Protein AF-0000000069323399 (afdb_homodimer)

Radius of gyration: 25.85 Å; Cα contacts (8 Å, |Δi|>4): 592; chains: 2; bounding box: 73×99×75 Å

Sequence (512 aa):
GVDILVSSKLKHTQTRLSTNILRDVGQIFVSFKIVIYFCWCVLVGLGTALIWNFLFWHLEDLASLQEGCGHATWIKTLEGIVMSIQCFGGELPFFFLSGWILKKIGHIHAMSLVLLGFGVRFLLYSLLVDPWWVIPIEFMNGITFGLFYATMASYASIVAPPGTEATMQGLVGAVFEGVGVSLGSLLAGNLFFKVGGSATFRWFGIGALVLFFVHVIIQFVMEKLGSRDTNIAYTTPENAMHQLEDDQPIVPQLDKGVDILVSSKLKHTQTRLSTNILRDVGQIFVSFKIVIYFCWCVLVGLGTALIWNFLFWHLEDLASLQEGCGHATWIKTLEGIVMSIQCFGGELPFFFLSGWILKKIGHIHAMSLVLLGFGVRFLLYSLLVDPWWVIPIEFMNGITFGLFYATMASYASIVAPPGTEATMQGLVGAVFEGVGVSLGSLLAGNLFFKVGGSATFRWFGIGALVLFFVHVIIQFVMEKLGSRDTNIAYTTPENAMHQLEDDQPIVPQLDK

pLDDT: mean 81.76, std 21.67, range [29.28, 98.88]

Organism: Aedes albopictus (NCBI:txid7160)

Structure (mmCIF, N/CA/C/O backbone):
data_AF-0000000069323399-model_v1
#
loop_
_entity.id
_entity.type
_entity.pdbx_description
1 polymer 'Uncharacterized protein'
#
loop_
_atom_site.group_PDB
_atom_site.id
_atom_site.type_symbol
_atom_site.label_atom_id
_atom_site.label_alt_id
_atom_site.label_comp_id
_atom_site.label_asym_id
_atom_site.label_entity_id
_atom_site.label_seq_id
_atom_site.pdbx_PDB_ins_code
_atom_site.Cartn_x
_atom_site.Cartn_y
_atom_site.Cartn_z
_atom_site.occupancy
_atom_site.B_iso_or_equiv
_atom_site.auth_seq_id
_atom_site.auth_comp_id
_atom_site.auth_asym_id
_atom_site.auth_atom_id
_atom_site.pdbx_PDB_model_num
ATOM 1 N N . GLY A 1 1 ? 30.422 -3.809 -40.125 1 42.81 1 GLY A N 1
ATOM 2 C CA . GLY A 1 1 ? 29.312 -4.305 -40.938 1 42.81 1 GLY A CA 1
ATOM 3 C C . GLY A 1 1 ? 28.5 -5.383 -40.219 1 42.81 1 GLY A C 1
ATOM 4 O O . GLY A 1 1 ? 27.281 -5.305 -40.156 1 42.81 1 GLY A O 1
ATOM 5 N N . VAL A 1 2 ? 29.094 -6.453 -39.719 1 54.34 2 VAL A N 1
ATOM 6 C CA . VAL A 1 2 ? 28.469 -7.617 -39.094 1 54.34 2 VAL A CA 1
ATOM 7 C C . VAL A 1 2 ? 27.891 -7.242 -37.75 1 54.34 2 VAL A C 1
ATOM 9 O O . VAL A 1 2 ? 26.875 -7.785 -37.312 1 54.34 2 VAL A O 1
ATOM 12 N N . ASP A 1 3 ? 28.438 -6.25 -37.062 1 56.28 3 ASP A N 1
ATOM 13 C CA . ASP A 1 3 ? 28 -5.906 -35.688 1 56.28 3 ASP A CA 1
ATOM 14 C C . ASP A 1 3 ? 26.688 -5.133 -35.719 1 56.28 3 ASP A C 1
ATOM 16 O O . ASP A 1 3 ? 25.875 -5.246 -34.812 1 56.28 3 ASP A O 1
ATOM 20 N N . ILE A 1 4 ? 26.484 -4.391 -36.844 1 54.62 4 ILE A N 1
ATOM 21 C CA . ILE A 1 4 ? 25.234 -3.625 -36.969 1 54.62 4 ILE A CA 1
ATOM 22 C C . ILE A 1 4 ? 24.078 -4.562 -37.281 1 54.62 4 ILE A C 1
ATOM 24 O O . ILE A 1 4 ? 22.969 -4.375 -36.781 1 54.62 4 ILE A O 1
ATOM 28 N N . LEU A 1 5 ? 24.344 -5.625 -38.031 1 49.03 5 LEU A N 1
ATOM 29 C CA . LEU A 1 5 ? 23.281 -6.551 -38.406 1 49.03 5 LEU A CA 1
ATOM 30 C C . LEU A 1 5 ? 22.844 -7.391 -37.219 1 49.03 5 LEU A C 1
ATOM 32 O O . LEU A 1 5 ? 21.656 -7.641 -37.031 1 49.03 5 LEU A O 1
ATOM 36 N N . VAL A 1 6 ? 23.781 -7.715 -36.344 1 55.81 6 VAL A N 1
ATOM 37 C CA . VAL A 1 6 ? 23.453 -8.516 -35.188 1 55.81 6 VAL A CA 1
ATOM 38 C C . VAL A 1 6 ? 22.672 -7.668 -34.188 1 55.81 6 VAL A C 1
ATOM 40 O O . VAL A 1 6 ? 21.719 -8.148 -33.562 1 55.81 6 VAL A O 1
ATOM 43 N N . SER A 1 7 ? 22.969 -6.41 -34.156 1 55.78 7 SER A N 1
ATOM 44 C CA . SER A 1 7 ? 22.266 -5.527 -33.219 1 55.78 7 SER A CA 1
ATOM 45 C C . SER A 1 7 ? 20.828 -5.273 -33.688 1 55.78 7 SER A C 1
ATOM 47 O O . SER A 1 7 ? 19.906 -5.254 -32.906 1 55.78 7 SER A O 1
ATOM 49 N N . SER A 1 8 ? 20.656 -5.277 -35 1 50.53 8 SER A N 1
ATOM 50 C CA . SER A 1 8 ? 19.328 -5.055 -35.531 1 50.53 8 SER A CA 1
ATOM 51 C C . SER A 1 8 ? 18.453 -6.293 -35.375 1 50.53 8 SER A C 1
ATOM 53 O O . SER A 1 8 ? 17.25 -6.184 -35.094 1 50.53 8 SER A O 1
ATOM 55 N N . LYS A 1 9 ? 18.938 -7.516 -35.562 1 50.31 9 LYS A N 1
ATOM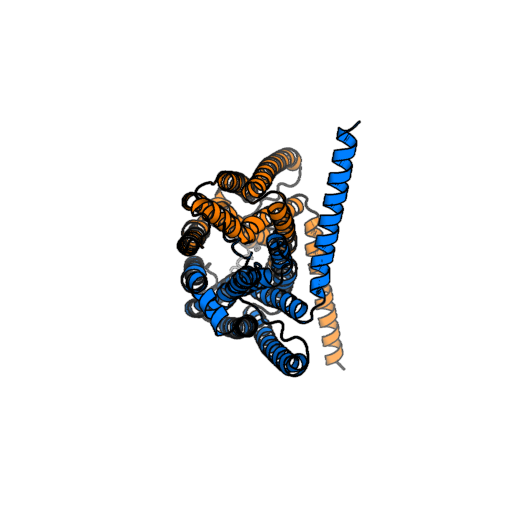 56 C CA . LYS A 1 9 ? 18.172 -8.75 -35.406 1 50.31 9 LYS A CA 1
ATOM 57 C C . LYS A 1 9 ? 17.812 -8.977 -33.938 1 50.31 9 LYS A C 1
ATOM 59 O O . LYS A 1 9 ? 16.719 -9.445 -33.625 1 50.31 9 LYS A O 1
ATOM 64 N N . LEU A 1 10 ? 18.703 -8.602 -33.062 1 47.12 10 LEU A N 1
ATOM 65 C CA . LEU A 1 10 ? 18.438 -8.727 -31.641 1 47.12 10 LEU A CA 1
ATOM 66 C C . LEU A 1 10 ? 17.344 -7.742 -31.219 1 47.12 10 LEU A C 1
ATOM 68 O O . LEU A 1 10 ? 16.484 -8.086 -30.406 1 47.12 10 LEU A O 1
ATOM 72 N N . LYS A 1 11 ? 17.406 -6.645 -31.891 1 50.78 11 LYS A N 1
ATOM 73 C CA . LYS A 1 11 ? 16.359 -5.684 -31.578 1 50.78 11 LYS A CA 1
ATOM 74 C C . LYS A 1 11 ? 15.016 -6.141 -32.156 1 50.78 11 LYS A C 1
ATOM 76 O O . LYS A 1 11 ? 13.977 -5.996 -31.484 1 50.78 11 LYS A O 1
ATOM 81 N N . HIS A 1 12 ? 15.07 -6.598 -33.281 1 48.12 12 HIS A N 1
ATOM 82 C CA . HIS A 1 12 ? 13.844 -7.086 -33.906 1 48.12 12 HIS A CA 1
ATOM 83 C C . HIS A 1 12 ? 13.289 -8.289 -33.156 1 48.12 12 HIS A C 1
ATOM 85 O O . HIS A 1 12 ? 12.07 -8.406 -32.969 1 48.12 12 HIS A O 1
ATOM 91 N N . THR A 1 13 ? 14.07 -9.078 -32.688 1 46.88 13 THR A N 1
ATOM 92 C CA . THR A 1 13 ? 13.625 -10.227 -31.906 1 46.88 13 THR A CA 1
ATOM 93 C C . THR A 1 13 ? 13.148 -9.805 -30.516 1 46.88 13 THR A C 1
ATOM 95 O O . THR A 1 13 ? 12.148 -10.312 -30.016 1 46.88 13 THR A O 1
ATOM 98 N N . GLN A 1 14 ? 13.789 -8.867 -29.953 1 49.12 14 GLN A N 1
ATOM 99 C CA . GLN A 1 14 ? 13.367 -8.352 -28.656 1 49.12 14 GLN A CA 1
ATOM 100 C C . GLN A 1 14 ? 12.039 -7.602 -28.766 1 49.12 14 GLN A C 1
ATOM 102 O O . GLN A 1 14 ? 11.172 -7.719 -27.891 1 49.12 14 GLN A O 1
ATOM 107 N N . THR A 1 15 ? 11.883 -6.844 -29.812 1 48.62 15 THR A N 1
ATOM 108 C CA . THR A 1 15 ? 10.609 -6.176 -30.062 1 48.62 15 THR A CA 1
ATOM 109 C C . THR A 1 15 ? 9.508 -7.191 -30.344 1 48.62 15 THR A C 1
ATOM 111 O O . THR A 1 15 ? 8.383 -7.059 -29.844 1 48.62 15 THR A O 1
ATOM 114 N N . ARG A 1 16 ? 9.797 -8.188 -31.078 1 47.47 16 ARG A N 1
ATOM 115 C CA . ARG A 1 16 ? 8.812 -9.234 -31.344 1 47.47 16 ARG A CA 1
ATOM 116 C C . ARG A 1 16 ? 8.461 -9.992 -30.062 1 47.47 16 ARG A C 1
ATOM 118 O O . ARG A 1 16 ? 7.301 -10.328 -29.844 1 47.47 16 ARG A O 1
ATOM 125 N N . LEU A 1 17 ? 9.453 -10.164 -29.234 1 47.47 17 LEU A N 1
ATOM 126 C CA . LEU A 1 17 ? 9.219 -10.844 -27.969 1 47.47 17 LEU A CA 1
ATOM 127 C C . LEU A 1 17 ? 8.43 -9.953 -27.016 1 47.47 17 LEU A C 1
ATOM 129 O O . LEU A 1 17 ? 7.516 -10.422 -26.328 1 47.47 17 LEU A O 1
ATOM 133 N N . SER A 1 18 ? 8.766 -8.68 -27.078 1 52.56 18 SER A N 1
ATOM 134 C CA . SER A 1 18 ? 8.031 -7.727 -26.25 1 52.56 18 SER A CA 1
ATOM 135 C C . SER A 1 18 ? 6.602 -7.547 -26.75 1 52.56 18 SER A C 1
ATOM 137 O O . SER A 1 18 ? 5.664 -7.496 -25.953 1 52.56 18 SER A O 1
ATOM 139 N N . THR A 1 19 ? 6.438 -7.285 -28.078 1 50.78 19 THR A N 1
ATOM 140 C CA . THR A 1 19 ? 5.102 -7.188 -28.656 1 50.78 19 THR A CA 1
ATOM 141 C C . THR A 1 19 ? 4.32 -8.477 -28.422 1 50.78 19 THR A C 1
ATOM 143 O O . THR A 1 19 ? 3.117 -8.438 -28.156 1 50.78 19 THR A O 1
ATOM 146 N N . ASN A 1 20 ? 5.02 -9.531 -28.5 1 54.16 20 ASN A N 1
ATOM 147 C CA . ASN A 1 20 ? 4.371 -10.828 -28.297 1 54.16 20 ASN A CA 1
ATOM 148 C C . ASN A 1 20 ? 3.975 -11.023 -26.828 1 54.16 20 ASN A C 1
ATOM 150 O O . ASN A 1 20 ? 2.898 -11.547 -26.547 1 54.16 20 ASN A O 1
ATOM 154 N N . ILE A 1 21 ? 4.762 -10.461 -26.016 1 52.06 21 ILE A N 1
ATOM 155 C CA . ILE A 1 21 ? 4.449 -10.57 -24.594 1 52.06 21 ILE A CA 1
ATOM 156 C C . ILE A 1 21 ? 3.236 -9.703 -24.266 1 52.06 21 ILE A C 1
ATOM 158 O O . ILE A 1 21 ? 2.322 -10.148 -23.562 1 52.06 21 ILE A O 1
ATOM 162 N N . LEU A 1 22 ? 3.291 -8.469 -24.75 1 55.19 22 LEU A N 1
ATOM 163 C CA . LEU A 1 22 ? 2.137 -7.602 -24.547 1 55.19 22 LEU A CA 1
ATOM 164 C C . LEU A 1 22 ? 0.887 -8.195 -25.188 1 55.19 22 LEU A C 1
ATOM 166 O O . LEU A 1 22 ? -0.201 -8.133 -24.609 1 55.19 22 LEU A O 1
ATOM 170 N N . ARG A 1 23 ? 1.069 -8.625 -26.312 1 57.44 23 ARG A N 1
ATOM 171 C CA . ARG A 1 23 ? -0.033 -9.289 -27 1 57.44 23 ARG A CA 1
ATOM 172 C C . ARG A 1 23 ? -0.491 -10.523 -26.234 1 57.44 23 ARG A C 1
ATOM 174 O O . ARG A 1 23 ? -1.691 -10.766 -26.094 1 57.44 23 ARG A O 1
ATOM 181 N N . ASP A 1 24 ? 0.459 -11.234 -25.781 1 58.41 24 ASP A N 1
ATOM 182 C CA . ASP A 1 24 ? 0.132 -12.445 -25.031 1 58.41 24 ASP A CA 1
ATOM 183 C C . ASP A 1 24 ? -0.573 -12.102 -23.719 1 58.41 24 ASP A C 1
ATOM 185 O O . ASP A 1 24 ? -1.546 -12.758 -23.344 1 58.41 24 ASP A O 1
ATOM 189 N N . VAL A 1 25 ? -0.113 -11.133 -23.078 1 56.5 25 VAL A N 1
ATOM 190 C CA . VAL A 1 25 ? -0.75 -10.695 -21.828 1 56.5 25 VAL A CA 1
ATOM 191 C C . VAL A 1 25 ? -2.121 -10.094 -22.141 1 56.5 25 VAL A C 1
ATOM 193 O O . VAL A 1 25 ? -3.078 -10.297 -21.391 1 56.5 25 VAL A O 1
ATOM 196 N N . GLY A 1 26 ? -2.145 -9.375 -23.156 1 57.44 26 GLY A N 1
ATOM 197 C CA . GLY A 1 26 ? -3.42 -8.82 -23.578 1 57.44 26 GLY A CA 1
ATOM 198 C C . GLY A 1 26 ? -4.449 -9.891 -23.922 1 57.44 26 GLY A C 1
ATOM 199 O O . GLY A 1 26 ? -5.641 -9.711 -23.656 1 57.44 26 GLY A O 1
ATOM 200 N N . GLN A 1 27 ? -4.062 -10.938 -24.469 1 55.53 27 GLN A N 1
ATOM 201 C CA . GLN A 1 27 ? -4.965 -12.016 -24.859 1 55.53 27 GLN A CA 1
ATOM 202 C C . GLN A 1 27 ? -5.555 -12.711 -23.625 1 55.53 27 GLN A C 1
ATOM 204 O O . GLN A 1 27 ? -6.637 -13.297 -23.703 1 55.53 27 GLN A O 1
ATOM 209 N N . ILE A 1 28 ? -4.852 -12.594 -22.562 1 51.5 28 ILE A N 1
ATOM 210 C CA . ILE A 1 28 ? -5.371 -13.227 -21.344 1 51.5 28 ILE A CA 1
ATOM 211 C C . ILE A 1 28 ? -6.656 -12.523 -20.922 1 51.5 28 ILE A C 1
ATOM 213 O O . ILE A 1 28 ? -7.586 -13.172 -20.422 1 51.5 28 ILE A O 1
ATOM 217 N N . PHE A 1 29 ? -6.656 -11.227 -21.219 1 58.44 29 PHE A N 1
ATOM 218 C CA . PHE A 1 29 ? -7.832 -10.477 -20.797 1 58.44 29 PHE A CA 1
ATOM 219 C C . PHE A 1 29 ? -9.078 -10.969 -21.516 1 58.44 29 PHE A C 1
ATOM 221 O O . PHE A 1 29 ? -10.188 -10.508 -21.234 1 58.44 29 PHE A O 1
ATOM 228 N N . VAL A 1 30 ? -8.836 -11.992 -22.125 1 61.06 30 VAL A N 1
ATOM 229 C CA . VAL A 1 30 ? -9.977 -12.43 -22.922 1 61.06 30 VAL A CA 1
ATOM 230 C C . VAL A 1 30 ? -10.758 -13.5 -22.172 1 61.06 30 VAL A C 1
ATOM 232 O O . VAL A 1 30 ? -11.969 -13.648 -22.359 1 61.06 30 VAL A O 1
ATOM 235 N N . SER A 1 31 ? -10.172 -14.086 -21.203 1 77.25 31 SER A N 1
ATOM 236 C CA . SER A 1 31 ? -10.984 -15.07 -20.5 1 77.25 31 SER A CA 1
ATOM 237 C C . SER A 1 31 ? -11.828 -14.414 -19.406 1 77.25 31 SER A C 1
ATOM 239 O O . SER A 1 31 ? -11.391 -13.461 -18.766 1 77.25 31 SER A O 1
ATOM 241 N N . PHE A 1 32 ? -13.039 -14.711 -19.359 1 81.5 32 PHE A N 1
ATOM 242 C CA . PHE A 1 32 ? -14 -14.203 -18.391 1 81.5 32 PHE A CA 1
ATOM 243 C C . PHE A 1 32 ? -13.477 -14.367 -16.969 1 81.5 32 PHE A C 1
ATOM 245 O O . PHE A 1 32 ? -13.648 -13.477 -16.125 1 81.5 32 PHE A O 1
ATOM 252 N N . LYS A 1 33 ? -12.727 -15.367 -16.734 1 84.94 33 LYS A N 1
ATOM 253 C CA . LYS A 1 33 ? -12.18 -15.648 -15.398 1 84.94 33 LYS A CA 1
ATOM 254 C C . LYS A 1 33 ? -11.102 -14.633 -15.023 1 84.94 33 LYS A C 1
ATOM 256 O O . LYS A 1 33 ? -11.031 -14.188 -13.883 1 84.94 33 LYS A O 1
ATOM 261 N N . ILE A 1 34 ? -10.367 -14.219 -15.984 1 89.31 34 ILE A N 1
ATOM 262 C CA . ILE A 1 34 ? -9.273 -13.281 -15.742 1 89.31 34 ILE A CA 1
ATOM 263 C C . ILE A 1 34 ? -9.836 -11.875 -15.539 1 89.31 34 ILE A C 1
ATOM 265 O O . ILE A 1 34 ? -9.344 -11.117 -14.703 1 89.31 34 ILE A O 1
ATOM 269 N N . VAL A 1 35 ? -10.883 -11.609 -16.266 1 90.94 35 VAL A N 1
ATOM 270 C CA . VAL A 1 35 ? -11.531 -10.305 -16.109 1 90.94 35 VAL A CA 1
ATOM 271 C C . VAL A 1 35 ? -12.125 -10.195 -14.711 1 90.94 35 VAL A C 1
ATOM 273 O O . VAL A 1 35 ? -12.023 -9.141 -14.07 1 90.94 35 VAL A O 1
ATOM 276 N N . ILE A 1 36 ? -12.711 -11.234 -14.227 1 93 36 ILE A N 1
ATOM 277 C CA . ILE A 1 36 ? -13.297 -11.25 -12.891 1 93 36 ILE A CA 1
ATOM 278 C C . ILE A 1 36 ? -12.203 -11.078 -11.844 1 93 36 ILE A C 1
ATOM 280 O O . ILE A 1 36 ? -12.391 -10.367 -10.859 1 93 36 ILE A O 1
ATOM 284 N N . TYR A 1 37 ? -11.07 -11.719 -12.117 1 95.88 37 TYR A N 1
ATOM 285 C CA . TYR A 1 37 ? -9.922 -11.633 -11.219 1 95.88 37 TYR A CA 1
ATOM 286 C C . TYR A 1 37 ? -9.414 -10.195 -11.133 1 95.88 37 TYR A C 1
ATOM 288 O O . TYR A 1 37 ? -9.164 -9.68 -10.039 1 95.88 37 TYR A O 1
ATOM 296 N N . PHE A 1 38 ? -9.32 -9.5 -12.242 1 96.5 38 PHE A N 1
ATOM 297 C CA . PHE A 1 38 ? -8.828 -8.125 -12.242 1 96.5 38 PHE A CA 1
ATOM 298 C C . PHE A 1 38 ? -9.852 -7.18 -11.633 1 96.5 38 PHE A C 1
ATOM 300 O O . PHE A 1 38 ? -9.484 -6.23 -10.93 1 96.5 38 PHE A O 1
ATOM 307 N N . CYS A 1 39 ? -11.102 -7.41 -11.867 1 96.81 39 CYS A N 1
ATOM 308 C CA . CYS A 1 39 ? -12.148 -6.621 -11.227 1 96.81 39 CYS A CA 1
ATOM 309 C C . CYS A 1 39 ? -12.109 -6.797 -9.711 1 96.81 39 CYS A C 1
ATOM 311 O O . CYS A 1 39 ? -12.297 -5.836 -8.961 1 96.81 39 CYS A O 1
ATOM 313 N N . TRP A 1 40 ? -11.883 -8.055 -9.344 1 97.88 40 TRP A N 1
ATOM 314 C CA . TRP A 1 40 ? -11.742 -8.367 -7.922 1 97.88 40 TRP A CA 1
ATOM 315 C C . TRP A 1 40 ? -10.57 -7.609 -7.309 1 97.88 40 TRP A C 1
ATOM 317 O O . TRP A 1 40 ? -10.68 -7.074 -6.203 1 97.88 40 TRP A O 1
ATOM 327 N N . CYS A 1 41 ? -9.469 -7.516 -7.977 1 98.12 41 CYS A N 1
ATOM 328 C CA . CYS A 1 41 ? -8.305 -6.785 -7.492 1 98.12 41 CYS A CA 1
ATOM 329 C C . CYS A 1 41 ? -8.625 -5.309 -7.309 1 98.12 41 CYS A C 1
ATOM 331 O O . CYS A 1 41 ? -8.195 -4.691 -6.332 1 98.12 41 CYS A O 1
ATOM 333 N N . VAL A 1 42 ? -9.359 -4.785 -8.219 1 97.94 42 VAL A N 1
ATOM 334 C CA . VAL A 1 42 ? -9.742 -3.381 -8.156 1 97.94 42 VAL A CA 1
ATOM 335 C C . VAL A 1 42 ? -10.664 -3.148 -6.961 1 97.94 42 VAL A C 1
ATOM 337 O O . VAL A 1 42 ? -10.492 -2.184 -6.211 1 97.94 42 VAL A O 1
ATOM 340 N N . LEU A 1 43 ? -11.594 -4.016 -6.793 1 98.31 43 LEU A N 1
ATOM 341 C CA . LEU A 1 43 ? -12.562 -3.869 -5.715 1 98.31 43 LEU A CA 1
ATOM 342 C C . LEU A 1 43 ? -11.883 -3.961 -4.352 1 98.31 43 LEU A C 1
ATOM 344 O O . LEU A 1 43 ? -12.188 -3.186 -3.445 1 98.31 43 LEU A O 1
ATOM 348 N N . VAL A 1 44 ? -11.031 -4.883 -4.211 1 98.56 44 VAL A N 1
ATOM 349 C CA . VAL A 1 44 ? -10.281 -5.016 -2.967 1 98.56 44 VAL A CA 1
ATOM 350 C C . VAL A 1 44 ? -9.391 -3.791 -2.766 1 98.56 44 VAL A C 1
ATOM 352 O O . VAL A 1 44 ? -9.211 -3.326 -1.639 1 98.56 44 VAL A O 1
ATOM 355 N N . GLY A 1 45 ? -8.859 -3.291 -3.871 1 98.25 45 GLY A N 1
ATOM 356 C CA . GLY A 1 45 ? -8.086 -2.061 -3.811 1 98.25 45 GLY A CA 1
ATOM 357 C C . GLY A 1 45 ? -8.875 -0.883 -3.277 1 98.25 45 GLY A C 1
ATOM 358 O O . GLY A 1 45 ? -8.367 -0.087 -2.488 1 98.25 45 GLY A O 1
ATOM 359 N N . LEU A 1 46 ? -10.109 -0.79 -3.684 1 97.94 46 LEU A N 1
ATOM 360 C CA . LEU A 1 46 ? -10.992 0.259 -3.182 1 97.94 46 LEU A CA 1
ATOM 361 C C . LEU A 1 46 ? -11.102 0.196 -1.663 1 97.94 46 LEU A C 1
ATOM 363 O O . LEU A 1 46 ? -10.984 1.219 -0.984 1 97.94 46 LEU A O 1
ATOM 367 N N . GLY A 1 47 ? -11.352 -0.986 -1.223 1 98.25 47 GLY A N 1
ATOM 368 C CA . GLY A 1 47 ? -11.477 -1.164 0.215 1 98.25 47 GLY A CA 1
ATOM 369 C C . GLY A 1 47 ? -10.18 -0.932 0.963 1 98.25 47 GLY A C 1
ATOM 370 O O . GLY A 1 47 ? -10.18 -0.346 2.049 1 98.25 47 GLY A O 1
ATOM 371 N N . THR A 1 48 ? -9.078 -1.371 0.401 1 98.06 48 THR A N 1
ATOM 372 C CA . THR A 1 48 ? -7.762 -1.225 1.021 1 98.06 48 THR A CA 1
ATOM 373 C C . THR A 1 48 ? -7.395 0.249 1.17 1 98.06 48 THR A C 1
ATOM 375 O O . THR A 1 48 ? -6.797 0.647 2.172 1 98.06 48 THR A O 1
ATOM 378 N N . ALA A 1 49 ? -7.785 1.034 0.21 1 97.5 49 ALA A N 1
ATOM 379 C CA . ALA A 1 49 ? -7.523 2.471 0.258 1 97.5 49 ALA A CA 1
ATOM 380 C C . ALA A 1 49 ? -8.188 3.107 1.478 1 97.5 49 ALA A C 1
ATOM 382 O O . ALA A 1 49 ? -7.609 3.99 2.113 1 97.5 49 ALA A O 1
ATOM 383 N N . LEU A 1 50 ? -9.383 2.707 1.728 1 97.94 50 LEU A N 1
ATOM 384 C CA . LEU A 1 50 ? -10.117 3.264 2.859 1 97.94 50 LEU A CA 1
ATOM 385 C C . LEU A 1 50 ? -9.406 2.957 4.172 1 97.94 50 LEU A C 1
ATOM 387 O O . LEU A 1 50 ? -9.297 3.824 5.043 1 97.94 50 LEU A O 1
ATOM 391 N N . ILE A 1 51 ? -8.891 1.779 4.277 1 97.75 51 ILE A N 1
ATOM 392 C CA . ILE A 1 51 ? -8.211 1.373 5.5 1 97.75 51 ILE A CA 1
ATOM 393 C C . ILE A 1 51 ? -6.871 2.1 5.609 1 97.75 51 ILE A C 1
ATOM 395 O O . ILE A 1 51 ? -6.566 2.695 6.645 1 97.75 51 ILE A O 1
ATOM 399 N N . TRP A 1 52 ? -6.156 2.115 4.562 1 95.19 52 TRP A N 1
ATOM 400 C CA . TRP A 1 52 ? -4.793 2.631 4.582 1 95.19 52 TRP A CA 1
ATOM 401 C C . TRP A 1 52 ? -4.785 4.145 4.781 1 95.19 52 TRP A C 1
ATOM 403 O O . TRP A 1 52 ? -3.938 4.676 5.5 1 95.19 52 TRP A O 1
ATOM 413 N N . ASN A 1 53 ? -5.754 4.82 4.227 1 94.81 53 ASN A N 1
ATOM 414 C CA . ASN A 1 53 ? -5.656 6.273 4.188 1 94.81 53 ASN A CA 1
ATOM 415 C C . ASN A 1 53 ? -6.602 6.93 5.191 1 94.81 53 ASN A C 1
ATOM 417 O O . ASN A 1 53 ? -6.418 8.094 5.555 1 94.81 53 ASN A O 1
ATOM 421 N N . PHE A 1 54 ? -7.578 6.16 5.742 1 97.31 54 PHE A N 1
ATOM 422 C CA . PHE A 1 54 ? -8.602 6.922 6.449 1 97.31 54 PHE A CA 1
ATOM 423 C C . PHE A 1 54 ? -8.984 6.234 7.758 1 97.31 54 PHE A C 1
ATOM 425 O O . PHE A 1 54 ? -9.719 6.797 8.57 1 97.31 54 PHE A O 1
ATOM 432 N N . LEU A 1 55 ? -8.492 5.023 7.969 1 97.44 55 LEU A N 1
ATOM 433 C CA . LEU A 1 55 ? -8.812 4.387 9.242 1 97.44 55 LEU A CA 1
ATOM 434 C C . LEU A 1 55 ? -8.305 5.227 10.406 1 97.44 55 LEU A C 1
ATOM 436 O O . LEU A 1 55 ? -9.047 5.48 11.367 1 97.44 55 LEU A O 1
ATOM 440 N N . PHE A 1 56 ? -7.109 5.699 10.367 1 93.5 56 PHE A N 1
ATOM 441 C CA . PHE A 1 56 ? -6.52 6.453 11.469 1 93.5 56 PHE A CA 1
ATOM 442 C C . PHE A 1 56 ? -7.195 7.809 11.617 1 93.5 56 PHE A C 1
ATOM 444 O O . PHE A 1 56 ? -7.336 8.32 12.727 1 93.5 56 PHE A O 1
ATOM 451 N N . TRP A 1 57 ? -7.605 8.305 10.492 1 92.94 57 TRP A N 1
ATOM 452 C CA . TRP A 1 57 ? -8.383 9.539 10.547 1 92.94 57 TRP A CA 1
ATOM 453 C C . TRP A 1 57 ? -9.695 9.32 11.305 1 92.94 57 TRP A C 1
ATOM 455 O O . TRP A 1 57 ? -10.094 10.156 12.117 1 92.94 57 TRP A O 1
ATOM 465 N N . HIS A 1 58 ? -10.297 8.281 11.016 1 96.44 58 HIS A N 1
ATOM 466 C CA . HIS A 1 58 ? -11.555 7.949 11.672 1 96.44 58 HIS A CA 1
ATOM 467 C C . HIS A 1 58 ? -11.359 7.762 13.172 1 96.44 58 HIS A C 1
ATOM 469 O O . HIS A 1 58 ? -12.156 8.266 13.969 1 96.44 58 HIS A O 1
ATOM 475 N N . LEU A 1 59 ? -10.32 7.098 13.555 1 95.81 59 LEU A N 1
ATOM 476 C CA . LEU A 1 59 ? -10.039 6.855 14.961 1 95.81 59 LEU A CA 1
ATOM 477 C C . LEU A 1 59 ? -9.719 8.164 15.688 1 95.81 59 LEU A C 1
ATOM 479 O O . LEU A 1 59 ? -10.133 8.359 16.828 1 95.81 59 LEU A O 1
ATOM 483 N N . GLU A 1 60 ? -9.008 9.023 15.031 1 92.5 60 GLU A N 1
ATOM 484 C CA . GLU A 1 60 ? -8.688 10.32 15.609 1 92.5 60 GLU A CA 1
ATOM 485 C C . GLU A 1 60 ? -9.945 11.156 15.812 1 92.5 60 GLU A C 1
ATOM 487 O O . GLU A 1 60 ? -10.078 11.852 16.828 1 92.5 60 GLU A O 1
ATOM 492 N N . ASP A 1 61 ? -10.789 11.07 14.836 1 92.5 61 ASP A N 1
ATOM 493 C CA . ASP A 1 61 ? -12.055 11.781 14.953 1 92.5 61 ASP A CA 1
ATOM 494 C C . ASP A 1 61 ? -12.867 11.273 16.141 1 92.5 61 ASP A C 1
ATOM 496 O O . ASP A 1 61 ? -13.445 12.062 16.891 1 92.5 61 ASP A O 1
ATOM 500 N N . LEU A 1 62 ? -12.914 10.008 16.281 1 93.56 62 LEU A N 1
ATOM 501 C CA . LEU A 1 62 ? -13.648 9.422 17.391 1 93.56 62 LEU A CA 1
ATOM 502 C C . LEU A 1 62 ? -13.016 9.812 18.719 1 93.56 62 LEU A C 1
ATOM 504 O O . LEU A 1 62 ? -13.727 10.102 19.688 1 93.56 62 LEU A O 1
ATOM 508 N N . ALA A 1 63 ? -11.742 9.773 18.734 1 92.06 63 ALA A N 1
ATOM 509 C CA . ALA A 1 63 ? -11.023 10.148 19.953 1 92.06 63 ALA A CA 1
ATOM 510 C C . ALA A 1 63 ? -11.273 11.609 20.312 1 92.06 63 ALA A C 1
ATOM 512 O O . ALA A 1 63 ? -11.438 11.945 21.484 1 92.06 63 ALA A O 1
ATOM 513 N N . SER A 1 64 ? -11.25 12.516 19.344 1 88.75 64 SER A N 1
ATOM 514 C CA . SER A 1 64 ? -11.484 13.938 19.547 1 88.75 64 SER A CA 1
ATOM 515 C C . SER A 1 64 ? -12.891 14.195 20.078 1 88.75 64 SER A C 1
ATOM 517 O O . SER A 1 64 ? -13.102 15.109 20.875 1 88.75 64 SER A O 1
ATOM 519 N N . LEU A 1 65 ? -13.797 13.469 19.594 1 86.31 65 LEU A N 1
ATOM 520 C CA . LEU A 1 65 ? -15.18 13.609 20.047 1 86.31 65 LEU A CA 1
ATOM 521 C C . LEU A 1 65 ? -15.32 13.18 21.5 1 86.31 65 LEU A C 1
ATOM 523 O O . LEU A 1 65 ? -16.141 13.727 22.234 1 86.31 65 LEU A O 1
ATOM 527 N N . GLN A 1 66 ? -14.602 12.219 21.891 1 83.69 66 GLN A N 1
ATOM 528 C CA . GLN A 1 66 ? -14.664 11.711 23.25 1 83.69 66 GLN A CA 1
ATOM 529 C C . GLN A 1 66 ? -13.984 12.664 24.234 1 83.69 66 GLN A C 1
ATOM 531 O O . GLN A 1 66 ? -14.469 12.883 25.344 1 83.69 66 GLN A O 1
ATOM 536 N N . GLU A 1 67 ? -12.719 13.023 24 1 77.25 67 GLU A N 1
ATOM 537 C CA . GLU A 1 67 ? -11.953 13.836 24.953 1 77.25 67 GLU A CA 1
ATOM 538 C C . GLU A 1 67 ? -12.312 15.312 24.812 1 77.25 67 GLU A C 1
ATOM 540 O O . GLU A 1 67 ? -11.961 16.125 25.688 1 77.25 67 GLU A O 1
ATOM 545 N N . GLY A 1 68 ? -13.227 15.617 24.094 1 63.34 68 GLY A N 1
ATOM 546 C CA . GLY A 1 68 ? -13.406 17.047 23.844 1 63.34 68 GLY A CA 1
ATOM 547 C C . GLY A 1 68 ? -12.234 17.672 23.125 1 63.34 68 GLY A C 1
ATOM 548 O O . GLY A 1 68 ? -11.594 17.031 22.281 1 63.34 68 GLY A O 1
ATOM 549 N N . CYS A 1 69 ? -11.703 18.938 23.516 1 53.31 69 CYS A N 1
ATOM 550 C CA . CYS A 1 69 ? -10.773 19.812 22.797 1 53.31 69 CYS A CA 1
ATOM 551 C C . CYS A 1 69 ? -9.398 19.156 22.688 1 53.31 69 CYS A C 1
ATOM 553 O O . CYS A 1 69 ? -8.539 19.625 21.938 1 53.31 69 CYS A O 1
ATOM 555 N N . GLY A 1 70 ? -8.922 18.188 23.531 1 51.72 70 GLY A N 1
ATOM 556 C CA . GLY A 1 70 ? -7.484 18 23.625 1 51.72 70 GLY A CA 1
ATOM 557 C C . GLY A 1 70 ? -6.988 16.828 22.797 1 51.72 70 GLY A C 1
ATOM 558 O O . GLY A 1 70 ? -7.773 15.969 22.391 1 51.72 70 GLY A O 1
ATOM 559 N N . HIS A 1 71 ? -5.895 17.125 22.016 1 57.69 71 HIS A N 1
ATOM 560 C CA . HIS A 1 71 ? -5.125 16.109 21.297 1 57.69 71 HIS A CA 1
ATOM 561 C C . HIS A 1 71 ? -4.875 14.883 22.172 1 57.69 71 HIS A C 1
ATOM 563 O O . HIS A 1 71 ? -4.23 14.984 23.219 1 57.69 71 HIS A O 1
ATOM 569 N N . ALA A 1 72 ? -5.672 13.828 22.094 1 63.09 72 ALA A N 1
ATOM 570 C CA . ALA A 1 72 ? -5.527 12.602 22.875 1 63.09 72 ALA A CA 1
ATOM 571 C C . ALA A 1 72 ? -4.184 11.938 22.609 1 63.09 72 ALA A C 1
ATOM 573 O O . ALA A 1 72 ? -3.953 11.398 21.531 1 63.09 72 ALA A O 1
ATOM 574 N N . THR A 1 73 ? -3.098 12.219 23.422 1 71.31 73 THR A N 1
ATOM 575 C CA . THR A 1 73 ? -1.758 11.648 23.359 1 71.31 73 THR A CA 1
ATOM 576 C C . THR A 1 73 ? -1.823 10.125 23.219 1 71.31 73 THR A C 1
ATOM 578 O O . THR A 1 73 ? -0.957 9.516 22.578 1 71.31 73 THR A O 1
ATOM 581 N N . TRP A 1 74 ? -2.967 9.617 23.625 1 86.56 74 TRP A N 1
ATOM 582 C CA . TRP A 1 74 ? -3.051 8.164 23.656 1 86.56 74 TRP A CA 1
ATOM 583 C C . TRP A 1 74 ? -3.412 7.609 22.281 1 86.56 74 TRP A C 1
ATOM 585 O O . TRP A 1 74 ? -3.295 6.406 22.047 1 86.56 74 TRP A O 1
ATOM 595 N N . ILE A 1 75 ? -3.758 8.5 21.406 1 88.12 75 ILE A N 1
ATOM 596 C CA . ILE A 1 75 ? -4.227 8.031 20.109 1 88.12 75 ILE A CA 1
ATOM 597 C C . ILE A 1 75 ? -3.061 7.449 19.312 1 88.12 75 ILE A C 1
ATOM 599 O O . ILE A 1 75 ? -3.23 6.48 18.578 1 88.12 75 ILE A O 1
ATOM 603 N N . LYS A 1 76 ? -1.866 7.996 19.531 1 85.44 76 LYS A N 1
ATOM 604 C CA . LYS A 1 76 ? -0.69 7.461 18.844 1 85.44 76 LYS A CA 1
ATOM 605 C C . LYS A 1 76 ? -0.35 6.062 19.359 1 85.44 76 LYS A C 1
ATOM 607 O O . LYS A 1 76 ? 0.1 5.211 18.578 1 85.44 76 LYS A O 1
ATOM 612 N N . THR A 1 77 ? -0.586 5.91 20.609 1 89.56 77 THR A N 1
ATOM 613 C CA . THR A 1 77 ? -0.376 4.59 21.188 1 89.56 77 THR A CA 1
ATOM 614 C C . THR A 1 77 ? -1.355 3.576 20.594 1 89.56 77 THR A C 1
ATOM 616 O O . THR A 1 77 ? -0.963 2.467 20.234 1 89.56 77 THR A O 1
ATOM 619 N N . LEU A 1 78 ? -2.551 3.967 20.5 1 93.38 78 LEU A N 1
ATOM 620 C CA . LEU A 1 78 ? -3.555 3.084 19.922 1 93.38 78 LEU A CA 1
ATOM 621 C C . LEU A 1 78 ? -3.223 2.771 18.469 1 93.38 78 LEU A C 1
ATOM 623 O O . LEU A 1 78 ? -3.352 1.626 18.016 1 93.38 78 LEU A O 1
ATOM 627 N N . GLU A 1 79 ? -2.836 3.758 17.734 1 91.69 79 GLU A N 1
ATOM 628 C CA . GLU A 1 79 ? -2.459 3.555 16.344 1 91.69 79 GLU A CA 1
ATOM 629 C C . GLU A 1 79 ? -1.288 2.584 16.219 1 91.69 79 GLU A C 1
ATOM 631 O O . GLU A 1 79 ? -1.253 1.756 15.305 1 91.69 79 GLU A O 1
ATOM 636 N N . GLY A 1 80 ? -0.329 2.689 17.109 1 89.69 80 GLY A N 1
ATOM 637 C CA . GLY A 1 80 ? 0.774 1.742 17.156 1 89.69 80 GLY A CA 1
ATOM 638 C C . GLY A 1 80 ? 0.328 0.316 17.422 1 89.69 80 GLY A C 1
ATOM 639 O O . GLY A 1 80 ? 0.816 -0.619 16.781 1 89.69 80 GLY A O 1
ATOM 640 N N . ILE A 1 81 ? -0.544 0.178 18.297 1 93.19 81 ILE A N 1
ATOM 641 C CA . ILE A 1 81 ? -1.077 -1.138 18.625 1 93.19 81 ILE A CA 1
ATOM 642 C C . ILE A 1 81 ? -1.824 -1.714 17.422 1 93.19 81 ILE A C 1
ATOM 644 O O . ILE A 1 81 ? -1.675 -2.895 17.109 1 93.19 81 ILE A O 1
ATOM 648 N N . VAL A 1 82 ? -2.598 -0.856 16.797 1 94.94 82 VAL A N 1
ATOM 649 C CA . VAL A 1 82 ? -3.355 -1.254 15.609 1 94.94 82 VAL A CA 1
ATOM 650 C C . VAL A 1 82 ? -2.402 -1.776 14.539 1 94.94 82 VAL A C 1
ATOM 652 O O . VAL A 1 82 ? -2.623 -2.848 13.969 1 94.94 82 VAL A O 1
ATOM 655 N N . MET A 1 83 ? -1.319 -1.095 14.32 1 91.12 83 MET A N 1
ATOM 656 C CA . MET A 1 83 ? -0.328 -1.501 13.328 1 91.12 83 MET A CA 1
ATOM 657 C C . MET A 1 83 ? 0.314 -2.83 13.711 1 91.12 83 MET A C 1
ATOM 659 O O . MET A 1 83 ? 0.536 -3.688 12.852 1 91.12 83 MET A O 1
ATOM 663 N N . SER A 1 84 ? 0.556 -2.977 14.938 1 91.56 84 SER A N 1
ATOM 664 C CA . SER A 1 84 ? 1.165 -4.203 15.43 1 91.56 84 SER A CA 1
ATOM 665 C C . SER A 1 84 ? 0.247 -5.402 15.219 1 91.56 84 SER A C 1
ATOM 667 O O . SER A 1 84 ? 0.691 -6.457 14.758 1 91.56 84 SER A O 1
ATOM 669 N N . ILE A 1 85 ? -0.955 -5.242 15.5 1 95.06 85 ILE A N 1
ATOM 670 C CA . ILE A 1 85 ? -1.906 -6.34 15.367 1 95.06 85 ILE A CA 1
ATOM 671 C C . ILE A 1 85 ? -2.125 -6.66 13.891 1 95.06 85 ILE A C 1
ATOM 673 O O . ILE A 1 85 ? -2.199 -7.832 13.508 1 95.06 85 ILE A O 1
ATOM 677 N N . GLN A 1 86 ? -2.225 -5.621 13.086 1 94.44 86 GLN A N 1
ATOM 678 C CA . GLN A 1 86 ? -2.393 -5.855 11.656 1 94.44 86 GLN A CA 1
ATOM 679 C C . GLN A 1 86 ? -1.237 -6.676 11.094 1 94.44 86 GLN A C 1
ATOM 681 O O . GLN A 1 86 ? -1.453 -7.605 10.312 1 94.44 86 GLN A O 1
ATOM 686 N N . CYS A 1 87 ? -0.025 -6.352 11.516 1 90.75 87 CYS A N 1
ATOM 687 C CA . CYS A 1 87 ? 1.163 -7 10.969 1 90.75 87 CYS A CA 1
ATOM 688 C C . CYS A 1 87 ? 1.37 -8.375 11.586 1 90.75 87 CYS A C 1
ATOM 690 O O . CYS A 1 87 ? 1.486 -9.375 10.875 1 90.75 87 CYS A O 1
ATOM 692 N N . PHE A 1 88 ? 1.286 -8.422 12.875 1 89.25 88 PHE A N 1
ATOM 693 C CA . PHE A 1 88 ? 1.666 -9.641 13.578 1 89.25 88 PHE A CA 1
ATOM 694 C C . PHE A 1 88 ? 0.458 -10.547 13.781 1 89.25 88 PHE A C 1
ATOM 696 O O . PHE A 1 88 ? 0.581 -11.773 13.734 1 89.25 88 PHE A O 1
ATOM 703 N N . GLY A 1 89 ? -0.564 -9.984 14.078 1 89.31 89 GLY A N 1
ATOM 704 C CA . GLY A 1 89 ? -1.754 -10.773 14.352 1 89.3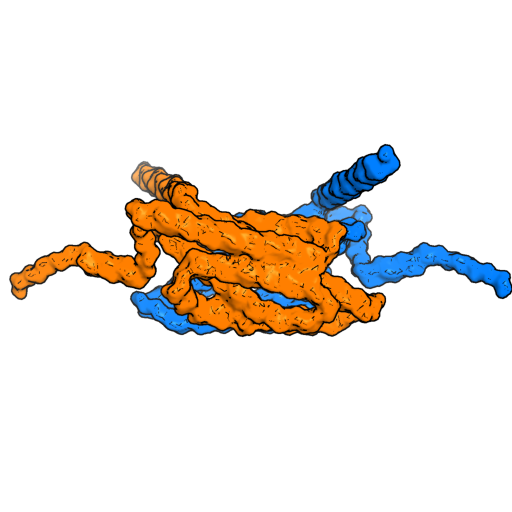1 89 GLY A CA 1
ATOM 705 C C . GLY A 1 89 ? -2.561 -11.094 13.109 1 89.31 89 GLY A C 1
ATOM 706 O O . GLY A 1 89 ? -3.336 -12.055 13.102 1 89.31 89 GLY A O 1
ATOM 707 N N . GLY A 1 90 ? -2.404 -10.258 12.109 1 92.19 90 GLY A N 1
ATOM 708 C CA . GLY A 1 90 ? -3.168 -10.422 10.883 1 92.19 90 GLY A CA 1
ATOM 709 C C . GLY A 1 90 ? -2.352 -11.008 9.742 1 92.19 90 GLY A C 1
ATOM 710 O O . GLY A 1 90 ? -2.379 -12.219 9.508 1 92.19 90 GLY A O 1
ATOM 711 N N . GLU A 1 91 ? -1.381 -10.328 9.281 1 89.38 91 GLU A N 1
ATOM 712 C CA . GLU A 1 91 ? -0.657 -10.656 8.055 1 89.38 91 GLU A CA 1
ATOM 713 C C . GLU A 1 91 ? 0.279 -11.836 8.266 1 89.38 91 GLU A C 1
ATOM 715 O O . GLU A 1 91 ? 0.273 -12.789 7.48 1 89.38 91 GLU A O 1
ATOM 720 N N . LEU A 1 92 ? 1.072 -11.781 9.258 1 88.94 92 LEU A N 1
ATOM 721 C CA . LEU A 1 92 ? 2.135 -12.758 9.461 1 88.94 92 LEU A CA 1
ATOM 722 C C . LEU A 1 92 ? 1.571 -14.18 9.492 1 88.94 92 LEU A C 1
ATOM 724 O O . LEU A 1 92 ? 2.049 -15.055 8.773 1 88.94 92 LEU A O 1
ATOM 728 N N . PRO A 1 93 ? 0.581 -14.492 10.281 1 90.81 93 PRO A N 1
ATOM 729 C CA . PRO A 1 93 ? 0.025 -15.844 10.289 1 90.81 93 PRO A CA 1
ATOM 730 C C . PRO A 1 93 ? -0.473 -16.297 8.922 1 90.81 93 PRO A C 1
ATOM 732 O O . PRO A 1 93 ? -0.335 -17.469 8.562 1 90.81 93 PRO A O 1
ATOM 735 N N . PHE A 1 94 ? -0.918 -15.398 8.156 1 90.06 94 PHE A N 1
ATOM 736 C CA . PHE A 1 94 ? -1.495 -15.766 6.871 1 90.06 94 PHE A CA 1
ATOM 737 C C . PHE A 1 94 ? -0.404 -15.953 5.824 1 90.06 94 PHE A C 1
ATOM 739 O O . PHE A 1 94 ? -0.637 -16.562 4.781 1 90.06 94 PHE A O 1
ATOM 746 N N . PHE A 1 95 ? 0.766 -15.438 6.098 1 80.25 95 PHE A N 1
ATOM 747 C CA . PHE A 1 95 ? 1.898 -15.711 5.219 1 80.25 95 PHE A CA 1
ATOM 748 C C . PHE A 1 95 ? 2.266 -17.188 5.258 1 80.25 95 PHE A C 1
ATOM 750 O O . PHE A 1 95 ? 2.709 -17.75 4.25 1 80.25 95 PHE A O 1
ATOM 757 N N . PHE A 1 96 ? 1.91 -17.828 6.324 1 84.56 96 PHE A N 1
ATOM 758 C CA . PHE A 1 96 ? 2.25 -19.234 6.48 1 84.56 96 PHE A CA 1
ATOM 759 C C . PHE A 1 96 ? 1.047 -20.109 6.176 1 84.56 96 PHE A C 1
ATOM 761 O O . PHE A 1 96 ? 1.204 -21.25 5.727 1 84.56 96 PHE A O 1
ATOM 768 N N . LEU A 1 97 ? -0.086 -19.531 6.371 1 91.25 97 LEU A N 1
ATOM 769 C CA . LEU A 1 97 ? -1.272 -20.375 6.305 1 91.25 97 LEU A CA 1
ATOM 770 C C . LEU A 1 97 ? -1.962 -20.234 4.953 1 91.25 97 LEU A C 1
ATOM 772 O O . LEU A 1 97 ? -2.799 -21.062 4.59 1 91.25 97 LEU A O 1
ATOM 776 N N . SER A 1 98 ? -1.652 -19.266 4.242 1 90.38 98 SER A N 1
ATOM 777 C CA . SER A 1 98 ? -2.412 -18.953 3.037 1 90.38 98 SER A CA 1
ATOM 778 C C . SER A 1 98 ? -2.268 -20.047 1.989 1 90.38 98 SER A C 1
ATOM 780 O O . SER A 1 98 ? -3.219 -20.344 1.266 1 90.38 98 SER A O 1
ATOM 782 N N . GLY A 1 99 ? -1.047 -20.656 1.898 1 89.31 99 GLY A N 1
ATOM 783 C CA . GLY A 1 99 ? -0.889 -21.766 0.97 1 89.31 99 GLY A CA 1
ATOM 784 C C . GLY A 1 99 ? -1.854 -22.906 1.232 1 89.31 99 GLY A C 1
ATOM 785 O O . GLY A 1 99 ? -2.498 -23.406 0.308 1 89.31 99 GLY A O 1
ATOM 786 N N . TRP A 1 100 ? -1.94 -23.219 2.445 1 93 100 TRP A N 1
ATOM 787 C CA . TRP A 1 100 ? -2.832 -24.297 2.861 1 93 100 TRP A CA 1
ATOM 788 C C . TRP A 1 100 ? -4.289 -23.922 2.629 1 93 100 TRP A C 1
ATOM 790 O O . TRP A 1 100 ? -5.086 -24.734 2.168 1 93 100 TRP A O 1
ATOM 800 N N . ILE A 1 101 ? -4.637 -22.781 2.898 1 94.75 101 ILE A N 1
ATOM 801 C CA . ILE A 1 101 ? -6.008 -22.297 2.754 1 94.75 101 ILE A CA 1
ATOM 802 C C . ILE A 1 101 ? -6.402 -22.297 1.279 1 94.75 101 ILE A C 1
ATOM 804 O O . ILE A 1 101 ? -7.48 -22.781 0.916 1 94.75 101 ILE A O 1
ATOM 808 N N . LEU A 1 102 ? -5.527 -21.828 0.475 1 95.12 102 LEU A N 1
ATOM 809 C CA . LEU A 1 102 ? -5.805 -21.719 -0.954 1 95.12 102 LEU A CA 1
ATOM 810 C C . LEU A 1 102 ? -5.91 -23.109 -1.581 1 95.12 102 LEU A C 1
ATOM 812 O O . LEU A 1 102 ? -6.707 -23.328 -2.498 1 95.12 102 LEU A O 1
ATOM 816 N N . LYS A 1 103 ? -5.102 -24 -1.027 1 93.88 103 LYS A N 1
ATOM 817 C CA . LYS A 1 103 ? -5.184 -25.375 -1.507 1 93.88 103 LYS A CA 1
ATOM 818 C C . LYS A 1 103 ? -6.508 -26.016 -1.104 1 93.88 103 LYS A C 1
ATOM 820 O O . LYS A 1 103 ? -7.078 -26.812 -1.863 1 93.88 103 LYS A O 1
ATOM 825 N N . LYS A 1 104 ? -6.988 -25.672 -0.04 1 96 104 LYS A N 1
ATOM 826 C CA . LYS A 1 104 ? -8.188 -26.297 0.509 1 96 104 LYS A CA 1
ATOM 827 C C . LYS A 1 104 ? -9.453 -25.719 -0.12 1 96 104 LYS A C 1
ATOM 829 O O . LYS A 1 104 ? -10.359 -26.469 -0.501 1 96 104 LYS A O 1
ATOM 834 N N . ILE A 1 105 ? -9.508 -24.406 -0.255 1 95.19 105 ILE A N 1
ATOM 835 C CA . ILE A 1 105 ? -10.797 -23.844 -0.644 1 95.19 105 ILE A CA 1
ATOM 836 C C . ILE A 1 105 ? -10.719 -23.312 -2.076 1 95.19 105 ILE A C 1
ATOM 838 O O . ILE A 1 105 ? -11.75 -23.016 -2.688 1 95.19 105 ILE A O 1
ATOM 842 N N . GLY A 1 106 ? -9.539 -23.125 -2.551 1 94.56 106 GLY A N 1
ATOM 843 C CA . GLY A 1 106 ? -9.359 -22.625 -3.902 1 94.56 106 GLY A CA 1
ATOM 844 C C . GLY A 1 106 ? -9.32 -21.109 -3.973 1 94.56 106 GLY A C 1
ATOM 845 O O . GLY A 1 106 ? -9.773 -20.438 -3.047 1 94.56 106 GLY A O 1
ATOM 846 N N . HIS A 1 107 ? -8.812 -20.609 -5.07 1 95.44 107 HIS A N 1
ATOM 847 C CA . HIS A 1 107 ? -8.609 -19.188 -5.254 1 95.44 107 HIS A CA 1
ATOM 848 C C . HIS A 1 107 ? -9.945 -18.453 -5.348 1 95.44 107 HIS A C 1
ATOM 850 O O . HIS A 1 107 ? -10.102 -17.359 -4.785 1 95.44 107 HIS A O 1
ATOM 856 N N . ILE A 1 108 ? -10.898 -19.031 -5.961 1 94.5 108 ILE A N 1
ATOM 857 C CA . ILE A 1 108 ? -12.172 -18.375 -6.23 1 94.5 108 ILE A CA 1
ATOM 858 C C . ILE A 1 108 ? -12.938 -18.172 -4.922 1 94.5 108 ILE A C 1
ATOM 860 O O . ILE A 1 108 ? -13.445 -17.078 -4.656 1 94.5 108 ILE A O 1
ATOM 864 N N . HIS A 1 109 ? -13 -19.172 -4.094 1 96.56 109 HIS A N 1
ATOM 865 C CA . HIS A 1 109 ? -13.672 -19.062 -2.805 1 96.56 109 HIS A CA 1
ATOM 866 C C . HIS A 1 109 ? -12.922 -18.109 -1.879 1 96.56 109 HIS A C 1
ATOM 868 O O . HIS A 1 109 ? -13.539 -17.406 -1.073 1 96.56 109 HIS A O 1
ATOM 874 N N . ALA A 1 110 ? -11.594 -18.125 -1.992 1 97.94 110 ALA A N 1
ATOM 875 C CA . ALA A 1 110 ? -10.797 -17.188 -1.208 1 97.94 110 ALA A CA 1
ATOM 876 C C . ALA A 1 110 ? -11.117 -15.75 -1.585 1 97.94 110 ALA A C 1
ATOM 878 O O . ALA A 1 110 ? -11.195 -14.875 -0.717 1 97.94 110 ALA A O 1
ATOM 879 N N . MET A 1 111 ? -11.328 -15.562 -2.873 1 98.19 111 MET A N 1
ATOM 880 C CA . MET A 1 111 ? -11.688 -14.227 -3.344 1 98.19 111 MET A CA 1
ATOM 881 C C . MET A 1 111 ? -13 -13.766 -2.73 1 98.19 111 MET A C 1
ATOM 883 O O . MET A 1 111 ? -13.117 -12.625 -2.281 1 98.19 111 MET A O 1
ATOM 887 N N . SER A 1 112 ? -13.93 -14.641 -2.686 1 98.38 112 SER A N 1
ATOM 888 C CA . SER A 1 112 ? -15.227 -14.32 -2.084 1 98.38 112 SER A CA 1
ATOM 889 C C . SER A 1 112 ? -15.086 -14.055 -0.59 1 98.38 112 SER A C 1
ATOM 891 O O . SER A 1 112 ? -15.703 -13.125 -0.062 1 98.38 112 SER A O 1
ATOM 893 N N . LEU A 1 113 ? -14.289 -14.828 0.028 1 98.38 113 LEU A N 1
ATOM 894 C CA . LEU A 1 113 ? -14.094 -14.695 1.467 1 98.38 113 LEU A CA 1
ATOM 895 C C . LEU A 1 113 ? -13.477 -13.344 1.807 1 98.38 113 LEU A C 1
ATOM 897 O O . LEU A 1 113 ? -13.836 -12.734 2.818 1 98.38 113 LEU A O 1
ATOM 901 N N . VAL A 1 114 ? -12.562 -12.906 0.998 1 98.75 114 VAL A N 1
ATOM 902 C CA . VAL A 1 114 ? -11.906 -11.617 1.204 1 98.75 114 VAL A CA 1
ATOM 903 C C . VAL A 1 114 ? -12.938 -10.492 1.131 1 98.75 114 VAL A C 1
ATOM 905 O O . VAL A 1 114 ? -12.938 -9.586 1.962 1 98.75 114 VAL A O 1
ATOM 908 N N . LEU A 1 115 ? -13.82 -10.57 0.171 1 98.81 115 LEU A N 1
ATOM 909 C CA . LEU A 1 115 ? -14.859 -9.555 0.033 1 98.81 115 LEU A CA 1
ATOM 910 C C . LEU A 1 115 ? -15.789 -9.562 1.241 1 98.81 115 LEU A C 1
ATOM 912 O O . LEU A 1 115 ? -16.188 -8.508 1.737 1 98.81 115 LEU A O 1
ATOM 916 N N . LEU A 1 116 ? -16.125 -10.766 1.682 1 98.81 116 LEU A N 1
ATOM 917 C CA . LEU A 1 116 ? -16.938 -10.883 2.891 1 98.81 116 LEU A CA 1
ATOM 918 C C . LEU A 1 116 ? -16.219 -10.266 4.086 1 98.81 116 LEU A C 1
ATOM 920 O O . LEU A 1 116 ? -16.828 -9.555 4.887 1 98.81 116 LEU A O 1
ATOM 924 N N . GLY A 1 117 ? -14.969 -10.602 4.211 1 98.75 117 GLY A N 1
ATOM 925 C CA . GLY A 1 117 ? -14.164 -10.031 5.281 1 98.75 117 GLY A CA 1
ATOM 926 C C . GLY A 1 117 ? -14.164 -8.516 5.289 1 98.75 117 GLY A C 1
ATOM 927 O O . GLY A 1 117 ? -14.305 -7.898 6.348 1 98.75 117 GLY A O 1
ATOM 928 N N . PHE A 1 118 ? -14.078 -7.906 4.113 1 98.88 118 PHE A N 1
ATOM 929 C CA . PHE A 1 118 ? -14.125 -6.453 4.004 1 98.88 118 PHE A CA 1
ATOM 930 C C . PHE A 1 118 ? -15.484 -5.922 4.453 1 98.88 118 PHE A C 1
ATOM 932 O O . PHE A 1 118 ? -15.562 -4.906 5.145 1 98.88 118 PHE A O 1
ATOM 939 N N . GLY A 1 119 ? -16.5 -6.59 3.975 1 98.81 119 GLY A N 1
ATOM 940 C CA . GLY A 1 119 ? -17.828 -6.156 4.363 1 98.81 119 GLY A CA 1
ATOM 941 C C . GLY A 1 119 ? -18.031 -6.129 5.867 1 98.81 119 GLY A C 1
ATOM 942 O O . GLY A 1 119 ? -18.469 -5.117 6.422 1 98.81 119 GLY A O 1
ATOM 943 N N . VAL A 1 120 ? -17.688 -7.168 6.512 1 98.81 120 VAL A N 1
ATOM 944 C CA . VAL A 1 120 ? -17.844 -7.281 7.957 1 98.81 120 VAL A CA 1
ATOM 945 C C . VAL A 1 120 ? -16.953 -6.277 8.664 1 98.81 120 VAL A C 1
ATOM 947 O O . VAL A 1 120 ? -17.391 -5.57 9.57 1 98.81 120 VAL A O 1
ATOM 950 N N . ARG A 1 121 ? -15.688 -6.184 8.219 1 98.81 121 ARG A N 1
ATOM 951 C CA . ARG A 1 121 ? -14.703 -5.297 8.828 1 98.81 121 ARG A CA 1
ATOM 952 C C . ARG A 1 121 ? -15.148 -3.842 8.75 1 98.81 121 ARG A C 1
ATOM 954 O O . ARG A 1 121 ? -15.078 -3.113 9.742 1 98.81 121 ARG A O 1
ATOM 961 N N . PHE A 1 122 ? -15.672 -3.432 7.613 1 98.88 122 PHE A N 1
ATOM 962 C CA . PHE A 1 122 ? -16.062 -2.045 7.41 1 98.88 122 PHE A CA 1
ATOM 963 C C . PHE A 1 122 ? -17.328 -1.723 8.203 1 98.88 122 PHE A C 1
ATOM 965 O O . PHE A 1 122 ? -17.469 -0.627 8.75 1 98.88 122 PHE A O 1
ATOM 972 N N . LEU A 1 123 ? -18.234 -2.668 8.219 1 98.81 123 LEU A N 1
ATOM 973 C CA . LEU A 1 123 ? -19.453 -2.428 9.008 1 98.81 123 LEU A CA 1
ATOM 974 C C . LEU A 1 123 ? -19.109 -2.328 10.492 1 98.81 123 LEU A C 1
ATOM 976 O O . LEU A 1 123 ? -19.703 -1.523 11.211 1 98.81 123 LEU A O 1
ATOM 980 N N . LEU A 1 124 ? -18.188 -3.139 10.938 1 98.88 124 LEU A N 1
ATOM 981 C CA . LEU A 1 124 ? -17.766 -3.045 12.328 1 98.88 124 LEU A CA 1
ATOM 982 C C . LEU A 1 124 ? -17.094 -1.698 12.609 1 98.88 124 LEU A C 1
ATOM 984 O O . LEU A 1 124 ? -17.344 -1.09 13.656 1 98.88 124 LEU A O 1
ATOM 988 N N . TYR A 1 125 ? -16.266 -1.187 11.688 1 98.75 125 TYR A N 1
ATOM 989 C CA . TYR A 1 125 ? -15.672 0.139 11.836 1 98.75 125 TYR A CA 1
ATOM 990 C C . TYR A 1 125 ? -16.75 1.209 11.953 1 98.75 125 TYR A C 1
ATOM 992 O O . TYR A 1 125 ? -16.609 2.162 12.719 1 98.75 125 TYR A O 1
ATOM 1000 N N . SER A 1 126 ? -17.781 1.036 11.133 1 98.56 126 SER A N 1
ATOM 1001 C CA . SER A 1 126 ? -18.828 2.045 11.039 1 98.56 126 SER A CA 1
ATOM 1002 C C . SER A 1 126 ? -19.578 2.18 12.367 1 98.56 126 SER A C 1
ATOM 1004 O O . SER A 1 126 ? -20.172 3.221 12.641 1 98.56 126 SER A O 1
ATOM 1006 N N . LEU A 1 127 ? -19.516 1.175 13.156 1 98.25 127 LEU A N 1
ATOM 1007 C CA . LEU A 1 127 ? -20.266 1.157 14.406 1 98.25 127 LEU A CA 1
ATOM 1008 C C . LEU A 1 127 ? -19.391 1.594 15.578 1 98.25 127 LEU A C 1
ATOM 1010 O O . LEU A 1 127 ? -19.859 1.67 16.719 1 98.25 127 LEU A O 1
ATOM 1014 N N . LEU A 1 128 ? -18.156 1.924 15.328 1 98 128 LEU A N 1
ATOM 1015 C CA . LEU A 1 128 ? -17.234 2.291 16.406 1 98 128 LEU A CA 1
ATOM 1016 C C . LEU A 1 128 ? -17.641 3.617 17.031 1 98 128 LEU A C 1
ATOM 1018 O O . LEU A 1 128 ? -17.969 4.574 16.328 1 98 128 LEU A O 1
ATOM 1022 N N . VAL A 1 129 ? -17.719 3.615 18.328 1 95.75 129 VAL A N 1
ATOM 1023 C CA . VAL A 1 129 ? -17.891 4.832 19.109 1 95.75 129 VAL A CA 1
ATOM 1024 C C . VAL A 1 129 ? -16.656 5.098 19.953 1 95.75 129 VAL A C 1
ATOM 1026 O O . VAL A 1 129 ? -16.062 6.172 19.875 1 95.75 129 VAL A O 1
ATOM 1029 N N . ASP A 1 130 ? -16.25 4.055 20.656 1 95.19 130 ASP A N 1
ATOM 1030 C CA . ASP A 1 130 ? -14.969 4.047 21.344 1 95.19 130 ASP A CA 1
ATOM 1031 C C . ASP A 1 130 ? -13.867 3.469 20.453 1 95.19 130 ASP A C 1
ATOM 1033 O O . ASP A 1 130 ? -13.906 2.289 20.109 1 95.19 130 ASP A O 1
ATOM 1037 N N . PRO A 1 131 ? -12.852 4.328 20.188 1 95.94 131 PRO A N 1
ATOM 1038 C CA . PRO A 1 131 ? -11.812 3.896 19.234 1 95.94 131 PRO A CA 1
ATOM 1039 C C . PRO A 1 131 ? -11.062 2.658 19.719 1 95.94 131 PRO A C 1
ATOM 1041 O O . PRO A 1 131 ? -10.523 1.903 18.906 1 95.94 131 PRO A O 1
ATOM 1044 N N . TRP A 1 132 ? -11.008 2.336 20.969 1 95.94 132 TRP A N 1
ATOM 1045 C CA . TRP A 1 132 ? -10.266 1.196 21.5 1 95.94 132 TRP A CA 1
ATOM 1046 C C . TRP A 1 132 ? -10.875 -0.118 21.016 1 95.94 132 TRP A C 1
ATOM 1048 O O . TRP A 1 132 ? -10.203 -1.148 20.984 1 95.94 132 TRP A O 1
ATOM 1058 N N . TRP A 1 133 ? -12.055 -0.126 20.625 1 97.56 133 TRP A N 1
ATOM 1059 C CA . TRP A 1 133 ? -12.734 -1.338 20.172 1 97.56 133 TRP A CA 1
ATOM 1060 C C . TRP A 1 133 ? -12.281 -1.721 18.766 1 97.56 133 TRP A C 1
ATOM 1062 O O . TRP A 1 133 ? -12.648 -2.783 18.25 1 97.56 133 TRP A O 1
ATOM 1072 N N . VAL A 1 134 ? -11.422 -0.934 18.188 1 98.31 134 VAL A N 1
ATOM 1073 C CA . VAL A 1 134 ? -10.875 -1.26 16.875 1 98.31 134 VAL A CA 1
ATOM 1074 C C . VAL A 1 134 ? -9.93 -2.449 17 1 98.31 134 VAL A C 1
ATOM 1076 O O . VAL A 1 134 ? -9.688 -3.164 16.016 1 98.31 134 VAL A O 1
ATOM 1079 N N . ILE A 1 135 ? -9.414 -2.711 18.156 1 97.38 135 ILE A N 1
ATOM 1080 C CA . ILE A 1 135 ? -8.336 -3.662 18.406 1 97.38 135 ILE A CA 1
ATOM 1081 C C . ILE A 1 135 ? -8.766 -5.055 17.953 1 97.38 135 ILE A C 1
ATOM 1083 O O . ILE A 1 135 ? -8.094 -5.684 17.125 1 97.38 135 ILE A O 1
ATOM 1087 N N . PRO A 1 136 ? -9.875 -5.578 18.359 1 97.88 136 PRO A N 1
ATOM 1088 C CA . PRO A 1 136 ? -10.266 -6.91 17.906 1 97.88 136 PRO A CA 1
ATOM 1089 C C . PRO A 1 136 ? -10.586 -6.945 16.406 1 97.88 136 PRO A C 1
ATOM 1091 O O . PRO A 1 136 ? -10.406 -7.98 15.758 1 97.88 136 PRO A O 1
ATOM 1094 N N . ILE A 1 137 ? -11.016 -5.855 15.828 1 98.5 137 ILE A N 1
ATOM 1095 C CA . ILE A 1 137 ? -11.375 -5.785 14.414 1 98.5 137 ILE A CA 1
ATOM 1096 C C . ILE A 1 137 ? -10.125 -5.938 13.555 1 98.5 137 ILE A C 1
ATOM 1098 O O . ILE A 1 137 ? -10.18 -6.488 12.453 1 98.5 137 ILE A O 1
ATOM 1102 N N . GLU A 1 138 ? -8.953 -5.551 14.109 1 98.25 138 GLU A N 1
ATOM 1103 C CA . GLU A 1 138 ? -7.719 -5.484 13.328 1 98.25 138 GLU A CA 1
ATOM 1104 C C . GLU A 1 138 ? -7.191 -6.883 13.016 1 98.25 138 GLU A C 1
ATOM 1106 O O . GLU A 1 138 ? -6.398 -7.059 12.086 1 98.25 138 GLU A O 1
ATOM 1111 N N . PHE A 1 139 ? -7.672 -7.855 13.742 1 97.25 139 PHE A N 1
ATOM 1112 C CA . PHE A 1 139 ? -7.289 -9.227 13.438 1 97.25 139 PHE A CA 1
ATOM 1113 C C . PHE A 1 139 ? -7.844 -9.656 12.078 1 97.25 139 PHE A C 1
ATOM 1115 O O . PHE A 1 139 ? -7.312 -10.57 11.453 1 97.25 139 PHE A O 1
ATOM 1122 N N . MET A 1 140 ? -8.828 -8.969 11.609 1 98 140 MET A N 1
ATOM 1123 C CA . MET A 1 140 ? -9.438 -9.273 10.32 1 98 140 MET A CA 1
ATOM 1124 C C . MET A 1 140 ? -8.508 -8.883 9.172 1 98 140 MET A C 1
ATOM 1126 O O . MET A 1 140 ? -8.75 -9.258 8.023 1 98 140 MET A O 1
ATOM 1130 N N . ASN A 1 141 ? -7.41 -8.172 9.516 1 97.62 141 ASN A N 1
ATOM 1131 C CA . ASN A 1 141 ? -6.422 -7.836 8.5 1 97.62 141 ASN A CA 1
ATOM 1132 C C . ASN A 1 141 ? -5.82 -9.094 7.875 1 97.62 141 ASN A C 1
ATOM 1134 O O . ASN A 1 141 ? -5.316 -9.055 6.75 1 97.62 141 ASN A O 1
ATOM 1138 N N . GLY A 1 142 ? -5.859 -10.164 8.602 1 96.88 142 GLY A N 1
ATOM 1139 C CA . GLY A 1 142 ? -5.418 -11.438 8.047 1 96.88 142 GLY A CA 1
ATOM 1140 C C . GLY A 1 142 ? -6.211 -11.867 6.832 1 96.88 142 GLY A C 1
ATOM 1141 O O . GLY A 1 142 ? -5.637 -12.32 5.84 1 96.88 142 GLY A O 1
ATOM 1142 N N . ILE A 1 143 ? -7.441 -11.664 6.871 1 97.31 143 ILE A N 1
ATOM 1143 C CA . ILE A 1 143 ? -8.312 -12.055 5.766 1 97.31 143 ILE A CA 1
ATOM 1144 C C . ILE A 1 143 ? -8.289 -10.977 4.688 1 97.31 143 ILE A C 1
ATOM 1146 O O . ILE A 1 143 ? -8.102 -11.273 3.506 1 97.31 143 ILE A O 1
ATOM 1150 N N . THR A 1 144 ? -8.422 -9.75 5.094 1 98.12 144 THR A N 1
ATOM 1151 C CA . THR A 1 144 ? -8.641 -8.672 4.141 1 98.12 144 THR A CA 1
ATOM 1152 C C . THR A 1 144 ? -7.34 -8.289 3.443 1 98.12 144 THR A C 1
ATOM 1154 O O . THR A 1 144 ? -7.355 -7.781 2.32 1 98.12 144 THR A O 1
ATOM 1157 N N . PHE A 1 145 ? -6.246 -8.578 4.109 1 96.75 145 PHE A N 1
ATOM 1158 C CA . PHE A 1 145 ? -4.996 -8.242 3.439 1 96.75 145 PHE A CA 1
ATOM 1159 C C . PHE A 1 145 ? -4.113 -9.477 3.285 1 96.75 145 PHE A C 1
ATOM 1161 O O . PHE A 1 145 ? -3.598 -9.742 2.199 1 96.75 145 PHE A O 1
ATOM 1168 N N . GLY A 1 146 ? -3.932 -10.234 4.328 1 95.25 146 GLY A N 1
ATOM 1169 C CA . GLY A 1 146 ? -3.094 -11.422 4.258 1 95.25 146 GLY A CA 1
ATOM 1170 C C . GLY A 1 146 ? -3.559 -12.414 3.211 1 95.25 146 GLY A C 1
ATOM 1171 O O . GLY A 1 146 ? -2.818 -12.734 2.279 1 95.25 146 GLY A O 1
ATOM 1172 N N . LEU A 1 147 ? -4.727 -12.859 3.389 1 96.75 147 LEU A N 1
ATOM 1173 C CA . LEU A 1 147 ? -5.281 -13.812 2.439 1 96.75 147 LEU A CA 1
ATOM 1174 C C . LEU A 1 147 ? -5.445 -13.18 1.061 1 96.75 147 LEU A C 1
ATOM 1176 O O . LEU A 1 147 ? -5.191 -13.828 0.042 1 96.75 147 LEU A O 1
ATOM 1180 N N . PHE A 1 148 ? -5.82 -11.969 1.041 1 98 148 PHE A N 1
ATOM 1181 C CA . PHE A 1 148 ? -5.961 -11.25 -0.219 1 98 148 PHE A CA 1
ATOM 1182 C C . PHE A 1 148 ? -4.645 -11.234 -0.987 1 98 148 PHE A C 1
ATOM 1184 O O . PHE A 1 148 ? -4.605 -11.602 -2.164 1 98 148 PHE A O 1
ATOM 1191 N N . TYR A 1 149 ? -3.645 -10.812 -0.354 1 95.62 149 TYR A N 1
ATOM 1192 C CA . TYR A 1 149 ? -2.369 -10.648 -1.042 1 95.62 149 TYR A CA 1
ATOM 1193 C C . TYR A 1 149 ? -1.853 -11.977 -1.573 1 95.62 149 TYR A C 1
ATOM 1195 O O . TYR A 1 149 ? -1.373 -12.055 -2.707 1 95.62 149 TYR A O 1
ATOM 1203 N N . ALA A 1 150 ? -1.947 -12.953 -0.78 1 94 150 ALA A N 1
ATOM 1204 C CA . ALA A 1 150 ? -1.521 -14.289 -1.196 1 94 150 ALA A CA 1
ATOM 1205 C C . ALA A 1 150 ? -2.324 -14.766 -2.402 1 94 150 ALA A C 1
ATOM 1207 O O . ALA A 1 150 ? -1.763 -15.328 -3.348 1 94 150 ALA A O 1
ATOM 1208 N N . THR A 1 151 ? -3.602 -14.555 -2.352 1 97.06 151 THR A N 1
ATOM 1209 C CA . THR A 1 151 ? -4.48 -14.969 -3.439 1 97.06 151 THR A CA 1
ATOM 1210 C C . THR A 1 151 ? -4.164 -14.195 -4.715 1 97.06 151 THR A C 1
ATOM 1212 O O . THR A 1 151 ? -4.078 -14.781 -5.797 1 97.06 151 THR A O 1
ATOM 1215 N N . MET A 1 152 ? -3.977 -12.961 -4.527 1 97.06 152 MET A N 1
ATOM 1216 C CA . MET A 1 152 ? -3.688 -12.086 -5.66 1 97.06 152 MET A CA 1
ATOM 1217 C C . MET A 1 152 ? -2.373 -12.469 -6.328 1 97.06 152 MET A C 1
ATOM 1219 O O . MET A 1 152 ? -2.32 -12.656 -7.547 1 97.06 152 MET A O 1
ATOM 1223 N N . ALA A 1 153 ? -1.379 -12.648 -5.527 1 94 153 ALA A N 1
ATOM 1224 C CA . ALA A 1 153 ? -0.047 -12.938 -6.051 1 94 153 ALA A CA 1
ATOM 1225 C C . ALA A 1 153 ? -0.002 -14.328 -6.68 1 94 153 ALA A C 1
ATOM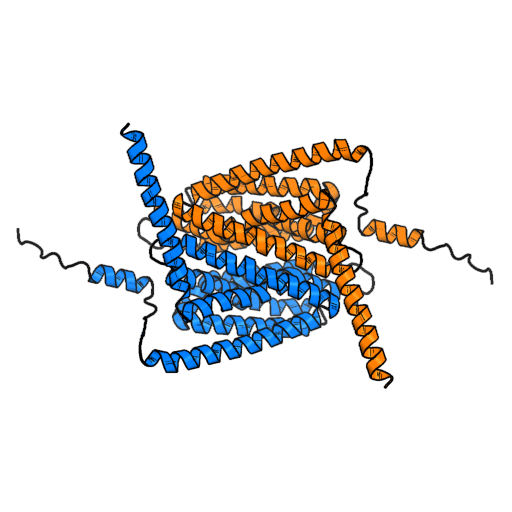 1227 O O . ALA A 1 153 ? 0.556 -14.508 -7.766 1 94 153 ALA A O 1
ATOM 1228 N N . SER A 1 154 ? -0.573 -15.258 -6.043 1 94 154 SER A N 1
ATOM 1229 C CA . SER A 1 154 ? -0.51 -16.641 -6.523 1 94 154 SER A CA 1
ATOM 1230 C C . SER A 1 154 ? -1.345 -16.812 -7.785 1 94 154 SER A C 1
ATOM 1232 O O . SER A 1 154 ? -0.928 -17.516 -8.719 1 94 154 SER A O 1
ATOM 1234 N N . TYR A 1 155 ? -2.506 -16.234 -7.844 1 95.19 155 TYR A N 1
ATOM 1235 C CA . TYR A 1 155 ? -3.346 -16.359 -9.031 1 95.19 155 TYR A CA 1
ATOM 1236 C C . TYR A 1 155 ? -2.695 -15.695 -10.234 1 95.19 155 TYR A C 1
ATOM 1238 O O . TYR A 1 155 ? -2.809 -16.188 -11.359 1 95.19 155 TYR A O 1
ATOM 1246 N N . ALA A 1 156 ? -2.027 -14.633 -9.984 1 94.19 156 ALA A N 1
ATOM 1247 C CA . ALA A 1 156 ? -1.286 -13.953 -11.047 1 94.19 156 ALA A CA 1
ATOM 1248 C C . ALA A 1 156 ? -0.244 -14.883 -11.664 1 94.19 156 ALA A C 1
ATOM 1250 O O . ALA A 1 156 ? -0.065 -14.898 -12.891 1 94.19 156 ALA A O 1
ATOM 1251 N N . SER A 1 157 ? 0.393 -15.617 -10.836 1 90.25 157 SER A N 1
ATOM 1252 C CA . SER A 1 157 ? 1.428 -16.531 -11.305 1 90.25 157 SER A CA 1
ATOM 1253 C C . SER A 1 157 ? 0.826 -17.688 -12.094 1 90.25 157 SER A C 1
ATOM 1255 O O . SER A 1 157 ? 1.444 -18.188 -13.039 1 90.25 157 SER A O 1
ATOM 1257 N N . ILE A 1 158 ? -0.375 -18.062 -11.773 1 89.25 158 ILE A N 1
ATOM 1258 C CA . ILE A 1 158 ? -1.042 -19.188 -12.422 1 89.25 158 ILE A CA 1
ATOM 1259 C C . ILE A 1 158 ? -1.513 -18.766 -13.812 1 89.25 158 ILE A C 1
ATOM 1261 O O . ILE A 1 158 ? -1.406 -19.547 -14.766 1 89.25 158 ILE A O 1
ATOM 1265 N N . VAL A 1 159 ? -1.929 -17.609 -13.977 1 88.38 159 VAL A N 1
ATOM 1266 C CA . VAL A 1 159 ? -2.539 -17.188 -15.234 1 88.38 159 VAL A CA 1
ATOM 1267 C C . VAL A 1 159 ? -1.473 -16.578 -16.156 1 88.38 159 VAL A C 1
ATOM 1269 O O . VAL A 1 159 ? -1.727 -16.344 -17.328 1 88.38 159 VAL A O 1
ATOM 1272 N N . ALA A 1 160 ? -0.298 -16.391 -15.562 1 89.19 160 ALA A N 1
ATOM 1273 C CA . ALA A 1 160 ? 0.783 -15.812 -16.359 1 89.19 160 ALA A CA 1
ATOM 1274 C C . ALA A 1 160 ? 1.31 -16.812 -17.391 1 89.19 160 ALA A C 1
ATOM 1276 O O . ALA A 1 160 ? 1.521 -17.984 -17.062 1 89.19 160 ALA A O 1
ATOM 1277 N N . PRO A 1 161 ? 1.473 -16.328 -18.672 1 85.12 161 PRO A N 1
ATOM 1278 C CA . PRO A 1 161 ? 2.238 -17.172 -19.594 1 85.12 161 PRO A CA 1
ATOM 1279 C C . PRO A 1 161 ? 3.617 -17.531 -19.047 1 85.12 161 PRO A C 1
ATOM 1281 O O . PRO A 1 161 ? 4.215 -16.766 -18.297 1 85.12 161 PRO A O 1
ATOM 1284 N N . PRO A 1 162 ? 4.059 -18.75 -19.438 1 84.56 162 PRO A N 1
ATOM 1285 C CA . PRO A 1 162 ? 5.352 -19.188 -18.922 1 84.56 162 PRO A CA 1
ATOM 1286 C C . PRO A 1 162 ? 6.465 -18.172 -19.141 1 84.56 162 PRO A C 1
ATOM 1288 O O . PRO A 1 162 ? 6.621 -17.656 -20.25 1 84.56 162 PRO A O 1
ATOM 1291 N N . GLY A 1 163 ? 7.102 -17.828 -18.062 1 86.12 163 GLY A N 1
ATOM 1292 C CA . GLY A 1 163 ? 8.25 -16.938 -18.141 1 86.12 163 GLY A CA 1
ATOM 1293 C C . GLY A 1 163 ? 7.891 -15.477 -17.969 1 86.12 163 GLY A C 1
ATOM 1294 O O . GLY A 1 163 ? 8.773 -14.617 -17.906 1 86.12 163 GLY A O 1
ATOM 1295 N N . THR A 1 164 ? 6.578 -15.164 -17.844 1 87.94 164 THR A N 1
ATOM 1296 C CA . THR A 1 164 ? 6.172 -13.766 -17.75 1 87.94 164 THR A CA 1
ATOM 1297 C C . THR A 1 164 ? 5.551 -13.477 -16.375 1 87.94 164 THR A C 1
ATOM 1299 O O . THR A 1 164 ? 4.73 -12.562 -16.25 1 87.94 164 THR A O 1
ATOM 1302 N N . GLU A 1 165 ? 5.93 -14.203 -15.383 1 91.19 165 GLU A N 1
ATOM 1303 C CA . GLU A 1 165 ? 5.324 -14.086 -14.055 1 91.19 165 GLU A CA 1
ATOM 1304 C C . GLU A 1 165 ? 5.617 -12.719 -13.438 1 91.19 165 GLU A C 1
ATOM 1306 O O . GLU A 1 165 ? 4.734 -12.102 -12.836 1 91.19 165 GLU A O 1
ATOM 1311 N N . ALA A 1 166 ? 6.836 -12.273 -13.602 1 90.94 166 ALA A N 1
ATOM 1312 C CA . ALA A 1 166 ? 7.211 -10.984 -13.031 1 90.94 166 ALA A CA 1
ATOM 1313 C C . ALA A 1 166 ? 6.422 -9.852 -13.688 1 90.94 166 ALA A C 1
ATOM 1315 O O . ALA A 1 166 ? 5.941 -8.945 -13 1 90.94 166 ALA A O 1
ATOM 1316 N N . THR A 1 167 ? 6.246 -9.945 -14.969 1 90.44 167 THR A N 1
ATOM 1317 C CA . THR A 1 167 ? 5.48 -8.938 -15.695 1 90.44 167 THR A CA 1
ATOM 1318 C C . THR A 1 167 ? 4.016 -8.961 -15.273 1 90.44 167 THR A C 1
ATOM 1320 O O . THR A 1 167 ? 3.404 -7.91 -15.086 1 90.44 167 THR A O 1
ATOM 1323 N N . MET A 1 168 ? 3.562 -10.164 -15.117 1 93 168 MET A N 1
ATOM 1324 C CA . MET A 1 168 ? 2.176 -10.305 -14.68 1 93 168 MET A CA 1
ATOM 1325 C C . MET A 1 168 ? 1.993 -9.75 -13.273 1 93 168 MET A C 1
ATOM 1327 O O . MET A 1 168 ? 1 -9.07 -12.992 1 93 168 MET A O 1
ATOM 1331 N N . GLN A 1 169 ? 2.953 -9.992 -12.414 1 93.25 169 GLN A N 1
ATOM 1332 C CA . GLN A 1 169 ? 2.91 -9.43 -11.07 1 93.25 169 GLN A CA 1
ATOM 1333 C C . GLN A 1 169 ? 2.92 -7.906 -11.109 1 93.25 169 GLN A C 1
ATOM 1335 O O . GLN A 1 169 ? 2.211 -7.258 -10.336 1 93.25 169 GLN A O 1
ATOM 1340 N N . GLY A 1 170 ? 3.775 -7.348 -11.953 1 94.38 170 GLY A N 1
ATOM 1341 C CA . GLY A 1 170 ? 3.799 -5.906 -12.141 1 94.38 170 GLY A CA 1
ATOM 1342 C C . GLY A 1 170 ? 2.465 -5.34 -12.594 1 94.38 170 GLY A C 1
ATOM 1343 O O . GLY A 1 170 ? 2.016 -4.312 -12.078 1 94.38 170 GLY A O 1
ATOM 1344 N N . LEU A 1 171 ? 1.831 -6.035 -13.484 1 93.75 171 LEU A N 1
ATOM 1345 C CA . LEU A 1 171 ? 0.542 -5.602 -14.016 1 93.75 171 LEU A CA 1
ATOM 1346 C C . LEU A 1 171 ? -0.539 -5.672 -12.945 1 93.75 171 LEU A C 1
ATOM 1348 O O . LEU A 1 171 ? -1.325 -4.734 -12.789 1 93.75 171 LEU A O 1
ATOM 1352 N N . VAL A 1 172 ? -0.559 -6.766 -12.266 1 95.62 172 VAL A N 1
ATOM 1353 C CA . VAL A 1 172 ? -1.561 -6.949 -11.219 1 95.62 172 VAL A CA 1
ATOM 1354 C C . VAL A 1 172 ? -1.351 -5.922 -10.109 1 95.62 172 VAL A C 1
ATOM 1356 O O . VAL A 1 172 ? -2.312 -5.344 -9.602 1 95.62 172 VAL A O 1
ATOM 1359 N N . GLY A 1 173 ? -0.099 -5.672 -9.75 1 95.31 173 GLY A N 1
ATOM 1360 C CA . GLY A 1 173 ? 0.208 -4.613 -8.797 1 95.31 173 GLY A CA 1
ATOM 1361 C C . GLY A 1 173 ? -0.251 -3.244 -9.266 1 95.31 173 GLY A C 1
ATOM 1362 O O . GLY A 1 173 ? -0.789 -2.463 -8.477 1 95.31 173 GLY A O 1
ATOM 1363 N N . ALA A 1 174 ? -0.033 -3.02 -10.523 1 95.62 174 ALA A N 1
ATOM 1364 C CA . ALA A 1 174 ? -0.433 -1.739 -11.102 1 95.62 174 ALA A CA 1
ATOM 1365 C C . ALA A 1 174 ? -1.95 -1.575 -11.07 1 95.62 174 ALA A C 1
ATOM 1367 O O . ALA A 1 174 ? -2.459 -0.482 -10.812 1 95.62 174 ALA A O 1
ATOM 1368 N N . VAL A 1 175 ? -2.664 -2.605 -11.359 1 96.31 175 VAL A N 1
ATOM 1369 C CA . VAL A 1 175 ? -4.121 -2.539 -11.383 1 96.31 175 VAL A CA 1
ATOM 1370 C C . VAL A 1 175 ? -4.652 -2.373 -9.961 1 96.31 175 VAL A C 1
ATOM 1372 O O . VAL A 1 175 ? -5.516 -1.527 -9.711 1 96.31 175 VAL A O 1
ATOM 1375 N N . PHE A 1 176 ? -4.18 -3.162 -9.102 1 97.19 176 PHE A N 1
ATOM 1376 C CA . PHE A 1 176 ? -4.602 -3.094 -7.707 1 97.19 176 PHE A CA 1
ATOM 1377 C C . PHE A 1 176 ? -4.324 -1.715 -7.125 1 97.19 176 PHE A C 1
ATOM 1379 O O . PHE A 1 176 ? -5.223 -1.075 -6.57 1 97.19 176 PHE A O 1
ATOM 1386 N N . GLU A 1 177 ? -3.102 -1.262 -7.223 1 95.06 177 GLU A N 1
ATOM 1387 C CA . GLU A 1 177 ? -2.729 0.022 -6.633 1 95.06 177 GLU A CA 1
ATOM 1388 C C . GLU A 1 177 ? -3.193 1.185 -7.504 1 95.06 177 GLU A C 1
ATOM 1390 O O . GLU A 1 177 ? -3.76 2.156 -7.004 1 95.06 177 GLU A O 1
ATOM 1395 N N . GLY A 1 178 ? -2.986 1.103 -8.742 1 93.81 178 GLY A N 1
ATOM 1396 C CA . GLY A 1 178 ? -3.197 2.199 -9.672 1 93.81 178 GLY A CA 1
ATOM 1397 C C . GLY A 1 178 ? -4.664 2.469 -9.953 1 93.81 178 GLY A C 1
ATOM 1398 O O . GLY A 1 178 ? -5.066 3.621 -10.133 1 93.81 178 GLY A O 1
ATOM 1399 N N . VAL A 1 179 ? -5.395 1.499 -10.016 1 94.94 179 VAL A N 1
ATOM 1400 C CA . VAL A 1 179 ? -6.816 1.679 -10.281 1 94.94 179 VAL A CA 1
ATOM 1401 C C . VAL A 1 179 ? -7.609 1.521 -8.984 1 94.94 179 VAL A C 1
ATOM 1403 O O . VAL A 1 179 ? -8.266 2.463 -8.531 1 94.94 179 VAL A O 1
ATOM 1406 N N . GLY A 1 180 ? -7.418 0.407 -8.328 1 97.44 180 GLY A N 1
ATOM 1407 C CA . GLY A 1 180 ? -8.195 0.102 -7.137 1 97.44 180 GLY A CA 1
ATOM 1408 C C . GLY A 1 180 ? -7.938 1.07 -5.996 1 97.44 180 GLY A C 1
ATOM 1409 O O . GLY A 1 180 ? -8.812 1.87 -5.648 1 97.44 180 GLY A O 1
ATOM 1410 N N . VAL A 1 181 ? -6.727 1.064 -5.484 1 96.81 181 VAL A N 1
ATOM 1411 C CA . VAL A 1 181 ? -6.402 1.867 -4.309 1 96.81 181 VAL A CA 1
ATOM 1412 C C . VAL A 1 181 ? -6.535 3.352 -4.645 1 96.81 181 VAL A C 1
ATOM 1414 O O . VAL A 1 181 ? -7.012 4.137 -3.822 1 96.81 181 VAL A O 1
ATOM 1417 N N . SER A 1 182 ? -6.148 3.682 -5.859 1 95.69 182 SER A N 1
ATOM 1418 C CA . SER A 1 182 ? -6.23 5.082 -6.266 1 95.69 182 SER A CA 1
ATOM 1419 C C . SER A 1 182 ? -7.676 5.566 -6.301 1 95.69 182 SER A C 1
ATOM 1421 O O . SER A 1 182 ? -8.008 6.594 -5.711 1 95.69 182 SER A O 1
ATOM 1423 N N . LEU A 1 183 ? -8.492 4.898 -6.973 1 96.19 183 LEU A N 1
ATOM 1424 C CA . LEU A 1 183 ? -9.898 5.27 -7.035 1 96.19 183 LEU A CA 1
ATOM 1425 C C . LEU A 1 183 ? -10.539 5.203 -5.652 1 96.19 183 LEU A C 1
ATOM 1427 O O . LEU A 1 183 ? -11.383 6.043 -5.312 1 96.19 183 LEU A O 1
ATOM 1431 N N . GLY A 1 184 ? -10.164 4.238 -4.934 1 97.56 184 GLY A N 1
ATOM 1432 C CA . GLY A 1 184 ? -10.664 4.121 -3.572 1 97.56 184 GLY A CA 1
ATOM 1433 C C . GLY A 1 184 ? -10.297 5.309 -2.701 1 97.56 184 GLY A C 1
ATOM 1434 O O . GLY A 1 184 ? -11.117 5.789 -1.921 1 97.56 184 GLY A O 1
ATOM 1435 N N . SER A 1 185 ? -9.094 5.719 -2.836 1 96.62 185 SER A N 1
ATOM 1436 C CA . SER A 1 185 ? -8.625 6.855 -2.055 1 96.62 185 SER A CA 1
ATOM 1437 C C . SER A 1 185 ? -9.422 8.117 -2.381 1 96.62 185 SER A C 1
ATOM 1439 O O . SER A 1 185 ? -9.828 8.852 -1.479 1 96.62 185 SER A O 1
ATOM 1441 N N . LEU A 1 186 ? -9.625 8.375 -3.625 1 95.25 186 LEU A N 1
ATOM 1442 C CA . LEU A 1 186 ? -10.375 9.547 -4.047 1 95.25 186 LEU A CA 1
ATOM 1443 C C . LEU A 1 186 ? -11.82 9.469 -3.58 1 95.25 186 LEU A C 1
ATOM 1445 O O . LEU A 1 186 ? -12.367 10.438 -3.051 1 95.25 186 LEU A O 1
ATOM 1449 N N . LEU A 1 187 ? -12.367 8.32 -3.773 1 97 187 LEU A N 1
ATOM 1450 C CA . LEU A 1 187 ? -13.75 8.125 -3.373 1 97 187 LEU A CA 1
ATOM 1451 C C . LEU A 1 187 ? -13.906 8.258 -1.863 1 97 187 LEU A C 1
ATOM 1453 O O . LEU A 1 187 ? -14.828 8.93 -1.388 1 97 187 LEU A O 1
ATOM 1457 N N . ALA A 1 188 ? -13.078 7.648 -1.17 1 97.06 188 ALA A N 1
ATOM 1458 C CA . ALA A 1 188 ? -13.141 7.672 0.29 1 97.06 188 ALA A CA 1
ATOM 1459 C C . ALA A 1 188 ? -12.891 9.078 0.825 1 97.06 188 ALA A C 1
ATOM 1461 O O . ALA A 1 188 ? -13.547 9.516 1.775 1 97.06 188 ALA A O 1
ATOM 1462 N N . GLY A 1 189 ? -11.922 9.758 0.249 1 94.56 189 GLY A N 1
ATOM 1463 C CA . GLY A 1 189 ? -11.656 11.125 0.678 1 94.56 189 GLY A CA 1
ATOM 1464 C C . GLY A 1 189 ? -12.844 12.047 0.518 1 94.56 189 GLY A C 1
ATOM 1465 O O . GLY A 1 189 ? -13.156 12.836 1.416 1 94.56 189 GLY A O 1
ATOM 1466 N N . ASN A 1 190 ? -13.469 11.938 -0.586 1 94.19 190 ASN A N 1
ATOM 1467 C CA . ASN A 1 190 ? -14.648 12.758 -0.854 1 94.19 190 ASN A CA 1
ATOM 1468 C C . ASN A 1 190 ? -15.805 12.391 0.068 1 94.19 190 ASN A C 1
ATOM 1470 O O . ASN A 1 190 ? -16.5 13.273 0.574 1 94.19 190 ASN A O 1
ATOM 1474 N N . LEU A 1 191 ? -16.016 11.125 0.262 1 95.62 191 LEU A N 1
ATOM 1475 C CA . LEU A 1 191 ? -17.094 10.68 1.131 1 95.62 191 LEU A CA 1
ATOM 1476 C C . LEU A 1 191 ? -16.828 11.062 2.582 1 95.62 191 LEU A C 1
ATOM 1478 O O . LEU A 1 191 ? -17.734 11.484 3.301 1 95.62 191 LEU A O 1
ATOM 1482 N N . PHE A 1 192 ? -15.602 10.875 2.949 1 94.5 192 PHE A N 1
ATOM 1483 C CA . PHE A 1 192 ? -15.203 11.219 4.309 1 94.5 192 PHE A CA 1
ATOM 1484 C C . PHE A 1 192 ? -15.477 12.688 4.594 1 94.5 192 PHE A C 1
ATOM 1486 O O . PHE A 1 192 ? -15.914 13.047 5.691 1 94.5 192 PHE A O 1
ATOM 1493 N N . PHE A 1 193 ? -15.211 13.484 3.623 1 90.44 193 PHE A N 1
ATOM 1494 C CA . PHE A 1 193 ? -15.422 14.922 3.736 1 90.44 193 PHE A CA 1
ATOM 1495 C C . PHE A 1 193 ? -16.906 15.242 3.82 1 90.44 193 PHE A C 1
ATOM 1497 O O . PHE A 1 193 ? -17.328 16.078 4.629 1 90.44 193 PHE A O 1
ATOM 1504 N N . LYS A 1 194 ? -17.703 14.547 3.162 1 93.25 194 LYS A N 1
ATOM 1505 C CA . LYS A 1 194 ? -19.109 14.898 3.012 1 93.25 194 LYS A CA 1
ATOM 1506 C C . LYS A 1 194 ? -19.953 14.297 4.137 1 93.25 194 LYS A C 1
ATOM 1508 O O . LYS A 1 194 ? -20.875 14.93 4.641 1 93.25 194 LYS A O 1
ATOM 1513 N N . VAL A 1 195 ? -19.594 13.055 4.465 1 95.88 195 VAL A N 1
ATOM 1514 C CA . VAL A 1 195 ? -20.562 12.383 5.324 1 95.88 195 VAL A CA 1
ATOM 1515 C C . VAL A 1 195 ? -19.875 11.867 6.586 1 95.88 195 VAL A C 1
ATOM 1517 O O . VAL A 1 195 ? -20.516 11.273 7.453 1 95.88 195 VAL A O 1
ATOM 1520 N N . GLY A 1 196 ? -18.625 11.992 6.719 1 95.19 196 GLY A N 1
ATOM 1521 C CA . GLY A 1 196 ? -17.906 11.562 7.906 1 95.19 196 GLY A CA 1
ATOM 1522 C C . GLY A 1 196 ? -17.406 10.133 7.816 1 95.19 196 GLY A C 1
ATOM 1523 O O . GLY A 1 196 ? -17.688 9.43 6.848 1 95.19 196 GLY A O 1
ATOM 1524 N N . GLY A 1 197 ? -16.656 9.734 8.812 1 96.94 197 GLY A N 1
ATOM 1525 C CA . GLY A 1 197 ? -15.977 8.445 8.805 1 96.94 197 GLY A CA 1
ATOM 1526 C C . GLY A 1 197 ? -16.922 7.27 8.953 1 96.94 197 GLY A C 1
ATOM 1527 O O . GLY A 1 197 ? -16.891 6.336 8.148 1 96.94 197 GLY A O 1
ATOM 1528 N N . SER A 1 198 ? -17.812 7.316 9.953 1 98.12 198 SER A N 1
ATOM 1529 C CA . SER A 1 198 ? -18.703 6.203 10.227 1 98.12 198 SER A CA 1
ATOM 1530 C C . SER A 1 198 ? -19.578 5.883 9.008 1 98.12 198 SER A C 1
ATOM 1532 O O . SER A 1 198 ? -19.703 4.719 8.625 1 98.12 198 SER A O 1
ATOM 1534 N N . ALA A 1 199 ? -20.078 6.902 8.414 1 98.44 199 ALA A N 1
ATOM 1535 C CA . ALA A 1 199 ? -20.938 6.715 7.254 1 98.44 199 ALA A CA 1
ATOM 1536 C C . ALA A 1 199 ? -20.141 6.191 6.059 1 98.44 199 ALA A C 1
ATOM 1538 O O . ALA A 1 199 ? -20.641 5.363 5.289 1 98.44 199 ALA A O 1
ATOM 1539 N N . THR A 1 200 ? -18.953 6.715 5.902 1 98.5 200 THR A N 1
ATOM 1540 C CA . THR A 1 200 ? -18.109 6.262 4.805 1 98.5 200 THR A CA 1
ATO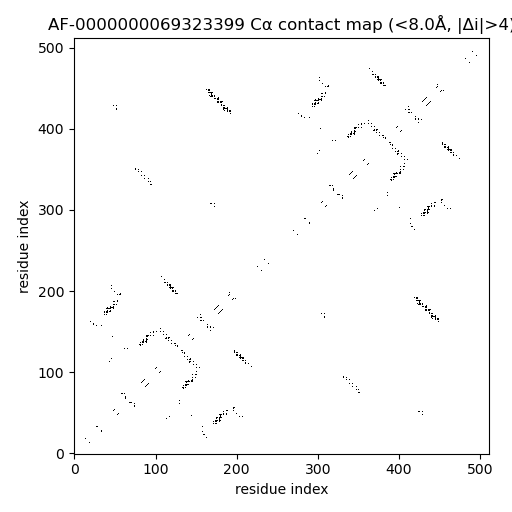M 1541 C C . THR A 1 200 ? -17.828 4.766 4.926 1 98.5 200 THR A C 1
ATOM 1543 O O . THR A 1 200 ? -17.984 4.016 3.963 1 98.5 200 THR A O 1
ATOM 1546 N N . PHE A 1 201 ? -17.453 4.32 6.105 1 98.81 201 PHE A N 1
ATOM 1547 C CA . PHE A 1 201 ? -17.188 2.904 6.328 1 98.81 201 PHE A CA 1
ATOM 1548 C C . PHE A 1 201 ? -18.438 2.068 6.145 1 98.81 201 PHE A C 1
ATOM 1550 O O . PHE A 1 201 ? -18.375 0.939 5.656 1 98.81 201 PHE A O 1
ATOM 1557 N N . ARG A 1 202 ? -19.562 2.611 6.473 1 98.75 202 ARG A N 1
ATOM 1558 C CA . ARG A 1 202 ? -20.828 1.906 6.309 1 98.75 202 ARG A CA 1
ATOM 1559 C C . ARG A 1 202 ? -21.141 1.682 4.832 1 98.75 202 ARG A C 1
ATOM 1561 O O . ARG A 1 202 ? -21.516 0.576 4.434 1 98.75 202 ARG A O 1
ATOM 1568 N N . TRP A 1 203 ? -20.984 2.709 4.078 1 98.56 203 TRP A N 1
ATOM 1569 C CA . TRP A 1 203 ? -21.266 2.607 2.65 1 98.56 203 TRP A CA 1
ATOM 1570 C C . TRP A 1 203 ? -20.312 1.638 1.97 1 98.56 203 TRP A C 1
ATOM 1572 O O . TRP A 1 203 ? -20.719 0.829 1.135 1 98.56 203 TRP A O 1
ATOM 1582 N N . PHE A 1 204 ? -19.078 1.709 2.295 1 98.75 204 PHE A N 1
ATOM 1583 C CA . PHE A 1 204 ? -18.109 0.777 1.74 1 98.75 204 PHE A CA 1
ATOM 1584 C C . PHE A 1 204 ? -18.406 -0.648 2.186 1 98.75 204 PHE A C 1
ATOM 1586 O O . PHE A 1 204 ? -18.25 -1.594 1.411 1 98.75 204 PHE A O 1
ATOM 1593 N N . GLY A 1 205 ? -18.797 -0.766 3.469 1 98.81 205 GLY A N 1
ATOM 1594 C CA . GLY A 1 205 ? -19.125 -2.088 3.98 1 98.81 205 GLY A CA 1
ATOM 1595 C C . GLY A 1 205 ? -20.297 -2.734 3.266 1 98.81 205 GLY A C 1
ATOM 1596 O O . GLY A 1 205 ? -20.219 -3.898 2.865 1 98.81 205 GLY A O 1
ATOM 1597 N N . ILE A 1 206 ? -21.344 -1.988 3.07 1 98.69 206 ILE A N 1
ATOM 1598 C CA . ILE A 1 206 ? -22.516 -2.473 2.352 1 98.69 206 ILE A CA 1
ATOM 1599 C C . ILE A 1 206 ? -22.141 -2.814 0.913 1 98.69 206 ILE A C 1
ATOM 1601 O O . ILE A 1 206 ? -22.531 -3.863 0.394 1 98.69 206 ILE A O 1
ATOM 1605 N N . GLY A 1 207 ? -21.359 -1.916 0.337 1 98.56 207 GLY A N 1
ATOM 1606 C CA . GLY A 1 207 ? -20.906 -2.184 -1.014 1 98.56 207 GLY A CA 1
ATOM 1607 C C . GLY A 1 207 ? -20.094 -3.469 -1.125 1 98.56 207 GLY A C 1
ATOM 1608 O O . GLY A 1 207 ? -20.297 -4.246 -2.062 1 98.56 207 GLY A O 1
ATOM 1609 N N . ALA A 1 208 ? -19.234 -3.691 -0.168 1 98.75 208 ALA A N 1
ATOM 1610 C CA . ALA A 1 208 ? -18.406 -4.895 -0.18 1 98.75 208 ALA A CA 1
ATOM 1611 C C . ALA A 1 208 ? -19.25 -6.148 -0.01 1 98.75 208 ALA A C 1
ATOM 1613 O O . ALA A 1 208 ? -18.984 -7.176 -0.638 1 98.75 208 ALA A O 1
ATOM 1614 N N . LEU A 1 209 ? -20.266 -6.098 0.839 1 98.62 209 LEU A N 1
ATOM 1615 C CA . LEU A 1 209 ? -21.156 -7.238 1.034 1 98.62 209 LEU A CA 1
ATOM 1616 C C . LEU A 1 209 ? -21.953 -7.527 -0.231 1 98.62 209 LEU A C 1
ATOM 1618 O O . LEU A 1 209 ? -22.141 -8.688 -0.599 1 98.62 209 LEU A O 1
ATOM 1622 N N . VAL A 1 210 ? -22.422 -6.488 -0.875 1 98.62 210 VAL A N 1
ATOM 1623 C CA . VAL A 1 210 ? -23.141 -6.66 -2.135 1 98.62 210 VAL A CA 1
ATOM 1624 C C . VAL A 1 210 ? -22.219 -7.312 -3.166 1 98.62 210 VAL A C 1
ATOM 1626 O O . VAL A 1 210 ? -22.625 -8.242 -3.869 1 98.62 210 VAL A O 1
ATOM 1629 N N . LEU A 1 211 ? -21.016 -6.875 -3.252 1 98.44 211 LEU A N 1
ATOM 1630 C CA . LEU A 1 211 ? -20.047 -7.414 -4.207 1 98.44 211 LEU A CA 1
ATOM 1631 C C . LEU A 1 211 ? -19.703 -8.859 -3.877 1 98.44 211 LEU A C 1
ATOM 1633 O O . LEU A 1 211 ? -19.453 -9.664 -4.777 1 98.44 211 LEU A O 1
ATOM 1637 N N . PHE A 1 212 ? -19.641 -9.156 -2.545 1 98.56 212 PHE A N 1
ATOM 1638 C CA . PHE A 1 212 ? -19.469 -10.539 -2.133 1 98.56 212 PHE A CA 1
ATOM 1639 C C . PHE A 1 212 ? -20.562 -11.422 -2.721 1 98.56 212 PHE A C 1
ATOM 1641 O O . PHE A 1 212 ? -20.281 -12.469 -3.314 1 98.56 212 PHE A O 1
ATOM 1648 N N . PHE A 1 213 ? -21.797 -10.992 -2.654 1 98.38 213 PHE A N 1
ATOM 1649 C CA . PHE A 1 213 ? -22.906 -11.773 -3.166 1 98.38 213 PHE A CA 1
ATOM 1650 C C . PHE A 1 213 ? -22.859 -11.859 -4.688 1 98.38 213 PHE A C 1
ATOM 1652 O O . PHE A 1 213 ? -23.109 -12.914 -5.266 1 98.38 213 PHE A O 1
ATOM 1659 N N . VAL A 1 214 ? -22.547 -10.781 -5.32 1 97.75 214 VAL A N 1
ATOM 1660 C CA . VAL A 1 214 ? -22.453 -10.766 -6.777 1 97.75 214 VAL A CA 1
ATOM 1661 C C . VAL A 1 214 ? -21.359 -11.734 -7.23 1 97.75 214 VAL A C 1
ATOM 1663 O O . VAL A 1 214 ? -21.547 -12.492 -8.188 1 97.75 214 VAL A O 1
ATOM 1666 N N . HIS A 1 215 ? -20.25 -11.703 -6.527 1 97.38 215 HIS A N 1
ATOM 1667 C CA . HIS A 1 215 ? -19.141 -12.578 -6.895 1 97.38 215 HIS A CA 1
ATOM 1668 C C . HIS A 1 215 ? -19.516 -14.047 -6.719 1 97.38 215 HIS A C 1
ATOM 1670 O O . HIS A 1 215 ? -19.188 -14.875 -7.57 1 97.38 215 HIS A O 1
ATOM 1676 N N . VAL A 1 216 ? -20.203 -14.359 -5.652 1 96.31 216 VAL A N 1
ATOM 1677 C CA . VAL A 1 216 ? -20.641 -15.727 -5.387 1 96.31 216 VAL A CA 1
ATOM 1678 C C . VAL A 1 216 ? -21.625 -16.172 -6.457 1 96.31 216 VAL A C 1
ATOM 1680 O O . VAL A 1 216 ? -21.562 -17.297 -6.953 1 96.31 216 VAL A O 1
ATOM 1683 N N . ILE A 1 217 ? -22.516 -15.297 -6.855 1 95.38 217 ILE A N 1
ATOM 1684 C CA . ILE A 1 217 ? -23.547 -15.625 -7.848 1 95.38 217 ILE A CA 1
ATOM 1685 C C . ILE A 1 217 ? -22.875 -15.852 -9.211 1 95.38 217 ILE A C 1
ATOM 1687 O O . ILE A 1 217 ? -23.219 -16.812 -9.914 1 95.38 217 ILE A O 1
ATOM 1691 N N . ILE A 1 218 ? -21.953 -14.977 -9.586 1 93.06 218 ILE A N 1
ATOM 1692 C CA . ILE A 1 218 ? -21.25 -15.117 -10.859 1 93.06 218 ILE A CA 1
ATOM 1693 C C . ILE A 1 218 ? -20.516 -16.453 -10.906 1 93.06 218 ILE A C 1
ATOM 1695 O O . ILE A 1 218 ? -20.531 -17.141 -11.93 1 93.06 218 ILE A O 1
ATOM 1699 N N . GLN A 1 219 ? -19.906 -16.797 -9.82 1 88.56 219 GLN A N 1
ATOM 1700 C CA . GLN A 1 219 ? -19.172 -18.062 -9.766 1 88.56 219 GLN A CA 1
ATOM 1701 C C . GLN A 1 219 ? -20.125 -19.25 -9.891 1 88.56 219 GLN A C 1
ATOM 1703 O O . GLN A 1 219 ? -19.797 -20.25 -10.555 1 88.56 219 GLN A O 1
ATOM 1708 N N . PHE A 1 220 ? -21.234 -19.172 -9.266 1 88.25 220 PHE A N 1
ATOM 1709 C CA . PHE A 1 220 ? -22.25 -20.219 -9.344 1 88.25 220 PHE A CA 1
ATOM 1710 C C . PHE A 1 220 ? -22.781 -20.375 -10.766 1 88.25 220 PHE A C 1
ATOM 1712 O O . PHE A 1 220 ? -22.953 -21.484 -11.258 1 88.25 220 PHE A O 1
ATOM 1719 N N . VAL A 1 221 ? -23 -19.281 -11.43 1 87.06 221 VAL A N 1
ATOM 1720 C CA . VAL A 1 221 ? -23.531 -19.281 -12.789 1 87.06 221 VAL A CA 1
ATOM 1721 C C . VAL A 1 221 ? -22.484 -19.828 -13.758 1 87.06 221 VAL A C 1
ATOM 1723 O O . VAL A 1 221 ? -22.797 -20.594 -14.672 1 87.06 221 VAL A O 1
ATOM 1726 N N . MET A 1 222 ? -21.25 -19.406 -13.562 1 84.44 222 MET A N 1
ATOM 1727 C CA . MET A 1 222 ? -20.172 -19.875 -14.422 1 84.44 222 MET A CA 1
ATOM 1728 C C . MET A 1 222 ? -19.953 -21.375 -14.266 1 84.44 222 MET A C 1
ATOM 1730 O O . MET A 1 222 ? -19.641 -22.062 -15.234 1 84.44 222 MET A O 1
ATOM 1734 N N . GLU A 1 223 ? -19.984 -21.859 -13.07 1 81.25 223 GLU A N 1
ATOM 1735 C CA . GLU A 1 223 ? -19.859 -23.297 -12.812 1 81.25 223 GLU A CA 1
ATOM 1736 C C . GLU A 1 223 ? -20.984 -24.062 -13.492 1 81.25 223 GLU A C 1
ATOM 1738 O O . GLU A 1 223 ? -20.766 -25.156 -14.008 1 81.25 223 GLU A O 1
ATOM 1743 N N . LYS A 1 224 ? -22.062 -23.484 -13.516 1 78.69 224 LYS A N 1
ATOM 1744 C CA . LYS A 1 224 ? -23.219 -24.125 -14.133 1 78.69 224 LYS A CA 1
ATOM 1745 C C . LYS A 1 224 ? -23.109 -24.094 -15.656 1 78.69 224 LYS A C 1
ATOM 1747 O O . LYS A 1 224 ? -23.469 -25.062 -16.328 1 78.69 224 LYS A O 1
ATOM 1752 N N . LEU A 1 225 ? -22.547 -22.969 -16.125 1 69.44 225 LEU A N 1
ATOM 1753 C CA . LEU A 1 225 ? -22.406 -22.828 -17.562 1 69.44 225 LEU A CA 1
ATOM 1754 C C . LEU A 1 225 ? -21.172 -23.578 -18.062 1 69.44 225 LEU A C 1
ATOM 1756 O O . LEU A 1 225 ? -21.141 -24.047 -19.203 1 69.44 225 LEU A O 1
ATOM 1760 N N . GLY A 1 226 ? -19.844 -23.328 -17.422 1 59.34 226 GLY A N 1
ATOM 1761 C CA . GLY A 1 226 ? -18.609 -24.016 -17.781 1 59.34 226 GLY A CA 1
ATOM 1762 C C . GLY A 1 226 ? -18.672 -25.516 -17.578 1 59.34 226 GLY A C 1
ATOM 1763 O O . GLY A 1 226 ? -17.766 -26.234 -18 1 59.34 226 GLY A O 1
ATOM 1764 N N . SER A 1 227 ? -19.234 -26.094 -16.453 1 50.94 227 SER A N 1
ATOM 1765 C CA . SER A 1 227 ? -19.422 -27.547 -16.438 1 50.94 227 SER A CA 1
ATOM 1766 C C . SER A 1 227 ? -19.859 -28.062 -17.797 1 50.94 227 SER A C 1
ATOM 1768 O O . SER A 1 227 ? -19.859 -29.266 -18.031 1 50.94 227 SER A O 1
ATOM 1770 N N . ARG A 1 228 ? -20.312 -27.391 -18.781 1 41.5 228 ARG A N 1
ATOM 1771 C CA . ARG A 1 228 ? -20.406 -27.969 -20.125 1 41.5 228 ARG A CA 1
ATOM 1772 C C . ARG A 1 228 ? -19.047 -27.984 -20.812 1 41.5 228 ARG A C 1
ATOM 1774 O O . ARG A 1 228 ? -18.719 -28.922 -21.531 1 41.5 228 ARG A O 1
ATOM 1781 N N . ASP A 1 229 ? -18.266 -26.891 -21.203 1 37.91 229 ASP A N 1
ATOM 1782 C CA . ASP A 1 229 ? -17.016 -27 -21.969 1 37.91 229 ASP A CA 1
ATOM 1783 C C . ASP A 1 229 ? -15.836 -27.234 -21.031 1 37.91 229 ASP A C 1
ATOM 1785 O O . ASP A 1 229 ? -15.047 -28.172 -21.25 1 37.91 229 ASP A O 1
ATOM 1789 N N . THR A 1 230 ? -14.852 -26.125 -20.703 1 35.06 230 THR A N 1
ATOM 1790 C CA . THR A 1 230 ? -13.414 -26.016 -20.453 1 35.06 230 THR A CA 1
ATOM 1791 C C . THR A 1 230 ? -13.117 -26.281 -18.984 1 35.06 230 THR A C 1
ATOM 1793 O O . THR A 1 230 ? -13.375 -25.422 -18.125 1 35.06 230 THR A O 1
ATOM 1796 N N . ASN A 1 231 ? -13.242 -27.406 -18.422 1 35.25 231 ASN A N 1
ATOM 1797 C CA . ASN A 1 231 ? -12.602 -27.781 -17.156 1 35.25 231 ASN A CA 1
ATOM 1798 C C . ASN A 1 231 ? -11.141 -27.344 -17.125 1 35.25 231 ASN A C 1
ATOM 1800 O O . ASN A 1 231 ? -10.258 -28.094 -17.578 1 35.25 231 ASN A O 1
ATOM 1804 N N . ILE A 1 232 ? -10.609 -26.266 -17.562 1 35.09 232 ILE A N 1
ATOM 1805 C CA . ILE A 1 232 ? -9.211 -25.953 -17.328 1 35.09 232 ILE A CA 1
ATOM 1806 C C . ILE A 1 232 ? -8.867 -26.203 -15.852 1 35.09 232 ILE A C 1
ATOM 1808 O O . ILE A 1 232 ? -9.383 -25.531 -14.969 1 35.09 232 ILE A O 1
ATOM 1812 N N . ALA A 1 233 ? -8.664 -27.375 -15.484 1 35.44 233 ALA A N 1
ATOM 1813 C CA . ALA A 1 233 ? -8.047 -27.859 -14.25 1 35.44 233 ALA A CA 1
ATOM 1814 C C . ALA A 1 233 ? -6.926 -26.938 -13.789 1 35.44 233 ALA A C 1
ATOM 1816 O O . ALA A 1 233 ? -5.984 -26.672 -14.539 1 35.44 233 ALA A O 1
ATOM 1817 N N . TYR A 1 234 ? -7.172 -25.922 -12.953 1 35.22 234 TYR A N 1
ATOM 1818 C CA . TYR A 1 234 ? -6.156 -25.25 -12.141 1 35.22 234 TYR A CA 1
ATOM 1819 C C . TYR A 1 234 ? -5.07 -26.234 -11.719 1 35.22 234 TYR A C 1
ATOM 1821 O O . TYR A 1 234 ? -5.254 -27 -10.766 1 35.22 234 TYR A O 1
ATOM 1829 N N . THR A 1 235 ? -4.328 -26.938 -12.633 1 34.16 235 THR A N 1
ATOM 1830 C CA . THR A 1 235 ? -3.197 -27.797 -12.289 1 34.16 235 THR A CA 1
ATOM 1831 C C . THR A 1 235 ? -2.225 -27.078 -11.367 1 34.16 235 THR A C 1
ATOM 1833 O O . THR A 1 235 ? -1.837 -25.938 -11.633 1 34.16 235 THR A O 1
ATOM 1836 N N . THR A 1 236 ? -2.207 -27.297 -10.086 1 35.31 236 THR A N 1
ATOM 1837 C CA . THR A 1 236 ? -1.228 -26.828 -9.109 1 35.31 236 THR A CA 1
ATOM 1838 C C . THR A 1 236 ? 0.185 -26.906 -9.68 1 35.31 236 THR A C 1
ATOM 1840 O O . THR A 1 236 ? 0.499 -27.812 -10.453 1 35.31 236 THR A O 1
ATOM 1843 N N . PRO A 1 237 ? 0.937 -25.828 -9.641 1 35.78 237 PRO A N 1
ATOM 1844 C CA . PRO A 1 237 ? 2.322 -25.938 -10.109 1 35.78 237 PRO A CA 1
ATOM 1845 C C . PRO A 1 237 ? 2.971 -27.266 -9.742 1 35.78 237 PRO A C 1
ATOM 1847 O O . PRO A 1 237 ? 3.852 -27.75 -10.461 1 35.78 237 PRO A O 1
ATOM 1850 N N . GLU A 1 238 ? 2.611 -27.875 -8.68 1 36.84 238 GLU A N 1
ATOM 1851 C CA . GLU A 1 238 ? 3.191 -29.156 -8.328 1 36.84 238 GLU A CA 1
ATOM 1852 C C . GLU A 1 238 ? 2.83 -30.219 -9.359 1 36.84 238 GLU A C 1
ATOM 1854 O O . GLU A 1 238 ? 3.678 -31.031 -9.75 1 36.84 238 GLU A O 1
ATOM 1859 N N . ASN A 1 239 ? 1.647 -30.156 -9.844 1 39.81 239 ASN A N 1
ATOM 1860 C CA . ASN A 1 239 ? 1.206 -31.203 -10.758 1 39.81 239 ASN A CA 1
ATOM 1861 C C . ASN A 1 239 ? 1.676 -30.938 -12.188 1 39.81 239 ASN A C 1
ATOM 1863 O O . ASN A 1 239 ? 1.761 -31.859 -13 1 39.81 239 ASN A O 1
ATOM 1867 N N . ALA A 1 240 ? 1.885 -29.719 -12.586 1 40.41 240 ALA A N 1
ATOM 1868 C CA . ALA A 1 240 ? 2.459 -29.391 -13.883 1 40.41 240 ALA A CA 1
ATOM 1869 C C . ALA A 1 240 ? 3.893 -29.906 -14 1 40.41 240 ALA A C 1
ATOM 1871 O O . ALA A 1 240 ? 4.297 -30.406 -15.055 1 40.41 240 ALA A O 1
ATOM 1872 N N . MET A 1 241 ? 4.688 -29.828 -12.945 1 38.97 241 MET A N 1
ATOM 1873 C CA . MET A 1 241 ? 6.016 -30.438 -12.914 1 38.97 241 MET A CA 1
ATOM 1874 C C . MET A 1 241 ? 5.93 -31.953 -13.055 1 38.97 241 MET A C 1
ATOM 1876 O O . MET A 1 241 ? 6.762 -32.562 -13.734 1 38.97 241 MET A O 1
ATOM 1880 N N . HIS A 1 242 ? 4.926 -32.5 -12.539 1 39.88 242 HIS A N 1
ATOM 1881 C CA . HIS A 1 242 ? 4.777 -33.938 -12.641 1 39.88 242 HIS A CA 1
ATOM 1882 C C . HIS A 1 242 ? 4.371 -34.344 -14.047 1 39.88 242 HIS A C 1
ATOM 1884 O O . HIS A 1 242 ? 4.824 -35.375 -14.555 1 39.88 242 HIS A O 1
ATOM 1890 N N . GLN A 1 243 ? 3.607 -33.531 -14.688 1 40.19 243 GLN A N 1
ATOM 1891 C CA . GLN A 1 243 ? 3.178 -33.906 -16.031 1 40.19 243 GLN A CA 1
ATOM 1892 C C . GLN A 1 243 ? 4.305 -33.719 -17.047 1 40.19 243 GLN A C 1
ATOM 1894 O O . GLN A 1 243 ? 4.453 -34.5 -17.984 1 40.19 243 GLN A O 1
ATOM 1899 N N . LEU A 1 244 ? 5.078 -32.656 -16.906 1 41.03 244 LEU A N 1
ATOM 1900 C CA . LEU A 1 244 ? 6.262 -32.5 -17.734 1 41.03 244 LEU A CA 1
ATOM 1901 C C . LEU A 1 244 ? 7.25 -33.625 -17.516 1 41.03 244 LEU A C 1
ATOM 1903 O O . LEU A 1 244 ? 7.918 -34.062 -18.469 1 41.03 244 LEU A O 1
ATOM 1907 N N . GLU A 1 245 ? 7.316 -34.062 -16.297 1 40.66 245 GLU A N 1
ATOM 1908 C CA . GLU A 1 245 ? 8.156 -35.219 -16.047 1 40.66 245 GLU A CA 1
ATOM 1909 C C . GLU A 1 245 ? 7.598 -36.469 -16.719 1 40.66 245 GLU A C 1
ATOM 1911 O O . GLU A 1 245 ? 8.359 -37.312 -17.219 1 40.66 245 GLU A O 1
ATOM 1916 N N . ASP A 1 246 ? 6.262 -36.5 -16.75 1 41.72 246 ASP A N 1
ATOM 1917 C CA . ASP A 1 246 ? 5.664 -37.688 -17.312 1 41.72 246 ASP A CA 1
ATOM 1918 C C . ASP A 1 246 ? 5.734 -37.656 -18.844 1 41.72 246 ASP A C 1
ATOM 1920 O O . ASP A 1 246 ? 5.617 -38.719 -19.5 1 41.72 246 ASP A O 1
ATOM 1924 N N . ASP A 1 247 ? 5.695 -36.438 -19.406 1 40.69 247 ASP A N 1
ATOM 1925 C CA . ASP A 1 247 ? 5.703 -36.375 -20.875 1 40.69 247 ASP A CA 1
ATOM 1926 C C . ASP A 1 247 ? 7.125 -36.5 -21.422 1 40.69 247 ASP A C 1
ATOM 1928 O O . ASP A 1 247 ? 7.367 -36.219 -22.594 1 40.69 247 ASP A O 1
ATOM 1932 N N . GLN A 1 248 ? 8.117 -36.469 -20.484 1 38.69 248 GLN A N 1
ATOM 1933 C CA . GLN A 1 248 ? 9.422 -36.812 -21.062 1 38.69 248 GLN A CA 1
ATOM 1934 C C . GLN A 1 248 ? 9.383 -38.188 -21.734 1 38.69 248 GLN A C 1
ATOM 1936 O O . GLN A 1 248 ? 8.898 -39.156 -21.156 1 38.69 248 GLN A O 1
ATOM 1941 N N . PRO A 1 249 ? 9.344 -38.156 -23.016 1 41.22 249 PRO A N 1
ATOM 1942 C CA . PRO A 1 249 ? 9.367 -39.469 -23.719 1 41.22 249 PRO A CA 1
ATOM 1943 C C . PRO A 1 249 ? 10.336 -40.438 -23.078 1 41.22 249 PRO A C 1
ATOM 1945 O O . PRO A 1 249 ? 11.398 -40.062 -22.594 1 41.22 249 PRO A O 1
ATOM 1948 N N . ILE A 1 250 ? 9.898 -41.5 -22.453 1 42.41 250 ILE A N 1
ATOM 1949 C CA . ILE A 1 250 ? 10.711 -42.656 -22.109 1 42.41 250 ILE A CA 1
ATOM 1950 C C . ILE A 1 250 ? 11.695 -42.938 -23.234 1 42.41 250 ILE A C 1
ATOM 1952 O O . ILE A 1 250 ? 11.289 -43.281 -24.344 1 42.41 250 ILE A O 1
ATOM 1956 N N . VAL A 1 251 ? 12.766 -42.156 -23.328 1 43.38 251 VAL A N 1
ATOM 1957 C CA . VAL A 1 251 ? 13.828 -42.562 -24.25 1 43.38 251 VAL A CA 1
ATOM 1958 C C . VAL A 1 251 ? 14.164 -44.062 -24.031 1 43.38 251 VAL A C 1
ATOM 1960 O O . VAL A 1 251 ? 14.352 -44.5 -22.891 1 43.38 251 VAL A O 1
ATOM 1963 N N . PRO A 1 252 ? 13.758 -44.844 -24.891 1 38.66 252 PRO A N 1
ATOM 1964 C CA . PRO A 1 252 ? 14.109 -46.25 -24.844 1 38.66 252 PRO A CA 1
ATOM 1965 C C . PRO A 1 252 ? 15.578 -46.5 -24.531 1 38.66 252 PRO A C 1
ATOM 1967 O O . PRO A 1 252 ? 16.438 -45.75 -25.016 1 38.66 252 PRO A O 1
ATOM 1970 N N . GLN A 1 253 ? 15.891 -46.875 -23.297 1 35.91 253 GLN A N 1
ATOM 1971 C CA . GLN A 1 253 ? 17.203 -47.375 -22.938 1 35.91 253 GLN A CA 1
ATOM 1972 C C . GLN A 1 253 ? 17.781 -48.281 -24.016 1 35.91 253 GLN A C 1
ATOM 1974 O O . GLN A 1 253 ? 17.188 -49.312 -24.375 1 35.91 253 GLN A O 1
ATOM 1979 N N . LEU A 1 254 ? 18.406 -47.75 -25.047 1 33.81 254 LEU A N 1
ATOM 1980 C CA . LEU A 1 254 ? 19.219 -48.562 -25.938 1 33.81 254 LEU A CA 1
ATOM 1981 C C . LEU A 1 254 ? 20.141 -49.469 -25.156 1 33.81 254 LEU A C 1
ATOM 1983 O O . LEU A 1 254 ? 20.828 -49.031 -24.234 1 33.81 254 LEU A O 1
ATOM 1987 N N . ASP A 1 255 ? 19.75 -50.719 -24.969 1 34.94 255 ASP A N 1
ATOM 1988 C CA . ASP A 1 255 ? 20.531 -51.875 -24.578 1 34.94 255 ASP A CA 1
ATOM 1989 C C . ASP A 1 255 ? 21.922 -51.844 -25.203 1 34.94 255 ASP A C 1
ATOM 1991 O O . ASP A 1 255 ? 22.047 -51.938 -26.438 1 34.94 255 ASP A O 1
ATOM 1995 N N . LYS A 1 256 ? 22.812 -50.844 -24.797 1 29.28 256 LYS A N 1
ATOM 1996 C CA . LYS A 1 256 ? 24.156 -51.312 -25.078 1 29.28 256 LYS A CA 1
ATOM 1997 C C . LYS A 1 256 ? 24.578 -52.406 -24.078 1 29.28 256 LYS A C 1
ATOM 1999 O O . LYS A 1 256 ? 24.188 -52.344 -22.906 1 29.28 256 LYS A O 1
ATOM 2004 N N . GLY B 1 1 ? -44.344 23.219 -3.461 1 43.84 1 GLY B N 1
ATOM 2005 C CA . GLY B 1 1 ? -43.719 24.344 -4.125 1 43.84 1 GLY B CA 1
ATOM 2006 C C . GLY B 1 1 ? -42.438 24.797 -3.445 1 43.84 1 GLY B C 1
ATOM 2007 O O . GLY B 1 1 ? -41.406 24.969 -4.098 1 43.84 1 GLY B O 1
ATOM 2008 N N . VAL B 1 2 ? -42.406 25.062 -2.133 1 54.03 2 VAL B N 1
ATOM 2009 C CA . VAL B 1 2 ? -41.281 25.578 -1.34 1 54.03 2 VAL B CA 1
ATOM 2010 C C . VAL B 1 2 ? -40.219 24.5 -1.17 1 54.03 2 VAL B C 1
ATOM 2012 O O . VAL B 1 2 ? -39.031 24.812 -1.064 1 54.03 2 VAL B O 1
ATOM 2015 N N . ASP B 1 3 ? -40.562 23.219 -1.211 1 56 3 ASP B N 1
ATOM 2016 C CA . ASP B 1 3 ? -39.594 22.156 -0.958 1 56 3 ASP B CA 1
ATOM 2017 C C . ASP B 1 3 ? -38.688 21.922 -2.17 1 56 3 ASP B C 1
ATOM 2019 O O . ASP B 1 3 ? -37.531 21.578 -2.021 1 56 3 ASP B O 1
ATOM 2023 N N . ILE B 1 4 ? -39.25 22.219 -3.383 1 54.56 4 ILE B N 1
ATOM 2024 C CA . ILE B 1 4 ? -38.469 22.031 -4.598 1 54.56 4 ILE B CA 1
ATOM 2025 C C . ILE B 1 4 ? -37.438 23.156 -4.715 1 54.56 4 ILE B C 1
ATOM 2027 O O . ILE B 1 4 ? -36.312 22.922 -5.129 1 54.56 4 ILE B O 1
ATOM 2031 N N . LEU B 1 5 ? -37.781 24.344 -4.25 1 48.81 5 LEU B N 1
ATOM 2032 C CA . LEU B 1 5 ? -36.875 25.469 -4.359 1 48.81 5 LEU B CA 1
ATOM 2033 C C . LEU B 1 5 ? -35.719 25.328 -3.379 1 48.81 5 LEU B C 1
ATOM 2035 O O . LEU B 1 5 ? -34.562 25.641 -3.719 1 48.81 5 LEU B O 1
ATOM 2039 N N . VAL B 1 6 ? -36 24.734 -2.248 1 56.38 6 VAL B N 1
ATOM 2040 C CA . VAL B 1 6 ? -34.938 24.562 -1.254 1 56.38 6 VAL B CA 1
ATOM 2041 C C . VAL B 1 6 ? -33.969 23.453 -1.698 1 56.38 6 VAL B C 1
ATOM 2043 O O . VAL B 1 6 ? -32.75 23.578 -1.535 1 56.38 6 VAL B O 1
ATOM 2046 N N . SER B 1 7 ? -34.5 22.484 -2.379 1 56.06 7 SER B N 1
ATOM 2047 C CA . SER B 1 7 ? -33.688 21.391 -2.854 1 56.06 7 SER B CA 1
ATOM 2048 C C . SER B 1 7 ? -32.781 21.844 -4.004 1 56.06 7 SER B C 1
ATOM 2050 O O . SER B 1 7 ? -31.594 21.484 -4.059 1 56.06 7 SER B O 1
ATOM 2052 N N . SER B 1 8 ? -33.281 22.781 -4.77 1 50.72 8 SER B N 1
ATOM 2053 C CA . SER B 1 8 ? -32.5 23.281 -5.891 1 50.72 8 SER B CA 1
ATOM 2054 C C . SER B 1 8 ? -31.391 24.234 -5.418 1 50.72 8 SER B C 1
ATOM 2056 O O . SER B 1 8 ? -30.266 24.203 -5.941 1 50.72 8 SER B O 1
ATOM 2058 N N . LYS B 1 9 ? -31.594 25.094 -4.449 1 50.44 9 LYS B N 1
ATOM 2059 C CA . LYS B 1 9 ? -30.594 26 -3.912 1 50.44 9 LYS B CA 1
ATOM 2060 C C . LYS B 1 9 ? -29.5 25.234 -3.166 1 50.44 9 LYS B C 1
ATOM 2062 O O . LYS B 1 9 ? -28.328 25.578 -3.244 1 50.44 9 LYS B O 1
ATOM 2067 N N . LEU B 1 10 ? -29.906 24.172 -2.521 1 47.31 10 LEU B N 1
ATOM 2068 C CA . LEU B 1 10 ? -28.938 23.328 -1.822 1 47.31 10 LEU B CA 1
ATOM 2069 C C . LEU B 1 10 ? -28.062 22.594 -2.812 1 47.31 10 LEU B C 1
ATOM 2071 O O . LEU B 1 10 ? -26.844 22.453 -2.592 1 47.31 10 LEU B O 1
ATOM 2075 N N . LYS B 1 11 ? -28.688 22.281 -3.855 1 50.69 11 LYS B N 1
ATOM 2076 C CA . LYS B 1 11 ? -27.891 21.625 -4.883 1 50.69 11 LYS B CA 1
ATOM 2077 C C . LYS B 1 11 ? -26.938 22.609 -5.547 1 50.69 11 LYS B C 1
ATOM 2079 O O . LYS B 1 11 ? -25.781 22.281 -5.816 1 50.69 11 LYS B O 1
ATOM 2084 N N . HIS B 1 12 ? -27.438 23.688 -5.812 1 48.12 12 HIS B N 1
ATOM 2085 C CA . HIS B 1 12 ? -26.609 24.719 -6.43 1 48.12 12 HIS B CA 1
ATOM 2086 C C . HIS B 1 12 ? -25.484 25.156 -5.5 1 48.12 12 HIS B C 1
ATOM 2088 O O . HIS B 1 12 ? -24.359 25.391 -5.945 1 48.12 12 HIS B O 1
ATOM 2094 N N . THR B 1 13 ? -25.703 25.234 -4.305 1 47.19 13 THR B N 1
ATOM 2095 C CA . THR B 1 13 ? -24.672 25.594 -3.338 1 47.19 13 THR B CA 1
ATOM 2096 C C . THR B 1 13 ? -23.688 24.453 -3.146 1 47.19 13 THR B C 1
ATOM 2098 O O . THR B 1 13 ? -22.469 24.688 -3.031 1 47.19 13 THR B O 1
ATOM 2101 N N . GLN B 1 14 ? -24.141 23.266 -3.152 1 49.28 14 GLN B N 1
ATOM 2102 C CA . GLN B 1 14 ? -23.25 22.109 -3.039 1 49.28 14 GLN B CA 1
ATOM 2103 C C . GLN B 1 14 ? -22.391 21.953 -4.281 1 49.28 14 GLN B C 1
ATOM 2105 O O . GLN B 1 14 ? -21.203 21.625 -4.18 1 49.28 14 GLN B O 1
ATOM 2110 N N . THR B 1 15 ? -22.953 22.188 -5.422 1 48.78 15 THR B N 1
ATOM 2111 C CA . THR B 1 15 ? -22.188 22.172 -6.66 1 48.78 15 THR B CA 1
ATOM 2112 C C . THR B 1 15 ? -21.172 23.312 -6.688 1 48.78 15 THR B C 1
ATOM 2114 O O . THR B 1 15 ? -20.016 23.109 -7.09 1 48.78 15 THR B O 1
ATOM 2117 N N . ARG B 1 16 ? -21.547 24.438 -6.25 1 47.47 16 ARG B N 1
ATOM 2118 C CA . ARG B 1 16 ? -20.609 25.547 -6.188 1 47.47 16 ARG B CA 1
ATOM 2119 C C . ARG B 1 16 ? -19.5 25.281 -5.18 1 47.47 16 ARG B C 1
ATOM 2121 O O . ARG B 1 16 ? -18.344 25.609 -5.426 1 47.47 16 ARG B O 1
ATOM 2128 N N . LEU B 1 17 ? -19.859 24.609 -4.121 1 47.47 17 LEU B N 1
ATOM 2129 C CA . LEU B 1 17 ? -18.859 24.266 -3.111 1 47.47 17 LEU B CA 1
ATOM 2130 C C . LEU B 1 17 ? -17.922 23.172 -3.613 1 47.47 17 LEU B C 1
ATOM 2132 O O . LEU B 1 17 ? -16.719 23.234 -3.402 1 47.47 17 LEU B O 1
ATOM 2136 N N . SER B 1 18 ? -18.547 22.266 -4.34 1 52.31 18 SER B N 1
ATOM 2137 C CA . SER B 1 18 ? -17.75 21.203 -4.922 1 52.31 18 SER B CA 1
ATOM 2138 C C . SER B 1 18 ? -16.844 21.719 -6.035 1 52.31 18 SER B C 1
ATOM 2140 O O . SER B 1 18 ? -15.68 21.344 -6.121 1 52.31 18 SER B O 1
ATOM 2142 N N . THR B 1 19 ? -17.422 22.484 -6.988 1 50.59 19 THR B N 1
ATOM 2143 C CA . THR B 1 19 ? -16.625 23.094 -8.047 1 50.59 19 THR B CA 1
ATOM 2144 C C . THR B 1 19 ? -15.562 24.016 -7.449 1 50.59 19 THR B C 1
ATOM 2146 O O . THR B 1 19 ? -14.43 24.062 -7.945 1 50.59 19 THR B O 1
ATOM 2149 N N . ASN B 1 20 ? -15.945 24.672 -6.426 1 53.88 20 ASN B N 1
ATOM 2150 C CA . ASN B 1 20 ? -15 25.562 -5.77 1 53.88 20 ASN B CA 1
ATOM 2151 C C . ASN B 1 20 ? -13.891 24.797 -5.062 1 53.88 20 ASN B C 1
ATOM 2153 O O . ASN B 1 20 ? -12.727 25.203 -5.102 1 53.88 20 ASN B O 1
ATOM 2157 N N . ILE B 1 21 ? -14.266 23.672 -4.605 1 51.94 21 ILE B N 1
ATOM 2158 C CA . ILE B 1 21 ? -13.273 22.844 -3.934 1 51.94 21 ILE B CA 1
ATOM 2159 C C . ILE B 1 21 ? -12.297 22.281 -4.961 1 51.94 21 ILE B C 1
ATOM 2161 O O . ILE B 1 21 ? -11.078 22.312 -4.75 1 51.94 21 ILE B O 1
ATOM 2165 N N . LEU B 1 22 ? -12.867 21.734 -6.027 1 54.81 22 LEU B N 1
ATOM 2166 C CA . LEU B 1 22 ? -11.992 21.25 -7.09 1 54.81 22 LEU B CA 1
ATOM 2167 C C . LEU B 1 22 ? -11.133 22.375 -7.656 1 54.81 22 LEU B C 1
ATOM 2169 O O . LEU B 1 22 ? -9.953 22.172 -7.941 1 54.81 22 LEU B O 1
ATOM 2173 N N . ARG B 1 23 ? -11.758 23.391 -7.883 1 57.19 23 ARG B N 1
ATOM 2174 C CA . ARG B 1 23 ? -11.031 24.562 -8.359 1 57.19 23 ARG B CA 1
ATOM 2175 C C . ARG B 1 23 ? -9.984 25.016 -7.344 1 57.19 23 ARG B C 1
ATOM 2177 O O . ARG B 1 23 ? -8.852 25.344 -7.715 1 57.19 23 ARG B O 1
ATOM 2184 N N . ASP B 1 24 ? -10.391 25 -6.129 1 57.81 24 ASP B N 1
ATOM 2185 C CA . ASP B 1 24 ? -9.469 25.391 -5.074 1 57.81 24 ASP B CA 1
ATOM 2186 C C . ASP B 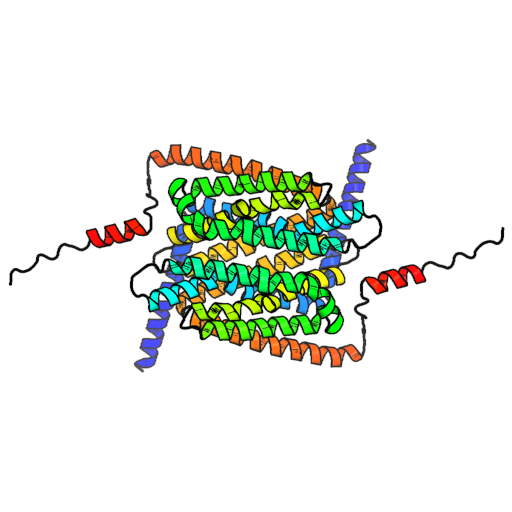1 24 ? -8.305 24.422 -4.961 1 57.81 24 ASP B C 1
ATOM 2188 O O . ASP B 1 24 ? -7.152 24.828 -4.801 1 57.81 24 ASP B O 1
ATOM 2192 N N . VAL B 1 25 ? -8.586 23.188 -5.062 1 56.19 25 VAL B N 1
ATOM 2193 C CA . VAL B 1 25 ? -7.535 22.172 -5.027 1 56.19 25 VAL B CA 1
ATOM 2194 C C . VAL B 1 25 ? -6.68 22.281 -6.289 1 56.19 25 VAL B C 1
ATOM 2196 O O . VAL B 1 25 ? -5.457 22.109 -6.23 1 56.19 25 VAL B O 1
ATOM 2199 N N . GLY B 1 26 ? -7.332 22.469 -7.32 1 57.22 26 GLY B N 1
ATOM 2200 C CA . GLY B 1 26 ? -6.605 22.672 -8.562 1 57.22 26 GLY B CA 1
ATOM 2201 C C . GLY B 1 26 ? -5.668 23.859 -8.531 1 57.22 26 GLY B C 1
ATOM 2202 O O . GLY B 1 26 ? -4.586 23.828 -9.125 1 57.22 26 GLY B O 1
ATOM 2203 N N . GLN B 1 27 ? -6.023 24.891 -7.906 1 55.28 27 GLN B N 1
ATOM 2204 C CA . GLN B 1 27 ? -5.219 26.094 -7.828 1 55.28 27 GLN B CA 1
ATOM 2205 C C . GLN B 1 27 ? -3.957 25.875 -7 1 55.28 27 GLN B C 1
ATOM 2207 O O . GLN B 1 27 ? -2.957 26.562 -7.18 1 55.28 27 GLN B O 1
ATOM 2212 N N . ILE B 1 28 ? -4.043 24.906 -6.148 1 51.62 28 ILE B N 1
ATOM 2213 C CA . ILE B 1 28 ? -2.861 24.625 -5.34 1 51.62 28 ILE B CA 1
ATOM 2214 C C . ILE B 1 28 ? -1.727 24.125 -6.234 1 51.62 28 ILE B C 1
ATOM 2216 O O . ILE B 1 28 ? -0.56 24.453 -6.004 1 51.62 28 ILE B O 1
ATOM 2220 N N . PHE B 1 29 ? -2.166 23.453 -7.281 1 58.28 29 PHE B N 1
ATOM 2221 C CA . PHE B 1 29 ? -1.14 22.891 -8.156 1 58.28 29 PHE B CA 1
ATOM 2222 C C . PHE B 1 29 ? -0.349 24 -8.836 1 58.28 29 PHE B C 1
ATOM 2224 O O . PHE B 1 29 ? 0.616 23.734 -9.555 1 58.28 29 PHE B O 1
ATOM 2231 N N . VAL B 1 30 ? -0.64 25.078 -8.328 1 61.06 30 VAL B N 1
ATOM 2232 C CA . VAL B 1 30 ? 0.013 26.188 -9.039 1 61.06 30 VAL B CA 1
ATOM 2233 C C . VAL B 1 30 ? 1.281 26.594 -8.289 1 61.06 30 VAL B C 1
ATOM 2235 O O . VAL B 1 30 ? 2.229 27.094 -8.898 1 61.06 30 VAL B O 1
ATOM 2238 N N . SER B 1 31 ? 1.412 26.203 -7.09 1 77.19 31 SER B N 1
ATOM 2239 C CA . SER B 1 31 ? 2.664 26.578 -6.445 1 77.19 31 SER B CA 1
ATOM 2240 C C . SER B 1 31 ? 3.768 25.578 -6.742 1 77.19 31 SER B C 1
ATOM 2242 O O . SER B 1 31 ? 3.51 24.375 -6.84 1 77.19 31 SER B O 1
ATOM 2244 N N . PHE B 1 32 ? 4.863 26.016 -7.133 1 81.38 32 PHE B N 1
ATOM 2245 C CA . PHE B 1 32 ? 6.043 25.203 -7.449 1 81.38 32 PHE B CA 1
ATOM 2246 C C . PHE B 1 32 ? 6.359 24.234 -6.316 1 81.38 32 PHE B C 1
ATOM 2248 O O . PHE B 1 32 ? 6.738 23.094 -6.559 1 81.38 32 PHE B O 1
ATOM 2255 N N . LYS B 1 33 ? 6.066 24.625 -5.117 1 84.88 33 LYS B N 1
ATOM 2256 C CA . LYS B 1 33 ? 6.344 23.797 -3.949 1 84.88 33 LYS B CA 1
ATOM 2257 C C . LYS B 1 33 ? 5.41 22.578 -3.896 1 84.88 33 LYS B C 1
ATOM 2259 O O . LYS B 1 33 ? 5.832 21.484 -3.557 1 84.88 33 LYS B O 1
ATOM 2264 N N . ILE B 1 34 ? 4.23 22.781 -4.32 1 89.25 34 ILE B N 1
ATOM 2265 C CA . ILE B 1 34 ? 3.232 21.719 -4.277 1 89.25 34 ILE B CA 1
ATOM 2266 C C . ILE B 1 34 ? 3.49 20.734 -5.41 1 89.25 34 ILE B C 1
ATOM 2268 O O . ILE B 1 34 ? 3.326 19.516 -5.238 1 89.25 34 ILE B O 1
ATOM 2272 N N . VAL B 1 35 ? 3.932 21.266 -6.5 1 90.94 35 VAL B N 1
ATOM 2273 C CA . VAL B 1 35 ? 4.262 20.406 -7.629 1 90.94 35 VAL B CA 1
ATOM 2274 C C . VAL B 1 35 ? 5.438 19.5 -7.266 1 90.94 35 VAL B C 1
ATOM 2276 O O . VAL B 1 35 ? 5.441 18.312 -7.59 1 90.94 35 VAL B O 1
ATOM 2279 N N . ILE B 1 36 ? 6.402 20.031 -6.602 1 93 36 ILE B N 1
ATOM 2280 C CA . ILE B 1 36 ? 7.57 19.266 -6.18 1 93 36 ILE B CA 1
ATOM 2281 C C . ILE B 1 36 ? 7.145 18.188 -5.188 1 93 36 ILE B C 1
ATOM 2283 O O . ILE B 1 36 ? 7.637 17.062 -5.242 1 93 36 ILE B O 1
ATOM 2287 N N . TYR B 1 37 ? 6.203 18.562 -4.332 1 95.81 37 TYR B N 1
ATOM 2288 C CA . TYR B 1 37 ? 5.672 17.625 -3.342 1 95.81 37 TYR B CA 1
ATOM 2289 C C . TYR B 1 37 ? 4.969 16.453 -4.016 1 95.81 37 TYR B C 1
ATOM 2291 O O . TYR B 1 37 ? 5.199 15.297 -3.658 1 95.81 37 TYR B O 1
ATOM 2299 N N . PHE B 1 38 ? 4.184 16.719 -5.031 1 96.44 38 PHE B N 1
ATOM 2300 C CA . PHE B 1 38 ? 3.463 15.648 -5.719 1 96.44 38 PHE B CA 1
ATOM 2301 C C . PHE B 1 38 ? 4.414 14.797 -6.551 1 96.44 38 PHE B C 1
ATOM 2303 O O . PHE B 1 38 ? 4.25 13.578 -6.637 1 96.44 38 PHE B O 1
ATOM 2310 N N . CYS B 1 39 ? 5.379 15.406 -7.148 1 96.81 39 CYS B N 1
ATOM 2311 C CA . CYS B 1 39 ? 6.395 14.648 -7.867 1 96.81 39 CYS B CA 1
ATOM 2312 C C . CYS B 1 39 ? 7.168 13.734 -6.922 1 96.81 39 CYS B C 1
ATOM 2314 O O . CYS B 1 39 ? 7.484 12.594 -7.27 1 96.81 39 CYS B O 1
ATOM 2316 N N . TRP B 1 40 ? 7.453 14.305 -5.758 1 97.88 40 TRP B N 1
ATOM 2317 C CA . TRP B 1 40 ? 8.125 13.523 -4.727 1 97.88 40 TRP B CA 1
ATOM 2318 C C . TRP B 1 40 ? 7.281 12.32 -4.32 1 97.88 40 TRP B C 1
ATOM 2320 O O . TRP B 1 40 ? 7.805 11.219 -4.156 1 97.88 40 TRP B O 1
ATOM 2330 N N . CYS B 1 41 ? 6.004 12.461 -4.184 1 98.06 41 CYS B N 1
ATOM 2331 C CA . CYS B 1 41 ? 5.113 11.359 -3.836 1 98.06 41 CYS B CA 1
ATOM 2332 C C . CYS B 1 41 ? 5.137 10.273 -4.906 1 98.06 41 CYS B C 1
ATOM 2334 O O . CYS B 1 41 ? 5.137 9.086 -4.594 1 98.06 41 CYS B O 1
ATOM 2336 N N . VAL B 1 42 ? 5.176 10.703 -6.117 1 97.94 42 VAL B N 1
ATOM 2337 C CA . VAL B 1 42 ? 5.211 9.766 -7.238 1 97.94 42 VAL B CA 1
ATOM 2338 C C . VAL B 1 42 ? 6.531 9 -7.223 1 97.94 42 VAL B C 1
ATOM 2340 O O . VAL B 1 42 ? 6.543 7.777 -7.395 1 97.94 42 VAL B O 1
ATOM 2343 N N . LEU B 1 43 ? 7.59 9.695 -7.008 1 98.31 43 LEU B N 1
ATOM 2344 C CA . LEU B 1 43 ? 8.906 9.07 -7.027 1 98.31 43 LEU B CA 1
ATOM 2345 C C . LEU B 1 43 ? 9.047 8.055 -5.898 1 98.31 43 LEU B C 1
ATOM 2347 O O . LEU B 1 43 ? 9.586 6.969 -6.102 1 98.31 43 LEU B O 1
ATOM 2351 N N . VAL B 1 44 ? 8.609 8.414 -4.77 1 98.56 44 VAL B N 1
ATOM 2352 C CA . VAL B 1 44 ? 8.641 7.484 -3.641 1 98.56 44 VAL B CA 1
ATOM 2353 C C . VAL B 1 44 ? 7.73 6.297 -3.92 1 98.56 44 VAL B C 1
ATOM 2355 O O . VAL B 1 44 ? 8.047 5.16 -3.549 1 98.56 44 VAL B O 1
ATOM 2358 N N . GLY B 1 45 ? 6.613 6.578 -4.574 1 98.19 45 GLY B N 1
ATOM 2359 C CA . GLY B 1 45 ? 5.727 5.504 -4.992 1 98.19 45 GLY B CA 1
ATOM 2360 C C . GLY B 1 45 ? 6.391 4.5 -5.914 1 98.19 45 GLY B C 1
ATOM 2361 O O . GLY B 1 45 ? 6.184 3.295 -5.781 1 98.19 45 GLY B O 1
ATOM 2362 N N . LEU B 1 46 ? 7.195 4.996 -6.809 1 97.88 46 LEU B N 1
ATOM 2363 C CA . LEU B 1 46 ? 7.949 4.121 -7.699 1 97.88 46 LEU B CA 1
ATOM 2364 C C . LEU B 1 46 ? 8.82 3.154 -6.906 1 97.88 46 LEU B C 1
ATOM 2366 O O . LEU B 1 46 ? 8.836 1.952 -7.184 1 97.88 46 LEU B O 1
ATOM 2370 N N . GLY B 1 47 ? 9.508 3.73 -5.992 1 98.25 47 GLY B N 1
ATOM 2371 C CA . GLY B 1 47 ? 10.383 2.904 -5.176 1 98.25 47 GLY B CA 1
ATOM 2372 C C . GLY B 1 47 ? 9.625 1.939 -4.281 1 98.25 47 GLY B C 1
ATOM 2373 O O . GLY B 1 47 ? 10.039 0.792 -4.105 1 98.25 47 GLY B O 1
ATOM 2374 N N . THR B 1 48 ? 8.516 2.385 -3.723 1 98 48 THR B N 1
ATOM 2375 C CA . THR B 1 48 ? 7.703 1.565 -2.832 1 98 48 THR B CA 1
ATOM 2376 C C . THR B 1 48 ? 7.141 0.356 -3.574 1 98 48 THR B C 1
ATOM 2378 O O . THR B 1 48 ? 7.055 -0.738 -3.014 1 98 48 THR B O 1
ATOM 2381 N N . ALA B 1 49 ? 6.809 0.548 -4.812 1 97.44 49 ALA B N 1
ATOM 2382 C CA . ALA B 1 49 ? 6.293 -0.543 -5.637 1 97.44 49 ALA B CA 1
ATOM 2383 C C . ALA B 1 49 ? 7.316 -1.671 -5.75 1 97.44 49 ALA B C 1
ATOM 2385 O O . ALA B 1 49 ? 6.953 -2.85 -5.719 1 97.44 49 ALA B O 1
ATOM 2386 N N . LEU B 1 50 ? 8.531 -1.291 -5.941 1 97.94 50 LEU B N 1
ATOM 2387 C CA . LEU B 1 50 ? 9.586 -2.287 -6.09 1 97.94 50 LEU B CA 1
ATOM 2388 C C . LEU B 1 50 ? 9.727 -3.127 -4.824 1 97.94 50 LEU B C 1
ATOM 2390 O O . LEU B 1 50 ? 9.875 -4.348 -4.898 1 97.94 50 LEU B O 1
ATOM 2394 N N . ILE B 1 51 ? 9.609 -2.494 -3.717 1 97.75 51 ILE B N 1
ATOM 2395 C CA . ILE B 1 51 ? 9.75 -3.199 -2.447 1 97.75 51 ILE B CA 1
ATOM 2396 C C . ILE B 1 51 ? 8.523 -4.078 -2.211 1 97.75 51 ILE B C 1
ATOM 2398 O O . ILE B 1 51 ? 8.656 -5.27 -1.913 1 97.75 51 ILE B O 1
ATOM 2402 N N . TRP B 1 52 ? 7.398 -3.539 -2.408 1 95.25 52 TRP B N 1
ATOM 2403 C CA . TRP B 1 52 ? 6.152 -4.219 -2.064 1 95.25 52 TRP B CA 1
ATOM 2404 C C . TRP B 1 52 ? 5.906 -5.406 -2.988 1 95.25 52 TRP B C 1
ATOM 2406 O O . TRP B 1 52 ? 5.441 -6.457 -2.545 1 95.25 52 TRP B O 1
ATOM 2416 N N . ASN B 1 53 ? 6.289 -5.285 -4.238 1 94.81 53 ASN B N 1
ATOM 2417 C CA . ASN B 1 53 ? 5.867 -6.293 -5.203 1 94.81 53 ASN B CA 1
ATOM 2418 C C . ASN B 1 53 ? 7.016 -7.223 -5.582 1 94.81 53 ASN B C 1
ATOM 2420 O O . ASN B 1 53 ? 6.785 -8.32 -6.09 1 94.81 53 ASN B O 1
ATOM 2424 N N . PHE B 1 54 ? 8.273 -6.848 -5.258 1 97.31 54 PHE B N 1
ATOM 2425 C CA . PHE B 1 54 ? 9.32 -7.629 -5.91 1 97.31 54 PHE B CA 1
ATOM 2426 C C . PHE B 1 54 ? 10.438 -7.965 -4.938 1 97.31 54 PHE B C 1
ATOM 2428 O O . PHE B 1 54 ? 11.336 -8.742 -5.258 1 97.31 54 PHE B O 1
ATOM 2435 N N . LEU B 1 55 ? 10.406 -7.367 -3.76 1 97.44 55 LEU B N 1
ATOM 2436 C CA . LEU B 1 55 ? 11.461 -7.723 -2.811 1 97.44 55 LEU B CA 1
ATOM 2437 C C . LEU B 1 55 ? 11.438 -9.219 -2.506 1 97.44 55 LEU B C 1
ATOM 2439 O O . LEU B 1 55 ? 12.477 -9.875 -2.541 1 97.44 55 LEU B O 1
ATOM 2443 N N . PHE B 1 56 ? 10.312 -9.781 -2.242 1 93.44 56 PHE B N 1
ATOM 2444 C CA . PHE B 1 56 ? 10.211 -11.188 -1.874 1 93.44 56 PHE B CA 1
ATOM 2445 C C . PHE B 1 56 ? 10.547 -12.086 -3.061 1 93.44 56 PHE B C 1
ATOM 2447 O O . PHE B 1 56 ? 11.109 -13.164 -2.889 1 93.44 56 PHE B O 1
ATOM 2454 N N . TRP B 1 57 ? 10.211 -11.578 -4.207 1 92.94 57 TRP B N 1
ATOM 2455 C CA . TRP B 1 57 ? 10.617 -12.305 -5.406 1 92.94 57 TRP B CA 1
ATOM 2456 C C . TRP B 1 57 ? 12.133 -12.367 -5.516 1 92.94 57 TRP B C 1
ATOM 2458 O O . TRP B 1 57 ? 12.695 -13.414 -5.848 1 92.94 57 TRP B O 1
ATOM 2468 N N . HIS B 1 58 ? 12.719 -11.305 -5.262 1 96.44 58 HIS B N 1
ATOM 2469 C CA . HIS B 1 58 ? 14.18 -11.234 -5.32 1 96.44 58 HIS B CA 1
ATOM 2470 C C . HIS B 1 58 ? 14.812 -12.172 -4.297 1 96.44 58 HIS B C 1
ATOM 2472 O O . HIS B 1 58 ? 15.766 -12.883 -4.617 1 96.44 58 HIS B O 1
ATOM 2478 N N . LEU B 1 59 ? 14.281 -12.203 -3.121 1 95.81 59 LEU B N 1
ATOM 2479 C CA . LEU B 1 59 ? 14.812 -13.062 -2.066 1 95.81 59 LEU B CA 1
ATOM 2480 C C . LEU B 1 59 ? 14.617 -14.531 -2.414 1 95.81 59 LEU B C 1
ATOM 2482 O O . LEU B 1 59 ? 15.492 -15.359 -2.15 1 95.81 59 LEU B O 1
ATOM 2486 N N . GLU B 1 60 ? 13.508 -14.852 -2.979 1 92.44 60 GLU B N 1
ATOM 2487 C CA . GLU B 1 60 ? 13.242 -16.219 -3.396 1 92.44 60 GLU B CA 1
ATOM 2488 C C . GLU B 1 60 ? 14.203 -16.656 -4.496 1 92.44 60 GLU B C 1
ATOM 2490 O O . GLU B 1 60 ? 14.664 -17.812 -4.508 1 92.44 60 GLU B O 1
ATOM 2495 N N . ASP B 1 61 ? 14.438 -15.75 -5.387 1 92.5 61 ASP B N 1
ATOM 2496 C CA . ASP B 1 61 ? 15.391 -16.031 -6.453 1 92.5 61 ASP B CA 1
ATOM 2497 C C . ASP B 1 61 ? 16.781 -16.312 -5.883 1 92.5 61 ASP B C 1
ATOM 2499 O O . ASP B 1 61 ? 17.453 -17.25 -6.316 1 92.5 61 ASP B O 1
ATOM 2503 N N . LEU B 1 62 ? 17.172 -15.516 -4.977 1 93.56 62 LEU B N 1
ATOM 2504 C CA . LEU B 1 62 ? 18.469 -15.695 -4.355 1 93.56 62 LEU B CA 1
ATOM 2505 C C . LEU B 1 62 ? 18.531 -17.016 -3.598 1 93.56 62 LEU B C 1
ATOM 2507 O O . LEU B 1 62 ? 19.547 -17.719 -3.637 1 93.56 62 LEU B O 1
ATOM 2511 N N . ALA B 1 63 ? 17.484 -17.281 -2.906 1 92 63 ALA B N 1
ATOM 2512 C CA . ALA B 1 63 ? 17.422 -18.531 -2.152 1 92 63 ALA B CA 1
ATOM 2513 C C . ALA B 1 63 ? 17.484 -19.75 -3.086 1 92 63 ALA B C 1
ATOM 2515 O O . ALA B 1 63 ? 18.125 -20.75 -2.771 1 92 63 ALA B O 1
ATOM 2516 N N . SER B 1 64 ? 16.766 -19.719 -4.211 1 88.88 64 SER B N 1
ATOM 2517 C CA . SER B 1 64 ? 16.75 -20.797 -5.184 1 88.88 64 SER B CA 1
ATOM 2518 C C . SER B 1 64 ? 18.125 -21.031 -5.785 1 88.88 64 SER B C 1
ATOM 2520 O O . SER B 1 64 ? 18.5 -22.156 -6.09 1 88.88 64 SER B O 1
ATOM 2522 N N . LEU B 1 65 ? 18.797 -20 -6.008 1 86.31 65 LEU B N 1
ATOM 2523 C CA . LEU B 1 65 ? 20.141 -20.094 -6.559 1 86.31 65 LEU B CA 1
ATOM 2524 C C . LEU B 1 65 ? 21.094 -20.75 -5.559 1 86.31 65 LEU B C 1
ATOM 2526 O O . LEU B 1 65 ? 22.031 -21.453 -5.953 1 86.31 65 LEU B O 1
ATOM 2530 N N . GLN B 1 66 ? 20.906 -20.5 -4.344 1 83.69 66 GLN B N 1
ATOM 2531 C CA . GLN B 1 66 ? 21.766 -21.078 -3.309 1 83.69 66 GLN B CA 1
ATOM 2532 C C . GLN B 1 66 ? 21.469 -22.547 -3.092 1 83.69 66 GLN B C 1
ATOM 2534 O O . GLN B 1 66 ? 22.375 -23.359 -2.896 1 83.69 66 GLN B O 1
ATOM 2539 N N . GLU B 1 67 ? 20.219 -22.938 -2.799 1 77 67 GLU B N 1
ATOM 2540 C CA . GLU B 1 67 ? 19.875 -24.312 -2.457 1 77 67 GLU B CA 1
ATOM 2541 C C . GLU B 1 67 ? 19.75 -25.172 -3.707 1 77 67 GLU B C 1
ATOM 2543 O O . GLU B 1 67 ? 19.688 -26.406 -3.615 1 77 67 GLU B O 1
ATOM 2548 N N . GLY B 1 68 ? 20.094 -24.688 -4.77 1 62.72 68 GLY B N 1
ATOM 2549 C CA . GLY B 1 68 ? 19.797 -25.484 -5.953 1 62.72 68 GLY B CA 1
ATOM 2550 C C . GLY B 1 68 ? 18.312 -25.703 -6.168 1 62.72 68 GLY B C 1
ATOM 2551 O O . GLY B 1 68 ? 17.5 -24.844 -5.816 1 62.72 68 GLY B O 1
ATOM 2552 N N . CYS B 1 69 ? 17.797 -26.953 -6.629 1 53.06 69 CYS B N 1
ATOM 2553 C CA . CYS B 1 69 ? 16.469 -27.297 -7.109 1 53.06 69 CYS B CA 1
ATOM 2554 C C . CYS B 1 69 ? 15.422 -27.094 -6.016 1 53.06 69 CYS B C 1
ATOM 2556 O O . CYS B 1 69 ? 14.219 -27.125 -6.281 1 53.06 69 CYS B O 1
ATOM 2558 N N . GLY B 1 70 ? 15.664 -27.109 -4.672 1 51.81 70 GLY B N 1
ATOM 2559 C CA . GLY B 1 70 ? 14.578 -27.359 -3.736 1 51.81 70 GLY B CA 1
ATOM 2560 C C . GLY B 1 70 ? 13.984 -26.094 -3.15 1 51.81 70 GLY B C 1
ATOM 2561 O O . GLY B 1 70 ? 14.609 -25.031 -3.201 1 51.81 70 GLY B O 1
ATOM 2562 N N . HIS B 1 71 ? 12.625 -26.031 -3.182 1 57.59 71 HIS B N 1
ATOM 2563 C CA . HIS B 1 71 ? 11.836 -25.016 -2.498 1 57.59 71 HIS B CA 1
ATOM 2564 C C . HIS B 1 71 ? 12.359 -24.766 -1.085 1 57.59 71 HIS B C 1
ATOM 2566 O O . HIS B 1 71 ? 12.352 -25.688 -0.251 1 57.59 71 HIS B O 1
ATOM 2572 N N . ALA B 1 72 ? 13.227 -23.781 -0.837 1 63.53 72 ALA B N 1
ATOM 2573 C CA . ALA B 1 72 ? 13.781 -23.453 0.474 1 63.53 72 ALA B CA 1
ATOM 2574 C C . ALA B 1 72 ? 12.68 -23.125 1.471 1 63.53 72 ALA B C 1
ATOM 2576 O O . ALA B 1 72 ? 12.039 -22.078 1.378 1 63.53 72 ALA B O 1
ATOM 2577 N N . THR B 1 73 ? 12.117 -24.125 2.26 1 71.69 73 THR B N 1
ATOM 2578 C CA . THR B 1 73 ? 11.086 -23.984 3.285 1 71.69 73 THR B CA 1
ATOM 2579 C C . THR B 1 73 ? 11.398 -22.812 4.219 1 71.69 73 THR B C 1
ATOM 2581 O O . THR B 1 73 ? 10.484 -22.172 4.73 1 71.69 73 THR B O 1
ATOM 2584 N N . TRP B 1 74 ? 12.68 -22.469 4.219 1 86.56 74 TRP B N 1
ATOM 2585 C CA . TRP B 1 74 ? 13.078 -21.453 5.188 1 86.56 74 TRP B CA 1
ATOM 2586 C C . TRP B 1 74 ? 12.805 -20.047 4.652 1 86.56 74 TRP B C 1
ATOM 2588 O O . TRP B 1 74 ? 12.844 -19.078 5.402 1 86.56 74 TRP B O 1
ATOM 2598 N N . ILE B 1 75 ? 12.453 -20 3.406 1 88.19 75 ILE B N 1
ATOM 2599 C CA . ILE B 1 75 ? 12.297 -18.688 2.793 1 88.19 75 ILE B CA 1
ATOM 2600 C C . ILE B 1 75 ? 11.047 -18 3.357 1 88.19 75 ILE B C 1
ATOM 2602 O O . ILE B 1 75 ? 11.031 -16.781 3.533 1 88.19 75 ILE B O 1
ATOM 2606 N N . LYS B 1 76 ? 10.031 -18.797 3.693 1 85.38 76 LYS B N 1
ATOM 2607 C CA . LYS B 1 76 ? 8.828 -18.219 4.285 1 85.38 76 LYS B CA 1
ATOM 2608 C C . LYS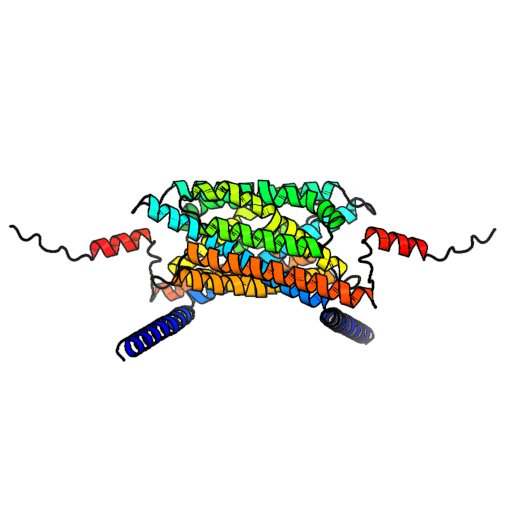 B 1 76 ? 9.109 -17.656 5.676 1 85.38 76 LYS B C 1
ATOM 2610 O O . LYS B 1 76 ? 8.531 -16.641 6.07 1 85.38 76 LYS B O 1
ATOM 2615 N N . THR B 1 77 ? 9.961 -18.359 6.324 1 89.5 77 THR B N 1
ATOM 2616 C CA . THR B 1 77 ? 10.375 -17.875 7.641 1 89.5 77 THR B CA 1
ATOM 2617 C C . THR B 1 77 ? 11.125 -16.547 7.523 1 89.5 77 THR B C 1
ATOM 2619 O O . THR B 1 77 ? 10.859 -15.609 8.273 1 89.5 77 THR B O 1
ATOM 2622 N N . LEU B 1 78 ? 11.992 -16.484 6.609 1 93.38 78 LEU B N 1
ATOM 2623 C CA . LEU B 1 78 ? 12.734 -15.242 6.395 1 93.38 78 LEU B CA 1
ATOM 2624 C C . LEU B 1 78 ? 11.797 -14.109 5.996 1 93.38 78 LEU B C 1
ATOM 2626 O O . LEU B 1 78 ? 11.938 -12.984 6.477 1 93.38 78 LEU B O 1
ATOM 2630 N N . GLU B 1 79 ? 10.883 -14.391 5.137 1 91.56 79 GLU B N 1
ATOM 2631 C CA . GLU B 1 79 ? 9.914 -13.391 4.715 1 91.56 79 GLU B CA 1
ATOM 2632 C C . GLU B 1 79 ? 9.086 -12.891 5.898 1 91.56 79 GLU B C 1
ATOM 2634 O O . GLU B 1 79 ? 8.781 -11.703 5.996 1 91.56 79 GLU B O 1
ATOM 2639 N N . GLY B 1 80 ? 8.719 -13.789 6.785 1 89.5 80 GLY B N 1
ATOM 2640 C CA . GLY B 1 80 ? 8.031 -13.406 8.008 1 89.5 80 GLY B CA 1
ATOM 2641 C C . GLY B 1 80 ? 8.852 -12.484 8.891 1 89.5 80 GLY B C 1
ATOM 2642 O O . GLY B 1 80 ? 8.328 -11.508 9.438 1 89.5 80 GLY B O 1
ATOM 2643 N N . ILE B 1 81 ? 10.055 -12.789 9.008 1 93.06 81 ILE B N 1
ATOM 2644 C CA . ILE B 1 81 ? 10.961 -11.977 9.82 1 93.06 81 ILE B CA 1
ATOM 2645 C C . ILE B 1 81 ? 11.109 -10.594 9.195 1 93.06 81 ILE B C 1
ATOM 2647 O O . ILE B 1 81 ? 11.086 -9.578 9.898 1 93.06 81 ILE B O 1
ATOM 2651 N N . VAL B 1 82 ? 11.242 -10.578 7.887 1 94.88 82 VAL B N 1
ATOM 2652 C CA . VAL B 1 82 ? 11.375 -9.328 7.148 1 94.88 82 VAL B CA 1
ATOM 2653 C C . VAL B 1 82 ? 10.156 -8.445 7.41 1 94.88 82 VAL B C 1
ATOM 2655 O O . VAL B 1 82 ? 10.297 -7.262 7.727 1 94.88 82 VAL B O 1
ATOM 2658 N N . MET B 1 83 ? 8.992 -9.016 7.379 1 91.12 83 MET B N 1
ATOM 2659 C CA . MET B 1 83 ? 7.758 -8.281 7.625 1 91.12 83 MET B CA 1
ATOM 2660 C C . MET B 1 83 ? 7.711 -7.758 9.055 1 91.12 83 MET B C 1
ATOM 2662 O O . MET B 1 83 ? 7.285 -6.625 9.297 1 91.12 83 MET B O 1
ATOM 2666 N N . SER B 1 84 ? 8.148 -8.547 9.93 1 91.44 84 SER B N 1
ATOM 2667 C CA . SER B 1 84 ? 8.172 -8.164 11.336 1 91.44 84 SER B CA 1
ATOM 2668 C C . SER B 1 84 ? 9.094 -6.977 11.578 1 91.44 84 SER B C 1
ATOM 2670 O O . SER B 1 84 ? 8.734 -6.031 12.281 1 91.44 84 SER B O 1
ATOM 2672 N N . ILE B 1 85 ? 10.203 -7.016 11.016 1 95.12 85 ILE B N 1
ATOM 2673 C CA . ILE B 1 85 ? 11.18 -5.953 11.211 1 95.12 85 ILE B CA 1
ATOM 2674 C C . ILE B 1 85 ? 10.695 -4.672 10.539 1 95.12 85 ILE B C 1
ATOM 2676 O O . ILE B 1 85 ? 10.828 -3.58 11.094 1 95.12 85 ILE B O 1
ATOM 2680 N N . GLN B 1 86 ? 10.133 -4.828 9.352 1 94.5 86 GLN B N 1
ATOM 2681 C CA . GLN B 1 86 ? 9.609 -3.65 8.664 1 94.5 86 GLN B CA 1
ATOM 2682 C C . GLN B 1 86 ? 8.547 -2.953 9.508 1 94.5 86 GLN B C 1
ATOM 2684 O O . GLN B 1 86 ? 8.539 -1.727 9.617 1 94.5 86 GLN B O 1
ATOM 2689 N N . CYS B 1 87 ? 7.664 -3.73 10.117 1 90.75 87 CYS B N 1
ATOM 2690 C CA . CYS B 1 87 ? 6.543 -3.176 10.867 1 90.75 87 CYS B CA 1
ATOM 2691 C C . CYS B 1 87 ? 6.996 -2.686 12.242 1 90.75 87 CYS B C 1
ATOM 2693 O O . CYS B 1 87 ? 6.773 -1.526 12.594 1 90.75 87 CYS B O 1
ATOM 2695 N N . PHE B 1 88 ? 7.719 -3.51 12.914 1 89.25 88 PHE B N 1
ATOM 2696 C CA . PHE B 1 88 ? 8.031 -3.223 14.312 1 89.25 88 PHE B CA 1
ATOM 2697 C C . PHE B 1 88 ? 9.344 -2.459 14.43 1 89.25 88 PHE B C 1
ATOM 2699 O O . PHE B 1 88 ? 9.492 -1.598 15.297 1 89.25 88 PHE B O 1
ATOM 2706 N N . GLY B 1 89 ? 10.227 -2.822 13.68 1 89.31 89 GLY B N 1
ATOM 2707 C CA . GLY B 1 89 ? 11.531 -2.197 13.766 1 89.31 89 GLY B CA 1
ATOM 2708 C C . GLY B 1 89 ? 11.648 -0.943 12.914 1 89.31 89 GLY B C 1
ATOM 2709 O O . GLY B 1 89 ? 12.508 -0.092 13.172 1 89.31 89 GLY B O 1
ATOM 2710 N N . GLY B 1 90 ? 10.828 -0.884 11.898 1 92.25 90 GLY B N 1
ATOM 2711 C CA . GLY B 1 90 ? 10.883 0.235 10.977 1 92.25 90 GLY B CA 1
ATOM 2712 C C . GLY B 1 90 ? 9.766 1.234 11.18 1 92.25 90 GLY B C 1
ATOM 2713 O O . GLY B 1 90 ? 9.938 2.244 11.859 1 92.25 90 GLY B O 1
ATOM 2714 N N . GLU B 1 91 ? 8.578 0.854 10.961 1 89.62 91 GLU B N 1
ATOM 2715 C CA . GLU B 1 91 ? 7.43 1.751 10.898 1 89.62 91 GLU B CA 1
ATOM 2716 C C . GLU B 1 91 ? 7.02 2.227 12.289 1 89.62 91 GLU B C 1
ATOM 2718 O O . GLU B 1 91 ? 6.836 3.426 12.516 1 89.62 91 GLU B O 1
ATOM 2723 N N . LEU B 1 92 ? 6.836 1.338 13.188 1 89.06 92 LEU B N 1
ATOM 2724 C CA . LEU B 1 92 ? 6.273 1.645 14.5 1 89.06 92 LEU B CA 1
ATOM 2725 C C . LEU B 1 92 ? 7.078 2.732 15.203 1 89.06 92 LEU B C 1
ATOM 2727 O O . LEU B 1 92 ? 6.52 3.73 15.656 1 89.06 92 LEU B O 1
ATOM 2731 N N . PRO B 1 93 ? 8.375 2.646 15.32 1 90.81 93 PRO B N 1
ATOM 2732 C CA . PRO B 1 93 ? 9.148 3.705 15.969 1 90.81 93 PRO B CA 1
ATOM 2733 C C . PRO B 1 93 ? 8.977 5.062 15.297 1 90.81 93 PRO B C 1
ATOM 2735 O O . PRO B 1 93 ? 8.945 6.094 15.969 1 90.81 93 PRO B O 1
ATOM 2738 N N . PHE B 1 94 ? 8.766 5.047 14.055 1 90 94 PHE B N 1
ATOM 2739 C CA . PHE B 1 94 ? 8.68 6.305 13.32 1 90 94 PHE B CA 1
ATOM 2740 C C . PHE B 1 94 ? 7.285 6.91 13.438 1 90 94 PHE B C 1
ATOM 2742 O O . PHE B 1 94 ? 7.098 8.102 13.188 1 90 94 PHE B O 1
ATOM 2749 N N . PHE B 1 95 ? 6.34 6.102 13.828 1 80.38 95 PHE B N 1
ATOM 2750 C CA . PHE B 1 95 ? 5.016 6.633 14.117 1 80.38 95 PHE B CA 1
ATOM 2751 C C . PHE B 1 95 ? 5.055 7.555 15.336 1 80.38 95 PHE B C 1
ATOM 2753 O O . PHE B 1 95 ? 4.309 8.531 15.398 1 80.38 95 PHE B O 1
ATOM 2760 N N . PHE B 1 96 ? 6.016 7.348 16.156 1 84.62 96 PHE B N 1
ATOM 2761 C CA . PHE B 1 96 ? 6.121 8.141 17.375 1 84.62 96 PHE B CA 1
ATOM 2762 C C . PHE B 1 96 ? 7.168 9.242 17.203 1 84.62 96 PHE B C 1
ATOM 2764 O O . PHE B 1 96 ? 7.066 10.297 17.828 1 84.62 96 PHE B O 1
ATOM 2771 N N . LEU B 1 97 ? 8.086 8.961 16.344 1 91.25 97 LEU B N 1
ATOM 2772 C CA . LEU B 1 97 ? 9.234 9.859 16.281 1 91.25 97 LEU B CA 1
ATOM 2773 C C . LEU B 1 97 ? 9.094 10.844 15.125 1 91.25 97 LEU B C 1
ATOM 2775 O O . LEU B 1 97 ? 9.789 11.859 15.078 1 91.25 97 LEU B O 1
ATOM 2779 N N . SER B 1 98 ? 8.25 10.586 14.242 1 90.31 98 SER B N 1
ATOM 2780 C CA . SER B 1 98 ? 8.211 11.352 13.008 1 90.31 98 SER B CA 1
ATOM 2781 C C . SER B 1 98 ? 7.805 12.805 13.266 1 90.31 98 SER B C 1
ATOM 2783 O O . SER B 1 98 ? 8.305 13.719 12.609 1 90.31 98 SER B O 1
ATOM 2785 N N . GLY B 1 99 ? 6.879 13.016 14.25 1 89.25 99 GLY B N 1
ATOM 2786 C CA . GLY B 1 99 ? 6.527 14.383 14.594 1 89.25 99 GLY B CA 1
ATOM 2787 C C . GLY B 1 99 ? 7.719 15.219 15.023 1 89.25 99 GLY B C 1
ATOM 2788 O O . GLY B 1 99 ? 7.906 16.344 14.547 1 89.25 99 GLY B O 1
ATOM 2789 N N . TRP B 1 100 ? 8.484 14.625 15.836 1 92.94 100 TRP B N 1
ATOM 2790 C CA . TRP B 1 100 ? 9.68 15.289 16.344 1 92.94 100 TRP B CA 1
ATOM 2791 C C . TRP B 1 100 ? 10.695 15.508 15.234 1 92.94 100 TRP B C 1
ATOM 2793 O O . TRP B 1 100 ? 11.312 16.578 15.148 1 92.94 100 TRP B O 1
ATOM 2803 N N . ILE B 1 101 ? 10.859 14.609 14.414 1 94.62 101 ILE B N 1
ATOM 2804 C CA . ILE B 1 101 ? 11.828 14.68 13.328 1 94.62 101 ILE B CA 1
ATOM 2805 C C . ILE B 1 101 ? 11.414 15.773 12.344 1 94.62 101 ILE B C 1
ATOM 2807 O O . ILE B 1 101 ? 12.242 16.594 11.938 1 94.62 101 ILE B O 1
ATOM 2811 N N . LEU B 1 102 ? 10.18 15.797 12.039 1 95 102 LEU B N 1
ATOM 2812 C CA . LEU B 1 102 ? 9.672 16.766 11.078 1 95 102 LEU B CA 1
ATOM 2813 C C . LEU B 1 102 ? 9.75 18.188 11.633 1 95 102 LEU B C 1
ATOM 2815 O O . LEU B 1 102 ? 10 19.141 10.891 1 95 102 LEU B O 1
ATOM 2819 N N . LYS B 1 103 ? 9.555 18.25 12.938 1 93.88 103 LYS B N 1
ATOM 2820 C CA . LYS B 1 103 ? 9.688 19.547 13.578 1 93.88 103 LYS B CA 1
ATOM 2821 C C . LYS B 1 103 ? 11.141 20.016 13.562 1 93.88 103 LYS B C 1
ATOM 2823 O O . LYS B 1 103 ? 11.414 21.219 13.414 1 93.88 103 LYS B O 1
ATOM 2828 N N . LYS B 1 104 ? 11.992 19.141 13.641 1 95.88 104 LYS B N 1
ATOM 2829 C CA . LYS B 1 104 ? 13.406 19.484 13.758 1 95.88 104 LYS B CA 1
ATOM 2830 C C . LYS B 1 104 ? 14.016 19.781 12.391 1 95.88 104 LYS B C 1
ATOM 2832 O O . LYS B 1 104 ? 14.75 20.766 12.242 1 95.88 104 LYS B O 1
ATOM 2837 N N . ILE B 1 105 ? 13.711 18.984 11.398 1 95.06 105 ILE B N 1
ATOM 2838 C CA . ILE B 1 105 ? 14.469 19.141 10.156 1 95.06 105 ILE B CA 1
ATOM 2839 C C . ILE B 1 105 ? 13.562 19.734 9.078 1 95.06 105 ILE B C 1
ATOM 2841 O O . ILE B 1 105 ? 14.047 20.156 8.031 1 95.06 105 ILE B O 1
ATOM 2845 N N . GLY B 1 106 ? 12.289 19.672 9.297 1 94.5 106 GLY B N 1
ATOM 2846 C CA . GLY B 1 106 ? 11.352 20.203 8.32 1 94.5 106 GLY B CA 1
ATOM 2847 C C . GLY B 1 106 ? 10.945 19.172 7.27 1 94.5 106 GLY B C 1
ATOM 2848 O O . GLY B 1 106 ? 11.633 18.172 7.07 1 94.5 106 GLY B O 1
ATOM 2849 N N . HIS B 1 107 ? 9.852 19.469 6.602 1 95.38 107 HIS B N 1
ATOM 2850 C CA . HIS B 1 107 ? 9.281 18.547 5.625 1 95.38 107 HIS B CA 1
ATOM 2851 C C . HIS B 1 107 ? 10.18 18.406 4.406 1 95.38 107 HIS B C 1
ATOM 2853 O O . HIS B 1 107 ? 10.352 17.297 3.885 1 95.38 107 HIS B O 1
ATOM 2859 N N . ILE B 1 108 ? 10.789 19.438 4.004 1 94.44 108 ILE B N 1
ATOM 2860 C CA . ILE B 1 108 ? 11.57 19.438 2.771 1 94.44 108 ILE B CA 1
ATOM 2861 C C . ILE B 1 108 ? 12.82 18.578 2.947 1 94.44 108 ILE B C 1
ATOM 2863 O O . ILE B 1 108 ? 13.141 17.75 2.088 1 94.44 108 ILE B O 1
ATOM 2867 N N . HIS B 1 109 ? 13.523 18.734 4.031 1 96.56 109 HIS B N 1
ATOM 2868 C CA . HIS B 1 109 ? 14.703 17.922 4.305 1 96.56 109 HIS B CA 1
ATOM 2869 C C . HIS B 1 109 ? 14.336 16.469 4.52 1 96.56 109 HIS B C 1
ATOM 2871 O O . HIS B 1 109 ? 15.094 15.562 4.164 1 96.56 109 HIS B O 1
ATOM 2877 N N . ALA B 1 110 ? 13.18 16.266 5.145 1 97.94 110 ALA B N 1
ATOM 2878 C CA . ALA B 1 110 ? 12.695 14.898 5.324 1 97.94 110 ALA B CA 1
ATOM 2879 C C . ALA B 1 110 ? 12.453 14.219 3.98 1 97.94 110 ALA B C 1
ATOM 2881 O O . ALA B 1 110 ? 12.75 13.031 3.812 1 97.94 110 ALA B O 1
ATOM 2882 N N . MET B 1 111 ? 11.938 15.008 3.061 1 98.12 111 MET B N 1
ATOM 2883 C CA . MET B 1 111 ? 11.695 14.477 1.723 1 98.12 111 MET B CA 1
ATOM 2884 C C . MET B 1 111 ? 13 14.031 1.072 1 98.12 111 MET B C 1
ATOM 2886 O O . MET B 1 111 ? 13.07 12.953 0.476 1 98.12 111 MET B O 1
ATOM 2890 N N . SER B 1 112 ? 14 14.828 1.229 1 98.31 112 SER B N 1
ATOM 2891 C CA . SER B 1 112 ? 15.305 14.484 0.682 1 98.31 112 SER B CA 1
ATOM 2892 C C . SER B 1 112 ? 15.883 13.242 1.362 1 98.31 112 SER B C 1
ATOM 2894 O O . SER B 1 112 ? 16.469 12.383 0.702 1 98.31 112 SER B O 1
ATOM 2896 N N . LEU B 1 113 ? 15.703 13.188 2.619 1 98.31 113 LEU B N 1
ATOM 2897 C CA . LEU B 1 113 ? 16.234 12.07 3.393 1 98.31 113 LEU B CA 1
ATOM 2898 C C . LEU B 1 113 ? 15.586 10.758 2.961 1 98.31 113 LEU B C 1
ATOM 2900 O O . LEU B 1 113 ? 16.25 9.727 2.904 1 98.31 113 LEU B O 1
ATOM 2904 N N . VAL B 1 114 ? 14.312 10.797 2.695 1 98.75 114 VAL B N 1
ATOM 2905 C CA . VAL B 1 114 ? 13.586 9.609 2.256 1 98.75 114 VAL B CA 1
ATOM 2906 C C . VAL B 1 114 ? 14.164 9.109 0.932 1 98.75 114 VAL B C 1
ATOM 2908 O O . VAL B 1 114 ? 14.375 7.906 0.754 1 98.75 114 VAL B O 1
ATOM 2911 N N . LEU B 1 115 ? 14.422 10.016 0.028 1 98.81 115 LEU B N 1
ATOM 2912 C CA . LEU B 1 115 ? 14.992 9.641 -1.26 1 98.81 115 LEU B CA 1
ATOM 2913 C C . LEU B 1 115 ? 16.375 9.031 -1.08 1 98.81 115 LEU B C 1
ATOM 2915 O O . LEU B 1 115 ? 16.719 8.039 -1.734 1 98.81 115 LEU B O 1
ATOM 2919 N N . LEU B 1 116 ? 17.156 9.641 -0.2 1 98.81 116 LEU B N 1
ATOM 2920 C CA . LEU B 1 116 ? 18.469 9.078 0.118 1 98.81 116 LEU B CA 1
ATOM 2921 C C . LEU B 1 116 ? 18.328 7.672 0.69 1 98.81 116 LEU B C 1
ATOM 2923 O O . LEU B 1 116 ? 19.078 6.773 0.322 1 98.81 116 LEU B O 1
ATOM 2927 N N . GLY B 1 117 ? 17.422 7.547 1.616 1 98.75 117 GLY B N 1
ATOM 2928 C CA . GLY B 1 117 ? 17.156 6.242 2.203 1 98.75 117 GLY B CA 1
ATOM 2929 C C . GLY B 1 117 ? 16.828 5.18 1.173 1 98.75 117 GLY B C 1
ATOM 2930 O O . GLY B 1 117 ? 17.344 4.059 1.241 1 98.75 117 GLY B O 1
ATOM 2931 N N . PHE B 1 118 ? 16.016 5.535 0.179 1 98.81 118 PHE B N 1
ATOM 2932 C CA . PHE B 1 118 ? 15.68 4.605 -0.893 1 98.81 118 PHE B CA 1
ATOM 2933 C C . PHE B 1 118 ? 16.922 4.234 -1.698 1 98.81 118 PHE B C 1
ATOM 2935 O O . PHE B 1 118 ? 17.109 3.072 -2.061 1 98.81 118 PHE B O 1
ATOM 2942 N N . GLY B 1 119 ? 17.688 5.254 -2.014 1 98.81 119 GLY B N 1
ATOM 2943 C CA . GLY B 1 119 ? 18.891 4.984 -2.773 1 98.81 119 GLY B CA 1
ATOM 2944 C C . GLY B 1 119 ? 19.812 3.986 -2.096 1 98.81 119 GLY B C 1
ATOM 2945 O O . GLY B 1 119 ? 20.234 3.002 -2.711 1 98.81 119 GLY B O 1
ATOM 2946 N N . VAL B 1 120 ? 20.078 4.188 -0.872 1 98.81 120 VAL B N 1
ATOM 2947 C CA . VAL B 1 120 ? 20.969 3.322 -0.11 1 98.81 120 VAL B CA 1
ATOM 2948 C C . VAL B 1 120 ? 20.344 1.938 0.039 1 98.81 120 VAL B C 1
ATOM 2950 O O . VAL B 1 120 ? 21.016 0.922 -0.18 1 98.81 120 VAL B O 1
ATOM 2953 N N . ARG B 1 121 ? 19.062 1.892 0.372 1 98.81 121 ARG B N 1
ATOM 2954 C CA . ARG B 1 121 ? 18.344 0.639 0.589 1 98.81 121 ARG B CA 1
ATOM 2955 C C . ARG B 1 121 ? 18.344 -0.223 -0.668 1 98.81 121 ARG B C 1
ATOM 2957 O O . ARG B 1 121 ? 18.625 -1.423 -0.603 1 98.81 121 ARG B O 1
ATOM 2964 N N . PHE B 1 122 ? 18.109 0.379 -1.81 1 98.88 122 PHE B N 1
ATOM 2965 C CA . PHE B 1 122 ? 18.031 -0.358 -3.064 1 98.88 122 PHE B CA 1
ATOM 2966 C C . PHE B 1 122 ? 19.422 -0.84 -3.498 1 98.88 122 PHE B C 1
ATOM 2968 O O . PHE B 1 122 ? 19.562 -1.947 -4.02 1 98.88 122 PHE B O 1
ATOM 2975 N N . LEU B 1 123 ? 20.391 0.013 -3.305 1 98.81 123 LEU B N 1
ATOM 2976 C CA . LEU B 1 123 ? 21.734 -0.422 -3.656 1 98.81 123 LEU B CA 1
ATOM 2977 C C . LEU B 1 123 ? 22.188 -1.58 -2.77 1 98.81 123 LEU B C 1
ATOM 2979 O O . LEU B 1 123 ? 22.859 -2.498 -3.234 1 98.81 123 LEU B O 1
ATOM 2983 N N . LEU B 1 124 ? 21.828 -1.529 -1.515 1 98.88 124 LEU B N 1
ATOM 2984 C CA . LEU B 1 124 ? 22.141 -2.639 -0.623 1 98.88 124 LEU B CA 1
ATOM 2985 C C . LEU B 1 124 ? 21.438 -3.912 -1.063 1 98.88 124 LEU B C 1
ATOM 2987 O O . LEU B 1 124 ? 22.016 -4.996 -1.043 1 98.88 124 LEU B O 1
ATOM 2991 N N . TYR B 1 125 ? 20.156 -3.836 -1.469 1 98.75 125 TYR B N 1
ATOM 2992 C CA . TYR B 1 125 ? 19.438 -4.988 -2 1 98.75 125 TYR B CA 1
ATOM 2993 C C . TYR B 1 125 ? 20.156 -5.57 -3.211 1 98.75 125 TYR B C 1
ATOM 2995 O O . TYR B 1 125 ? 20.203 -6.789 -3.383 1 98.75 125 TYR B O 1
ATOM 3003 N N . SER B 1 126 ? 20.641 -4.656 -4.043 1 98.56 126 SER B N 1
ATOM 3004 C CA . SER B 1 126 ? 21.25 -5.062 -5.305 1 98.56 126 SER B CA 1
ATOM 3005 C C . SER B 1 126 ? 22.516 -5.891 -5.07 1 98.56 126 SER B C 1
ATOM 3007 O O . SER B 1 126 ? 22.922 -6.668 -5.934 1 98.56 126 SER B O 1
ATOM 3009 N N . LEU B 1 127 ? 23.078 -5.738 -3.926 1 98.19 127 LEU B N 1
ATOM 3010 C CA . LEU B 1 127 ? 24.344 -6.41 -3.625 1 98.19 127 LEU B CA 1
ATOM 3011 C C . LEU B 1 127 ? 24.094 -7.703 -2.859 1 98.19 127 LEU B C 1
ATOM 3013 O O . LEU B 1 127 ? 25.031 -8.43 -2.543 1 98.19 127 LEU B O 1
ATOM 3017 N N . LEU B 1 128 ? 22.875 -8.047 -2.605 1 98 128 LEU B N 1
ATOM 3018 C CA . LEU B 1 128 ? 22.562 -9.242 -1.822 1 98 128 LEU B CA 1
ATOM 3019 C C . LEU B 1 128 ? 22.922 -10.508 -2.592 1 98 128 LEU B C 1
ATOM 3021 O O . LEU B 1 128 ? 22.625 -10.625 -3.781 1 98 128 LEU B O 1
ATOM 3025 N N . VAL B 1 129 ? 23.625 -11.367 -1.94 1 95.69 129 VAL B N 1
ATOM 3026 C CA . VAL B 1 129 ? 23.891 -12.703 -2.449 1 95.69 129 VAL B CA 1
ATOM 3027 C C . VAL B 1 129 ? 23.234 -13.742 -1.551 1 95.69 129 VAL B C 1
ATOM 3029 O O . VAL B 1 129 ? 22.453 -14.57 -2.023 1 95.69 129 VAL B O 1
ATOM 3032 N N . ASP B 1 130 ? 23.484 -13.578 -0.278 1 95.12 130 ASP B N 1
ATOM 3033 C CA . ASP B 1 130 ? 22.766 -14.336 0.746 1 95.12 130 ASP B CA 1
ATOM 3034 C C . ASP B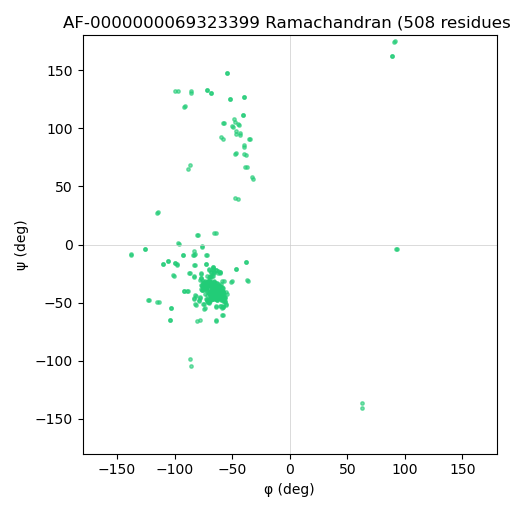 1 130 ? 21.531 -13.578 1.223 1 95.12 130 ASP B C 1
ATOM 3036 O O . ASP B 1 130 ? 21.641 -12.5 1.812 1 95.12 130 ASP B O 1
ATOM 3040 N N . PRO B 1 131 ? 20.359 -14.219 1.004 1 95.88 131 PRO B N 1
ATOM 3041 C CA . PRO B 1 131 ? 19.109 -13.516 1.32 1 95.88 131 PRO B CA 1
ATOM 3042 C C . PRO B 1 131 ? 19 -13.141 2.797 1 95.88 131 PRO B C 1
ATOM 3044 O O . PRO B 1 131 ? 18.312 -12.18 3.146 1 95.88 131 PRO B O 1
ATOM 3047 N N . TRP B 1 132 ? 19.656 -13.781 3.707 1 96 132 TRP B N 1
ATOM 3048 C CA . TRP B 1 132 ? 19.547 -13.508 5.137 1 96 132 TRP B CA 1
ATOM 3049 C C . TRP B 1 132 ? 20.109 -12.133 5.473 1 96 132 TRP B C 1
ATOM 3051 O O . TRP B 1 132 ? 19.766 -11.539 6.496 1 96 132 TRP B O 1
ATOM 3061 N N . TRP B 1 133 ? 20.906 -11.586 4.676 1 97.56 133 TRP B N 1
ATOM 3062 C CA . TRP B 1 133 ? 21.516 -10.281 4.918 1 97.56 133 TRP B CA 1
ATOM 3063 C C . TRP B 1 133 ? 20.516 -9.156 4.664 1 97.56 133 TRP B C 1
ATOM 3065 O O . TRP B 1 133 ? 20.812 -7.988 4.93 1 97.56 133 TRP B O 1
ATOM 3075 N N . VAL B 1 134 ? 19.328 -9.516 4.25 1 98.31 134 VAL B N 1
ATOM 3076 C CA . VAL B 1 134 ? 18.281 -8.523 4.051 1 98.31 134 VAL B CA 1
ATOM 3077 C C . VAL B 1 134 ? 17.812 -7.984 5.402 1 98.31 134 VAL B C 1
ATOM 3079 O O . VAL B 1 134 ? 17.297 -6.875 5.488 1 98.31 134 VAL B O 1
ATOM 3082 N N . ILE B 1 135 ? 18.047 -8.703 6.457 1 97.38 135 ILE B N 1
ATOM 3083 C CA . ILE B 1 135 ? 17.484 -8.445 7.777 1 97.38 135 ILE B CA 1
ATOM 3084 C C . ILE B 1 135 ? 17.922 -7.07 8.266 1 97.38 135 ILE B C 1
ATOM 3086 O O . ILE B 1 135 ? 17.094 -6.223 8.602 1 97.38 135 ILE B O 1
ATOM 3090 N N . PRO B 1 136 ? 19.188 -6.734 8.281 1 97.88 136 PRO B N 1
ATOM 3091 C CA . PRO B 1 136 ? 19.578 -5.398 8.742 1 97.88 136 PRO B CA 1
ATOM 3092 C C . PRO B 1 136 ? 19.094 -4.289 7.812 1 97.88 136 PRO B C 1
ATOM 3094 O O . PRO B 1 136 ? 18.859 -3.162 8.258 1 97.88 136 PRO B O 1
ATOM 3097 N N . ILE B 1 137 ? 18.906 -4.566 6.543 1 98.5 137 ILE B N 1
ATOM 3098 C CA . ILE B 1 137 ? 18.484 -3.572 5.562 1 98.5 137 ILE B CA 1
ATOM 3099 C C . ILE B 1 137 ? 17.031 -3.158 5.844 1 98.5 137 ILE B C 1
ATOM 3101 O O . ILE B 1 137 ? 16.656 -2.01 5.605 1 98.5 137 ILE B O 1
ATOM 3105 N N . GLU B 1 138 ? 16.25 -4.066 6.465 1 98.25 138 GLU B N 1
ATOM 3106 C CA . GLU B 1 138 ? 14.82 -3.855 6.629 1 98.25 138 GLU B CA 1
ATOM 3107 C C . GLU B 1 138 ? 14.531 -2.787 7.68 1 98.25 138 GLU B C 1
ATOM 3109 O O . GLU B 1 138 ? 13.445 -2.213 7.703 1 98.25 138 GLU B O 1
ATOM 3114 N N . PHE B 1 139 ? 15.523 -2.496 8.484 1 97.25 139 PHE B N 1
ATOM 3115 C CA . PHE B 1 139 ? 15.352 -1.415 9.453 1 97.25 139 PHE B CA 1
ATOM 3116 C C . PHE B 1 139 ? 15.227 -0.072 8.742 1 97.25 139 PHE B C 1
ATOM 3118 O O . PHE B 1 139 ? 14.672 0.88 9.297 1 97.25 139 PHE B O 1
ATOM 3125 N N . MET B 1 140 ? 15.656 -0.015 7.523 1 98 140 MET B N 1
ATOM 3126 C CA . MET B 1 140 ? 15.586 1.215 6.742 1 98 140 MET B CA 1
ATOM 3127 C C . MET B 1 140 ? 14.148 1.516 6.328 1 98 140 MET B C 1
ATOM 3129 O O . MET B 1 140 ? 13.852 2.615 5.859 1 98 140 MET B O 1
ATOM 3133 N N . ASN B 1 141 ? 13.242 0.535 6.578 1 97.69 141 ASN B N 1
ATOM 3134 C CA . ASN B 1 141 ? 11.828 0.778 6.309 1 97.69 141 ASN B CA 1
ATOM 3135 C C . ASN B 1 141 ? 11.289 1.942 7.137 1 97.69 141 ASN B C 1
ATOM 3137 O O . ASN B 1 141 ? 10.297 2.566 6.766 1 97.69 141 ASN B O 1
ATOM 3141 N N . GLY B 1 142 ? 11.938 2.213 8.227 1 96.88 142 GLY B N 1
ATOM 3142 C CA . GLY B 1 142 ? 11.57 3.371 9.031 1 96.88 142 GLY B CA 1
ATOM 3143 C C . GLY B 1 142 ? 11.719 4.684 8.281 1 96.88 142 GLY B C 1
ATOM 3144 O O . GLY B 1 142 ? 10.844 5.547 8.352 1 96.88 142 GLY B O 1
ATOM 3145 N N . ILE B 1 143 ? 12.719 4.777 7.539 1 97.31 143 ILE B N 1
ATOM 3146 C CA . ILE B 1 143 ? 12.977 6 6.781 1 97.31 143 ILE B CA 1
ATOM 3147 C C . ILE B 1 143 ? 12.172 5.984 5.484 1 97.31 143 ILE B C 1
ATOM 3149 O O . ILE B 1 143 ? 11.492 6.957 5.152 1 97.31 143 ILE B O 1
ATOM 3153 N N . THR B 1 144 ? 12.211 4.883 4.805 1 98.12 144 THR B N 1
ATOM 3154 C CA . THR B 1 144 ? 11.672 4.828 3.449 1 98.12 144 THR B CA 1
ATOM 3155 C C . THR B 1 144 ? 10.148 4.75 3.475 1 98.12 144 THR B C 1
ATOM 3157 O O . THR B 1 144 ? 9.484 5.168 2.525 1 98.12 144 THR B O 1
ATOM 3160 N N . PHE B 1 145 ? 9.633 4.238 4.57 1 96.69 145 PHE B N 1
ATOM 3161 C CA . PHE B 1 145 ? 8.172 4.18 4.613 1 96.69 145 PHE B CA 1
ATOM 3162 C C . PHE B 1 145 ? 7.637 4.949 5.816 1 96.69 145 PHE B C 1
ATOM 3164 O O . PHE B 1 145 ? 6.723 5.766 5.68 1 96.69 145 PHE B O 1
ATOM 3171 N N . GLY B 1 146 ? 8.188 4.734 6.98 1 95.31 146 GLY B N 1
ATOM 3172 C CA . GLY B 1 146 ? 7.719 5.426 8.172 1 95.31 146 GLY B CA 1
ATOM 3173 C C . GLY B 1 146 ? 7.805 6.938 8.055 1 95.31 146 GLY B C 1
ATOM 3174 O O . GLY B 1 146 ? 6.789 7.629 8.148 1 95.31 146 GLY B O 1
ATOM 3175 N N . LEU B 1 147 ? 8.969 7.391 7.871 1 96.69 147 LEU B N 1
ATOM 3176 C CA . LEU B 1 147 ? 9.172 8.828 7.734 1 96.69 147 LEU B CA 1
ATOM 3177 C C . LEU B 1 147 ? 8.477 9.359 6.492 1 96.69 147 LEU B C 1
ATOM 3179 O O . LEU B 1 147 ? 7.898 10.453 6.516 1 96.69 147 LEU B O 1
ATOM 3183 N N . PHE B 1 148 ? 8.5 8.609 5.473 1 97.94 148 PHE B N 1
ATOM 3184 C CA . PHE B 1 148 ? 7.824 8.992 4.238 1 97.94 148 PHE B CA 1
ATOM 3185 C C . PHE B 1 148 ? 6.336 9.219 4.488 1 97.94 148 PHE B C 1
ATOM 3187 O O . PHE B 1 148 ? 5.789 10.266 4.129 1 97.94 148 PHE B O 1
ATOM 3194 N N . TYR B 1 149 ? 5.727 8.273 5.047 1 95.62 149 TYR B N 1
ATOM 3195 C CA . TYR B 1 149 ? 4.277 8.328 5.207 1 95.62 149 TYR B CA 1
ATOM 3196 C C . TYR B 1 149 ? 3.877 9.508 6.094 1 95.62 149 TYR B C 1
ATOM 3198 O O . TYR B 1 149 ? 2.922 10.219 5.789 1 95.62 149 TYR B O 1
ATOM 3206 N N . ALA B 1 150 ? 4.578 9.664 7.133 1 94 150 ALA B N 1
ATOM 3207 C CA . ALA B 1 150 ? 4.312 10.781 8.031 1 94 150 ALA B CA 1
ATOM 3208 C C . ALA B 1 150 ? 4.48 12.125 7.316 1 94 150 ALA B C 1
ATOM 3210 O O . ALA B 1 150 ? 3.658 13.031 7.48 1 94 150 ALA B O 1
ATOM 3211 N N . THR B 1 151 ? 5.52 12.227 6.547 1 97.06 151 THR B N 1
ATOM 3212 C CA . THR B 1 151 ? 5.793 13.461 5.809 1 97.06 151 THR B CA 1
ATOM 3213 C C . THR B 1 151 ? 4.715 13.711 4.766 1 97.06 151 THR B C 1
ATOM 3215 O O . THR B 1 151 ? 4.227 14.836 4.629 1 97.06 151 THR B O 1
ATOM 3218 N N . MET B 1 152 ? 4.375 12.672 4.121 1 97.06 152 MET B N 1
ATOM 3219 C CA . MET B 1 152 ? 3.365 12.766 3.068 1 97.06 152 MET B CA 1
ATOM 3220 C C . MET B 1 152 ? 2.02 13.195 3.643 1 97.06 152 MET B C 1
ATOM 3222 O O . MET B 1 152 ? 1.402 14.141 3.146 1 97.06 152 MET B O 1
ATOM 3226 N N . ALA B 1 153 ? 1.635 12.555 4.684 1 94.06 153 ALA B N 1
ATOM 3227 C CA . ALA B 1 153 ? 0.328 12.812 5.281 1 94.06 153 ALA B CA 1
ATOM 3228 C C . ALA B 1 153 ? 0.282 14.203 5.914 1 94.06 153 ALA B C 1
ATOM 3230 O O . ALA B 1 153 ? -0.689 14.938 5.738 1 94.06 153 ALA B O 1
ATOM 3231 N N . SER B 1 154 ? 1.288 14.539 6.602 1 94 154 SER B N 1
ATOM 3232 C CA . SER B 1 154 ? 1.305 15.812 7.312 1 94 154 SER B CA 1
ATOM 3233 C C . SER B 1 154 ? 1.402 16.984 6.348 1 94 154 SER B C 1
ATOM 3235 O O . SER B 1 154 ? 0.74 18.016 6.535 1 94 154 SER B O 1
ATOM 3237 N N . TYR B 1 155 ? 2.209 16.875 5.332 1 95.12 155 TYR B N 1
ATOM 3238 C CA . TYR B 1 155 ? 2.342 17.969 4.367 1 95.12 155 TYR B CA 1
ATOM 3239 C C . TYR B 1 155 ? 1.042 18.172 3.598 1 95.12 155 TYR B C 1
ATOM 3241 O O . TYR B 1 155 ? 0.679 19.312 3.271 1 95.12 155 TYR B O 1
ATOM 3249 N N . ALA B 1 156 ? 0.375 17.109 3.34 1 94.19 156 ALA B N 1
ATOM 3250 C CA . ALA B 1 156 ? -0.928 17.188 2.688 1 94.19 156 ALA B CA 1
ATOM 3251 C C . ALA B 1 156 ? -1.903 18.031 3.512 1 94.19 156 ALA B C 1
ATOM 3253 O O . ALA B 1 156 ? -2.662 18.828 2.963 1 94.19 156 ALA B O 1
ATOM 3254 N N . SER B 1 157 ? -1.85 17.844 4.777 1 90.25 157 SER B N 1
ATOM 3255 C CA . SER B 1 157 ? -2.742 18.562 5.676 1 90.25 157 SER B CA 1
ATOM 3256 C C . SER B 1 157 ? -2.383 20.047 5.738 1 90.25 157 SER B C 1
ATOM 3258 O O . SER B 1 157 ? -3.26 20.906 5.891 1 90.25 157 SER B O 1
ATOM 3260 N N . ILE B 1 158 ? -1.134 20.344 5.562 1 89.19 158 ILE B N 1
ATOM 3261 C CA . ILE B 1 158 ? -0.652 21.719 5.645 1 89.19 158 ILE B CA 1
ATOM 3262 C C . ILE B 1 158 ? -1.052 22.484 4.387 1 89.19 158 ILE B C 1
ATOM 3264 O O . ILE B 1 158 ? -1.448 23.656 4.461 1 89.19 158 ILE B O 1
ATOM 3268 N N . VAL B 1 159 ? -1.045 21.875 3.293 1 88.38 159 VAL B N 1
ATOM 3269 C CA . VAL B 1 159 ? -1.262 22.578 2.031 1 88.38 159 VAL B CA 1
ATOM 3270 C C . VAL B 1 159 ? -2.746 22.547 1.673 1 88.38 159 VAL B C 1
ATOM 3272 O O . VAL B 1 159 ? -3.184 23.266 0.761 1 88.38 159 VAL B O 1
ATOM 3275 N N . ALA B 1 160 ? -3.479 21.75 2.443 1 89.12 160 ALA B N 1
ATOM 3276 C CA . ALA B 1 160 ? -4.91 21.656 2.172 1 89.12 160 ALA B CA 1
ATOM 3277 C C . ALA B 1 160 ? -5.641 22.922 2.572 1 89.12 160 ALA B C 1
ATOM 3279 O O . ALA B 1 160 ? -5.395 23.484 3.646 1 89.12 160 ALA B O 1
ATOM 3280 N N . PRO B 1 161 ? -6.539 23.438 1.637 1 85.12 161 PRO B N 1
ATOM 3281 C CA . PRO B 1 161 ? -7.449 24.484 2.117 1 85.12 161 PRO B CA 1
ATOM 3282 C C . PRO B 1 161 ? -8.242 24.047 3.35 1 85.12 161 PRO B C 1
ATOM 3284 O O . PRO B 1 161 ? -8.539 22.859 3.514 1 85.12 161 PRO B O 1
ATOM 3287 N N . PRO B 1 162 ? -8.516 25.047 4.191 1 84.81 162 PRO B N 1
ATO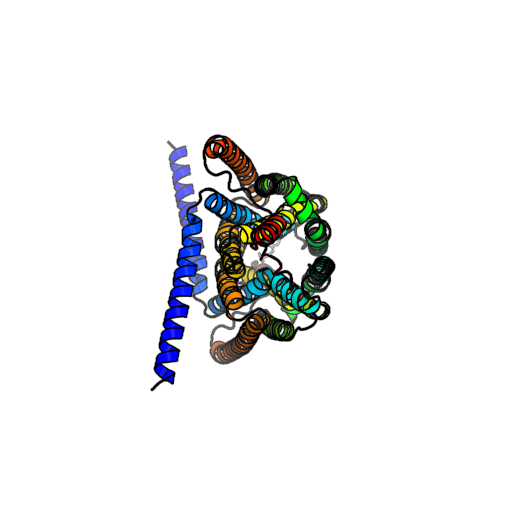M 3288 C CA . PRO B 1 162 ? -9.227 24.719 5.43 1 84.81 162 PRO B CA 1
ATOM 3289 C C . PRO B 1 162 ? -10.508 23.922 5.18 1 84.81 162 PRO B C 1
ATOM 3291 O O . PRO B 1 162 ? -11.312 24.281 4.324 1 84.81 162 PRO B O 1
ATOM 3294 N N . GLY B 1 163 ? -10.57 22.812 5.828 1 86.44 163 GLY B N 1
ATOM 3295 C CA . GLY B 1 163 ? -11.773 21.984 5.762 1 86.44 163 GLY B CA 1
ATOM 3296 C C . GLY B 1 163 ? -11.711 20.922 4.68 1 86.44 163 GLY B C 1
ATOM 3297 O O . GLY B 1 163 ? -12.609 20.094 4.578 1 86.44 163 GLY B O 1
ATOM 3298 N N . THR B 1 164 ? -10.625 20.922 3.873 1 88.19 164 THR B N 1
ATOM 3299 C CA . THR B 1 164 ? -10.555 19.969 2.766 1 88.19 164 THR B CA 1
ATOM 3300 C C . THR B 1 164 ? -9.414 18.969 2.977 1 88.19 164 THR B C 1
ATOM 3302 O O . THR B 1 164 ? -8.867 18.438 2.012 1 88.19 164 THR B O 1
ATOM 3305 N N . GLU B 1 165 ? -9.062 18.703 4.191 1 91.31 165 GLU B N 1
ATOM 3306 C CA . GLU B 1 165 ? -7.922 17.859 4.508 1 91.31 165 GLU B CA 1
ATOM 3307 C C . GLU B 1 165 ? -8.156 16.422 4.055 1 91.31 165 GLU B C 1
ATOM 3309 O O . GLU B 1 165 ? -7.262 15.773 3.512 1 91.31 165 GLU B O 1
ATOM 3314 N N . ALA B 1 166 ? -9.359 15.953 4.273 1 91 166 ALA B N 1
ATOM 3315 C CA . ALA B 1 166 ? -9.672 14.578 3.887 1 91 166 ALA B CA 1
ATOM 3316 C C . ALA B 1 166 ? -9.602 14.406 2.373 1 91 166 ALA B C 1
ATOM 3318 O O . ALA B 1 166 ? -9.055 13.422 1.879 1 91 166 ALA B O 1
ATOM 3319 N N . THR B 1 167 ? -10.078 15.391 1.672 1 90.56 167 THR B N 1
ATOM 3320 C CA . THR B 1 167 ? -10.031 15.359 0.214 1 90.56 167 THR B CA 1
ATOM 3321 C C . THR B 1 167 ? -8.594 15.414 -0.285 1 90.56 167 THR B C 1
ATOM 3323 O O . THR B 1 167 ? -8.219 14.695 -1.215 1 90.56 167 THR B O 1
ATOM 3326 N N . MET B 1 168 ? -7.871 16.25 0.388 1 93.12 168 MET B N 1
ATOM 3327 C CA . MET B 1 168 ? -6.461 16.359 0.015 1 93.12 168 MET B CA 1
ATOM 3328 C C . MET B 1 168 ? -5.723 15.055 0.293 1 93.12 168 MET B C 1
ATOM 3330 O O . MET B 1 168 ? -4.902 14.609 -0.515 1 93.12 168 MET B O 1
ATOM 3334 N N . GLN B 1 169 ? -6.031 14.422 1.389 1 93.31 169 GLN B N 1
ATOM 3335 C CA . GLN B 1 169 ? -5.445 13.125 1.703 1 93.31 169 GLN B CA 1
ATOM 3336 C C . GLN B 1 169 ? -5.816 12.086 0.65 1 93.31 169 GLN B C 1
ATOM 3338 O O . GLN B 1 169 ? -4.98 11.273 0.256 1 93.31 169 GLN B O 1
ATOM 3343 N N . GLY B 1 170 ? -7.082 12.078 0.255 1 94.44 170 GLY B N 1
ATOM 3344 C CA . GLY B 1 170 ? -7.516 11.195 -0.813 1 94.44 170 GLY B CA 1
ATOM 3345 C C . GLY B 1 170 ? -6.758 11.406 -2.111 1 94.44 170 GLY B C 1
ATOM 3346 O O . GLY B 1 170 ? -6.359 10.445 -2.768 1 94.44 170 GLY B O 1
ATOM 3347 N N . LEU B 1 171 ? -6.527 12.648 -2.432 1 93.81 171 LEU B N 1
ATOM 3348 C CA . LEU B 1 171 ? -5.816 12.992 -3.656 1 93.81 171 LEU B CA 1
ATOM 3349 C C . LEU B 1 171 ? -4.359 12.547 -3.586 1 93.81 171 LEU B C 1
ATOM 3351 O O . LEU B 1 171 ? -3.836 11.969 -4.539 1 93.81 171 LEU B O 1
ATOM 3355 N N . VAL B 1 172 ? -3.754 12.852 -2.486 1 95.62 172 VAL B N 1
ATOM 3356 C CA . VAL B 1 172 ? -2.352 12.492 -2.309 1 95.62 172 VAL B CA 1
ATOM 3357 C C . VAL B 1 172 ? -2.203 10.969 -2.32 1 95.62 172 VAL B C 1
ATOM 3359 O O . VAL B 1 172 ? -1.273 10.43 -2.93 1 95.62 172 VAL B O 1
ATOM 3362 N N . GLY B 1 173 ? -3.123 10.273 -1.663 1 95.38 173 GLY B N 1
ATOM 3363 C CA . GLY B 1 173 ? -3.143 8.82 -1.728 1 95.38 173 GLY B CA 1
ATOM 3364 C C . GLY B 1 173 ? -3.299 8.289 -3.139 1 95.38 173 GLY B C 1
ATOM 3365 O O . GLY B 1 173 ? -2.629 7.328 -3.523 1 95.38 173 GLY B O 1
ATOM 3366 N N . ALA B 1 174 ? -4.16 8.938 -3.854 1 95.62 174 ALA B N 1
ATOM 3367 C CA . ALA B 1 174 ? -4.402 8.531 -5.234 1 95.62 174 ALA B CA 1
ATOM 3368 C C . ALA B 1 174 ? -3.158 8.742 -6.094 1 95.62 174 ALA B C 1
ATOM 3370 O O . ALA B 1 174 ? -2.85 7.918 -6.961 1 95.62 174 ALA B O 1
ATOM 3371 N N . VAL B 1 175 ? -2.477 9.812 -5.902 1 96.31 175 VAL B N 1
ATOM 3372 C CA . VAL B 1 175 ? -1.286 10.109 -6.691 1 96.31 175 VAL B CA 1
ATOM 3373 C C . VAL B 1 175 ? -0.163 9.141 -6.316 1 96.31 175 VAL B C 1
ATOM 3375 O O . VAL B 1 175 ? 0.495 8.578 -7.191 1 96.31 175 VAL B O 1
ATOM 3378 N N . PHE B 1 176 ? 0.048 9 -5.082 1 97.25 176 PHE B N 1
ATOM 3379 C CA . PHE B 1 176 ? 1.088 8.102 -4.602 1 97.25 176 PHE B CA 1
ATOM 3380 C C . PHE B 1 176 ? 0.842 6.676 -5.09 1 97.25 176 PHE B C 1
ATOM 3382 O O . PHE B 1 176 ? 1.726 6.059 -5.688 1 97.25 176 PHE B O 1
ATOM 3389 N N . GLU B 1 177 ? -0.328 6.148 -4.828 1 95 177 GLU B N 1
ATOM 3390 C CA . GLU B 1 177 ? -0.631 4.77 -5.207 1 95 177 GLU B CA 1
ATOM 3391 C C . GLU B 1 177 ? -0.943 4.66 -6.695 1 95 177 GLU B C 1
ATOM 3393 O O . GLU B 1 177 ? -0.428 3.773 -7.379 1 95 177 GLU B O 1
ATOM 3398 N N . GLY B 1 178 ? -1.731 5.512 -7.191 1 93.81 178 GLY B N 1
ATOM 3399 C CA . GLY B 1 178 ? -2.271 5.434 -8.539 1 93.81 178 GLY B CA 1
ATOM 3400 C C . GLY B 1 178 ? -1.25 5.762 -9.609 1 93.81 178 GLY B C 1
ATOM 3401 O O . GLY B 1 178 ? -1.262 5.164 -10.688 1 93.81 178 GLY B O 1
ATOM 3402 N N . VAL B 1 179 ? -0.449 6.645 -9.352 1 95.06 179 VAL B N 1
ATOM 3403 C CA . VAL B 1 179 ? 0.565 7.016 -10.328 1 95.06 179 VAL B CA 1
ATOM 3404 C C . VAL B 1 179 ? 1.913 6.418 -9.93 1 95.06 179 VAL B C 1
ATOM 3406 O O . VAL B 1 179 ? 2.473 5.594 -10.656 1 95.06 179 VAL B O 1
ATOM 3409 N N . GLY B 1 180 ? 2.334 6.699 -8.734 1 97.44 180 GLY B N 1
ATOM 3410 C CA . GLY B 1 180 ? 3.65 6.273 -8.281 1 97.44 180 GLY B CA 1
ATOM 3411 C C . GLY B 1 180 ? 3.799 4.766 -8.211 1 97.44 180 GLY B C 1
ATOM 3412 O O . GLY B 1 180 ? 4.527 4.168 -9 1 97.44 180 GLY B O 1
ATOM 3413 N N . VAL B 1 181 ? 3.047 4.156 -7.324 1 96.88 181 VAL B N 1
ATOM 3414 C CA . VAL B 1 181 ? 3.189 2.723 -7.082 1 96.88 181 VAL B CA 1
ATOM 3415 C C . VAL B 1 181 ? 2.801 1.946 -8.336 1 96.88 181 VAL B C 1
ATOM 3417 O O . VAL B 1 181 ? 3.434 0.945 -8.68 1 96.88 181 VAL B O 1
ATOM 3420 N N . SER B 1 182 ? 1.791 2.453 -9.016 1 95.62 182 SER B N 1
ATOM 3421 C CA . SER B 1 182 ? 1.341 1.774 -10.227 1 95.62 182 SER B CA 1
ATOM 3422 C C . SER B 1 182 ? 2.422 1.788 -11.297 1 95.62 182 SER B C 1
ATOM 3424 O O . SER B 1 182 ? 2.766 0.742 -11.859 1 95.62 182 SER B O 1
ATOM 3426 N N . LEU B 1 183 ? 2.91 2.898 -11.609 1 96.19 183 LEU B N 1
ATOM 3427 C CA . LEU B 1 183 ? 3.973 3.002 -12.602 1 96.19 183 LEU B CA 1
ATOM 3428 C C . LEU B 1 183 ? 5.219 2.248 -12.148 1 96.19 183 LEU B C 1
ATOM 3430 O O . LEU B 1 183 ? 5.902 1.624 -12.969 1 96.19 183 LEU B O 1
ATOM 3434 N N . GLY B 1 184 ? 5.484 2.344 -10.922 1 97.5 184 GLY B N 1
ATOM 3435 C CA . GLY B 1 184 ? 6.613 1.607 -10.375 1 97.5 184 GLY B CA 1
ATOM 3436 C C . GLY B 1 184 ? 6.477 0.105 -10.539 1 97.5 184 GLY B C 1
ATOM 3437 O O . GLY B 1 184 ? 7.449 -0.579 -10.867 1 97.5 184 GLY B O 1
ATOM 3438 N N . SER B 1 185 ? 5.316 -0.36 -10.281 1 96.56 185 SER B N 1
ATOM 3439 C CA . SER B 1 185 ? 5.062 -1.792 -10.406 1 96.56 185 SER B CA 1
ATOM 3440 C C . SER B 1 185 ? 5.281 -2.27 -11.836 1 96.56 185 SER B C 1
ATOM 3442 O O . SER B 1 185 ? 5.91 -3.307 -12.062 1 96.56 185 SER B O 1
ATOM 3444 N N . LEU B 1 186 ? 4.77 -1.55 -12.781 1 95.19 186 LEU B N 1
ATOM 3445 C CA . LEU B 1 186 ? 4.922 -1.914 -14.18 1 95.19 186 LEU B CA 1
ATOM 3446 C C . LEU B 1 186 ? 6.383 -1.848 -14.602 1 95.19 186 LEU B C 1
ATOM 3448 O O . LEU B 1 186 ? 6.887 -2.764 -15.258 1 95.19 186 LEU B O 1
ATOM 3452 N N . LEU B 1 187 ? 6.988 -0.797 -14.203 1 97 187 LEU B N 1
ATOM 3453 C CA . LEU B 1 187 ? 8.391 -0.62 -14.555 1 97 187 LEU B CA 1
ATOM 3454 C C . LEU B 1 187 ? 9.25 -1.71 -13.922 1 97 187 LEU B C 1
ATOM 3456 O O . LEU B 1 187 ? 10.109 -2.295 -14.594 1 97 187 LEU B O 1
ATOM 3460 N N . ALA B 1 188 ? 9.039 -1.944 -12.727 1 97.06 188 ALA B N 1
ATOM 3461 C CA . ALA B 1 188 ? 9.82 -2.943 -12 1 97.06 188 ALA B CA 1
ATOM 3462 C C . ALA B 1 188 ? 9.57 -4.344 -12.547 1 97.06 188 ALA B C 1
ATOM 3464 O O . ALA B 1 188 ? 10.5 -5.145 -12.672 1 97.06 188 ALA B O 1
ATOM 3465 N N . GLY B 1 189 ? 8.32 -4.645 -12.828 1 94.5 189 GLY B N 1
ATOM 3466 C CA . GLY B 1 189 ? 8.008 -5.945 -13.398 1 94.5 189 GLY B CA 1
ATOM 3467 C C . GLY B 1 189 ? 8.711 -6.211 -14.711 1 94.5 189 GLY B C 1
ATOM 3468 O O . GLY B 1 189 ? 9.25 -7.305 -14.93 1 94.5 189 GLY B O 1
ATOM 3469 N N . ASN B 1 190 ? 8.703 -5.242 -15.539 1 94.12 190 ASN B N 1
ATOM 3470 C CA . ASN B 1 190 ? 9.367 -5.363 -16.828 1 94.12 190 ASN B CA 1
ATOM 3471 C C . ASN B 1 190 ? 10.883 -5.477 -16.672 1 94.12 190 ASN B C 1
ATOM 3473 O O . ASN B 1 190 ? 11.523 -6.277 -17.359 1 94.12 190 ASN B O 1
ATOM 3477 N N . LEU B 1 191 ? 11.43 -4.684 -15.812 1 95.5 191 LEU B N 1
ATOM 3478 C CA . LEU B 1 191 ? 12.875 -4.719 -15.586 1 95.5 191 LEU B CA 1
ATOM 3479 C C . LEU B 1 191 ? 13.297 -6.035 -14.938 1 95.5 191 LEU B C 1
ATOM 3481 O O . LEU B 1 191 ? 14.32 -6.609 -15.297 1 95.5 191 LEU B O 1
ATOM 3485 N N . PHE B 1 192 ? 12.5 -6.422 -14.008 1 94.44 192 PHE B N 1
ATOM 3486 C CA . PHE B 1 192 ? 12.781 -7.676 -13.312 1 94.44 192 PHE B CA 1
ATOM 3487 C C . PHE B 1 192 ? 12.82 -8.836 -14.297 1 94.44 192 PHE B C 1
ATOM 3489 O O . PHE B 1 192 ? 13.656 -9.734 -14.18 1 94.44 192 PHE B O 1
ATOM 3496 N N . PHE B 1 193 ? 11.93 -8.797 -15.219 1 90.38 193 PHE B N 1
ATOM 3497 C CA . PHE B 1 193 ? 11.852 -9.828 -16.25 1 90.38 193 PHE B CA 1
ATOM 3498 C C . PHE B 1 193 ? 13.062 -9.773 -17.172 1 90.38 193 PHE B C 1
ATOM 3500 O O . PHE B 1 193 ? 13.633 -10.812 -17.516 1 90.38 193 PHE B O 1
ATOM 3507 N N . LYS B 1 194 ? 13.539 -8.672 -17.453 1 93.25 194 LYS B N 1
ATOM 3508 C CA . LYS B 1 194 ? 14.562 -8.492 -18.469 1 93.25 194 LYS B CA 1
ATOM 3509 C C . LYS B 1 194 ? 15.969 -8.648 -17.891 1 93.25 194 LYS B C 1
ATOM 3511 O O . LYS B 1 194 ? 16.844 -9.227 -18.516 1 93.25 194 LYS B O 1
ATOM 3516 N N . VAL B 1 195 ? 16.109 -8.078 -16.672 1 95.81 195 VAL B N 1
ATOM 3517 C CA . VAL B 1 195 ? 17.5 -7.98 -16.266 1 95.81 195 VAL B CA 1
ATOM 3518 C C . VAL B 1 195 ? 17.688 -8.641 -14.891 1 95.81 195 VAL B C 1
ATOM 3520 O O . VAL B 1 195 ? 18.781 -8.672 -14.352 1 95.81 195 VAL B O 1
ATOM 3523 N N . GLY B 1 196 ? 16.672 -9.094 -14.273 1 95.12 196 GLY B N 1
ATOM 3524 C CA . GLY B 1 196 ? 16.766 -9.766 -12.984 1 95.12 196 GLY B CA 1
ATOM 3525 C C . GLY B 1 196 ? 16.625 -8.82 -11.812 1 95.12 196 GLY B C 1
ATOM 3526 O O . GLY B 1 196 ? 16.547 -7.602 -11.984 1 95.12 196 GLY B O 1
ATOM 3527 N N . GLY B 1 197 ? 16.594 -9.391 -10.633 1 96.94 197 GLY B N 1
ATOM 3528 C CA . GLY B 1 197 ? 16.312 -8.641 -9.422 1 96.94 197 GLY B CA 1
ATOM 3529 C C . GLY B 1 197 ? 17.438 -7.711 -9.016 1 96.94 197 GLY B C 1
ATOM 3530 O O . GLY B 1 197 ? 17.219 -6.52 -8.789 1 96.94 197 GLY B O 1
ATOM 3531 N N . SER B 1 198 ? 18.672 -8.219 -8.969 1 98.12 198 SER B N 1
ATOM 3532 C CA . SER B 1 198 ? 19.812 -7.426 -8.523 1 98.12 198 SER B CA 1
ATOM 3533 C C . SER B 1 198 ? 19.984 -6.18 -9.383 1 98.12 198 SER B C 1
ATOM 3535 O O . SER B 1 198 ? 20.172 -5.078 -8.867 1 98.12 198 SER B O 1
ATOM 3537 N N . ALA B 1 199 ? 19.875 -6.375 -10.641 1 98.38 199 ALA B N 1
ATOM 3538 C CA . ALA B 1 199 ? 20.047 -5.258 -11.562 1 98.38 199 ALA B CA 1
ATOM 3539 C C . ALA B 1 199 ? 18.906 -4.258 -11.445 1 98.38 199 ALA B C 1
ATOM 3541 O O . ALA B 1 199 ? 19.109 -3.047 -11.539 1 98.38 199 ALA B O 1
ATOM 3542 N N . THR B 1 200 ? 17.719 -4.789 -11.289 1 98.5 200 THR B N 1
ATOM 3543 C CA . THR B 1 200 ? 16.562 -3.914 -11.133 1 98.5 200 THR B CA 1
ATOM 3544 C C . THR B 1 200 ? 16.719 -3.02 -9.906 1 98.5 200 THR B C 1
ATOM 3546 O O . THR B 1 200 ? 16.531 -1.804 -9.992 1 98.5 200 THR B O 1
ATOM 3549 N N . PHE B 1 201 ? 17.109 -3.594 -8.789 1 98.81 201 PHE B N 1
ATOM 3550 C CA . PHE B 1 201 ? 17.297 -2.822 -7.566 1 98.81 201 PHE B CA 1
ATOM 3551 C C . PHE B 1 201 ? 18.453 -1.833 -7.73 1 98.81 201 PHE B C 1
ATOM 3553 O O . PHE B 1 201 ? 18.406 -0.726 -7.188 1 98.81 201 PHE B O 1
ATOM 3560 N N . ARG B 1 202 ? 19.422 -2.172 -8.484 1 98.75 202 ARG B N 1
ATOM 3561 C CA . ARG B 1 202 ? 20.562 -1.283 -8.734 1 98.75 202 ARG B CA 1
ATOM 3562 C C . ARG B 1 202 ? 20.125 -0.051 -9.523 1 98.75 202 ARG B C 1
ATOM 3564 O O . ARG B 1 202 ? 20.484 1.075 -9.164 1 98.75 202 ARG B O 1
ATOM 3571 N N . TRP B 1 203 ? 19.391 -0.29 -10.539 1 98.56 203 TRP B N 1
ATOM 3572 C CA . TRP B 1 203 ? 18.938 0.817 -11.375 1 98.56 203 TRP B CA 1
ATOM 3573 C C . TRP B 1 203 ? 18 1.738 -10.594 1 98.56 203 TRP B C 1
ATOM 3575 O O . TRP B 1 203 ? 18.109 2.963 -10.688 1 98.56 203 TRP B O 1
ATOM 3585 N N . PHE B 1 204 ? 17.125 1.195 -9.852 1 98.75 204 PHE B N 1
ATOM 3586 C CA . PHE B 1 204 ? 16.234 2.006 -9.023 1 98.75 204 PHE B CA 1
ATOM 3587 C C . PHE B 1 204 ? 17.031 2.764 -7.965 1 98.75 204 PHE B C 1
ATOM 3589 O O . PHE B 1 204 ? 16.719 3.914 -7.656 1 98.75 204 PHE B O 1
ATOM 3596 N N . GLY B 1 205 ? 18.031 2.057 -7.406 1 98.81 205 GLY B N 1
ATOM 3597 C CA . GLY B 1 205 ? 18.859 2.703 -6.398 1 98.81 205 GLY B CA 1
ATOM 3598 C C . GLY B 1 205 ? 19.625 3.902 -6.926 1 98.81 205 GLY B C 1
ATOM 3599 O O . GLY B 1 205 ? 19.609 4.969 -6.309 1 98.81 205 GLY B O 1
ATOM 3600 N N . ILE B 1 206 ? 20.234 3.754 -8.062 1 98.69 206 ILE B N 1
ATOM 3601 C CA . ILE B 1 206 ? 20.953 4.844 -8.703 1 98.69 206 ILE B CA 1
ATOM 3602 C C . ILE B 1 206 ? 19.984 5.977 -9.047 1 98.69 206 ILE B C 1
ATOM 3604 O O . ILE B 1 206 ? 20.281 7.148 -8.805 1 98.69 206 ILE B O 1
ATOM 3608 N N . GLY B 1 207 ? 18.844 5.57 -9.578 1 98.56 207 GLY B N 1
ATOM 3609 C CA . GLY B 1 207 ? 17.828 6.57 -9.875 1 98.56 207 GLY B CA 1
ATOM 3610 C C . GLY B 1 207 ? 17.406 7.363 -8.656 1 98.56 207 GLY B C 1
ATOM 3611 O O . GLY B 1 207 ? 17.266 8.586 -8.719 1 98.56 207 GLY B O 1
ATOM 3612 N N . ALA B 1 208 ? 17.219 6.668 -7.559 1 98.75 208 ALA B N 1
ATOM 3613 C CA . ALA B 1 208 ? 16.781 7.328 -6.328 1 98.75 208 ALA B CA 1
ATOM 3614 C C . ALA B 1 208 ? 17.859 8.281 -5.812 1 98.75 208 ALA B C 1
ATOM 3616 O O . ALA B 1 208 ? 17.562 9.359 -5.312 1 98.75 208 ALA B O 1
ATOM 3617 N N . LEU B 1 209 ? 19.125 7.891 -5.902 1 98.62 209 LEU B N 1
ATOM 3618 C CA . LEU B 1 209 ? 20.219 8.75 -5.465 1 98.62 209 LEU B CA 1
ATOM 3619 C C . LEU B 1 209 ? 20.312 9.992 -6.344 1 98.62 209 LEU B C 1
ATOM 3621 O O . LEU B 1 209 ? 20.547 11.094 -5.844 1 98.62 209 LEU B O 1
ATOM 3625 N N . VAL B 1 210 ? 20.141 9.812 -7.633 1 98.62 210 VAL B N 1
ATOM 3626 C CA . VAL B 1 210 ? 20.156 10.945 -8.547 1 98.62 210 VAL B CA 1
ATOM 3627 C C . VAL B 1 210 ? 19.016 11.906 -8.188 1 98.62 210 VAL B C 1
ATOM 3629 O O . VAL B 1 210 ? 19.203 13.117 -8.141 1 98.62 210 VAL B O 1
ATOM 3632 N N . LEU B 1 211 ? 17.859 11.391 -7.922 1 98.38 211 LEU B N 1
ATOM 3633 C CA . LEU B 1 211 ? 16.688 12.203 -7.578 1 98.38 211 LEU B CA 1
ATOM 3634 C C . LEU B 1 211 ? 16.906 12.914 -6.242 1 98.38 211 LEU B C 1
ATOM 3636 O O . LEU B 1 211 ? 16.422 14.023 -6.043 1 98.38 211 LEU B O 1
ATOM 3640 N N . PHE B 1 212 ? 17.594 12.195 -5.305 1 98.56 212 PHE B N 1
ATOM 3641 C CA . PHE B 1 212 ? 17.969 12.844 -4.051 1 98.56 212 PHE B CA 1
ATOM 3642 C C . PHE B 1 212 ? 18.781 14.102 -4.316 1 98.56 212 PHE B C 1
ATOM 3644 O O . PHE B 1 212 ? 18.484 15.164 -3.775 1 98.56 212 PHE B O 1
ATOM 3651 N N . PHE B 1 213 ? 19.734 14.031 -5.199 1 98.31 213 PHE B N 1
ATOM 3652 C CA . PHE B 1 213 ? 20.578 15.18 -5.5 1 98.31 213 PHE B CA 1
ATOM 3653 C C . PHE B 1 213 ? 19.797 16.266 -6.23 1 98.31 213 PHE B C 1
ATOM 3655 O O . PHE B 1 213 ? 19.953 17.453 -5.945 1 98.31 213 PHE B O 1
ATOM 3662 N N . VAL B 1 214 ? 18.984 15.867 -7.141 1 97.75 214 VAL B N 1
ATOM 3663 C CA . VAL B 1 214 ? 18.156 16.828 -7.875 1 97.75 214 VAL B CA 1
ATOM 3664 C C . VAL B 1 214 ? 17.25 17.578 -6.902 1 97.75 214 VAL B C 1
ATOM 3666 O O . VAL B 1 214 ? 17.094 18.797 -6.996 1 97.75 214 VAL B O 1
ATOM 3669 N N . HIS B 1 215 ? 16.672 16.828 -5.996 1 97.31 215 HIS B N 1
ATOM 3670 C CA . HIS B 1 215 ? 15.758 17.438 -5.039 1 97.31 215 HIS B CA 1
ATOM 3671 C C . HIS B 1 215 ? 16.484 18.422 -4.133 1 97.31 215 HIS B C 1
ATOM 3673 O O . HIS B 1 215 ? 15.984 19.5 -3.854 1 97.31 215 HIS B O 1
ATOM 3679 N N . VAL B 1 216 ? 17.672 18.062 -3.699 1 96.19 216 VAL B N 1
ATOM 3680 C CA . VAL B 1 216 ? 18.469 18.922 -2.84 1 96.19 216 VAL B CA 1
ATOM 3681 C C . VAL B 1 216 ? 18.875 20.188 -3.602 1 96.19 216 VAL B C 1
ATOM 3683 O O . VAL B 1 216 ? 18.812 21.297 -3.055 1 96.19 216 VAL B O 1
ATOM 3686 N N . ILE B 1 217 ? 19.203 20.047 -4.863 1 95.25 217 ILE B N 1
ATOM 3687 C CA . ILE B 1 217 ? 19.625 21.188 -5.68 1 95.25 217 ILE B CA 1
ATOM 3688 C C . ILE B 1 217 ? 18.438 22.125 -5.91 1 95.25 217 ILE B C 1
ATOM 3690 O O . ILE B 1 217 ? 18.578 23.344 -5.801 1 95.25 217 ILE B O 1
ATOM 3694 N N . ILE B 1 218 ? 17.281 21.562 -6.234 1 92.94 218 ILE B N 1
ATOM 3695 C CA . ILE B 1 218 ? 16.094 22.359 -6.461 1 92.94 218 ILE B CA 1
ATOM 3696 C C . ILE B 1 218 ? 15.75 23.172 -5.203 1 92.94 218 ILE B C 1
ATOM 3698 O O . ILE B 1 218 ? 15.398 24.344 -5.285 1 92.94 218 ILE B O 1
ATOM 3702 N N . GLN B 1 219 ? 15.891 22.531 -4.078 1 88.56 219 GLN B N 1
ATOM 3703 C CA . GLN B 1 219 ? 15.594 23.203 -2.82 1 88.56 219 GLN B CA 1
ATOM 3704 C C . GLN B 1 219 ? 16.594 24.328 -2.557 1 88.56 219 GLN B C 1
ATOM 3706 O O . GLN B 1 219 ? 16.203 25.406 -2.074 1 88.56 219 GLN B O 1
ATOM 3711 N N . PHE B 1 220 ? 17.797 24.094 -2.85 1 88.19 220 PHE B N 1
ATOM 3712 C CA . PHE B 1 220 ? 18.844 25.109 -2.68 1 88.19 220 PHE B CA 1
ATOM 3713 C C . PHE B 1 220 ? 18.594 26.297 -3.598 1 88.19 220 PHE B C 1
ATOM 3715 O O . PHE B 1 220 ? 18.75 27.453 -3.182 1 88.19 220 PHE B O 1
ATOM 3722 N N . VAL B 1 221 ? 18.188 26.047 -4.809 1 87 221 VAL B N 1
ATOM 3723 C CA . VAL B 1 221 ? 17.953 27.094 -5.797 1 87 221 VAL B CA 1
ATOM 3724 C C . VAL B 1 221 ? 16.719 27.891 -5.406 1 87 221 VAL B C 1
ATOM 3726 O O . VAL B 1 221 ? 16.703 29.125 -5.531 1 87 221 VAL B O 1
ATOM 3729 N N . MET B 1 222 ? 15.703 27.203 -4.969 1 84.5 222 MET B N 1
ATOM 3730 C CA . MET B 1 222 ? 14.477 27.875 -4.559 1 84.5 222 MET B CA 1
ATOM 3731 C C . MET B 1 222 ? 14.719 28.766 -3.344 1 84.5 222 MET B C 1
ATOM 3733 O O . MET B 1 222 ? 14.117 29.828 -3.223 1 84.5 222 MET B O 1
ATOM 3737 N N . GLU B 1 223 ? 15.461 28.266 -2.393 1 81.19 223 GLU B N 1
ATOM 3738 C CA . GLU B 1 223 ? 15.812 29.078 -1.222 1 81.19 223 GLU B CA 1
ATOM 3739 C C . GLU B 1 223 ? 16.578 30.328 -1.621 1 81.19 223 GLU B C 1
ATOM 3741 O O . GLU B 1 223 ? 16.391 31.391 -1.041 1 81.19 223 GLU B O 1
ATOM 3746 N N . LYS B 1 224 ? 17.312 30.172 -2.586 1 78.75 224 LYS B N 1
ATOM 3747 C CA . LYS B 1 224 ? 18.109 31.312 -3.061 1 78.75 224 LYS B CA 1
ATOM 3748 C C . LYS B 1 224 ? 17.25 32.312 -3.832 1 78.75 224 LYS B C 1
ATOM 3750 O O . LYS B 1 224 ? 17.438 33.5 -3.719 1 78.75 224 LYS B O 1
ATOM 3755 N N . LEU B 1 225 ? 16.281 31.688 -4.555 1 69.19 225 LEU B N 1
ATOM 3756 C CA . LEU B 1 225 ? 15.406 32.562 -5.336 1 69.19 225 LEU B CA 1
ATOM 3757 C C . LEU B 1 225 ? 14.297 33.125 -4.465 1 69.19 225 LEU B C 1
ATOM 3759 O O . LEU B 1 225 ? 13.805 34.219 -4.73 1 69.19 225 LEU B O 1
ATOM 3763 N N . GLY B 1 226 ? 13.469 32.219 -3.641 1 59.31 226 GLY B N 1
ATOM 3764 C CA . GLY B 1 226 ? 12.398 32.656 -2.752 1 59.31 226 GLY B CA 1
ATOM 3765 C C . GLY B 1 226 ? 12.875 33.562 -1.638 1 59.31 226 GLY B C 1
ATOM 3766 O O . GLY B 1 226 ? 12.07 34.156 -0.917 1 59.31 226 GLY B O 1
ATOM 3767 N N . SER B 1 227 ? 14.055 33.344 -0.925 1 50.97 227 SER B N 1
ATOM 3768 C CA . SER B 1 227 ? 14.531 34.406 -0.029 1 50.97 227 SER B CA 1
ATOM 3769 C C . SER B 1 227 ? 14.289 35.781 -0.621 1 50.97 227 SER B C 1
ATOM 3771 O O . SER B 1 227 ? 14.414 36.781 0.074 1 50.97 227 SER B O 1
ATOM 3773 N N . ARG B 1 228 ? 14 36.062 -1.812 1 41.25 228 ARG B N 1
ATOM 3774 C CA . ARG B 1 228 ? 13.508 37.406 -2.178 1 41.25 228 ARG B CA 1
ATOM 3775 C C . ARG B 1 228 ? 12.016 37.531 -1.872 1 41.25 228 ARG B C 1
ATOM 3777 O O . ARG B 1 228 ? 11.562 38.594 -1.438 1 41.25 228 ARG B O 1
ATOM 3784 N N . ASP B 1 229 ? 10.93 36.875 -2.432 1 37.62 229 ASP B N 1
ATOM 3785 C CA . ASP B 1 229 ? 9.523 37.156 -2.16 1 37.62 229 ASP B CA 1
ATOM 3786 C C . ASP B 1 229 ? 9.031 36.375 -0.943 1 37.62 229 ASP B C 1
ATOM 3788 O O . ASP B 1 229 ? 8.438 36.969 -0.03 1 37.62 229 ASP B O 1
ATOM 3792 N N . THR B 1 230 ? 8.281 35.094 -1.066 1 35.78 230 THR B N 1
ATOM 3793 C CA . THR B 1 230 ? 7.18 34.438 -0.354 1 35.78 230 THR B CA 1
ATOM 3794 C C . THR B 1 230 ? 7.703 33.594 0.81 1 35.78 230 THR B C 1
ATOM 3796 O O . THR B 1 230 ? 8.227 32.5 0.607 1 35.78 230 THR B O 1
ATOM 3799 N N . ASN B 1 231 ? 8.281 34.094 1.824 1 35.31 231 ASN B N 1
ATOM 3800 C CA . ASN B 1 231 ? 8.445 33.375 3.08 1 35.31 231 ASN B CA 1
ATOM 3801 C C . ASN B 1 231 ? 7.133 32.719 3.525 1 35.31 231 ASN B C 1
ATOM 3803 O O . ASN B 1 231 ? 6.324 33.344 4.207 1 35.31 231 ASN B O 1
ATOM 3807 N N . ILE B 1 232 ? 6.246 32.125 2.828 1 35.09 232 ILE B N 1
ATOM 3808 C CA . ILE B 1 232 ? 5.125 31.438 3.439 1 35.09 232 ILE B CA 1
ATOM 3809 C C . ILE B 1 232 ? 5.625 30.547 4.578 1 35.09 232 ILE B C 1
ATOM 3811 O O . ILE B 1 232 ? 6.363 29.594 4.352 1 35.09 232 ILE B O 1
ATOM 3815 N N . ALA B 1 233 ? 5.906 31.078 5.664 1 35.44 233 ALA B N 1
ATOM 3816 C CA . ALA B 1 233 ? 6.137 30.453 6.973 1 35.44 233 ALA B CA 1
ATOM 3817 C C . ALA B 1 233 ? 5.246 29.234 7.168 1 35.44 233 ALA B C 1
ATOM 3819 O O . ALA B 1 233 ? 4.023 29.328 7.051 1 35.44 233 ALA B O 1
ATOM 3820 N N . TYR B 1 234 ? 5.66 28.016 6.801 1 35.53 234 TYR B N 1
ATOM 3821 C CA . TYR B 1 234 ? 5.105 26.766 7.297 1 35.53 234 TYR B CA 1
ATOM 3822 C C . TYR B 1 234 ? 4.621 26.922 8.734 1 35.53 234 TYR B C 1
ATOM 3824 O O . TYR B 1 234 ? 5.41 26.828 9.672 1 35.53 234 TYR B O 1
ATOM 3832 N N . THR B 1 235 ? 3.705 27.875 9.102 1 34.12 235 THR B N 1
ATOM 3833 C CA . THR B 1 235 ? 3.115 28 10.43 1 34.12 235 THR B CA 1
ATOM 3834 C C . THR B 1 235 ? 2.574 26.656 10.906 1 34.12 235 THR B C 1
ATOM 3836 O O . THR B 1 235 ? 1.854 25.969 10.18 1 34.12 235 THR B O 1
ATOM 3839 N N . THR B 1 236 ? 3.232 25.922 11.766 1 35.28 236 THR B N 1
ATOM 3840 C CA . THR B 1 236 ? 2.773 24.719 12.453 1 35.28 236 THR B CA 1
ATOM 3841 C C . THR B 1 236 ? 1.317 24.875 12.883 1 35.28 236 THR B C 1
ATOM 3843 O O . THR B 1 236 ? 0.877 25.969 13.234 1 35.28 236 THR B O 1
ATOM 3846 N N . PRO B 1 237 ? 0.475 23.953 12.523 1 35.44 237 PRO B N 1
ATOM 3847 C CA . PRO B 1 237 ? -0.903 24.031 13.016 1 35.44 237 PRO B CA 1
ATOM 3848 C C . PRO B 1 237 ? -0.99 24.562 14.445 1 35.44 237 PRO B C 1
ATOM 3850 O O . PRO B 1 237 ? -1.983 25.188 14.812 1 35.44 237 PRO B O 1
ATOM 3853 N N . GLU B 1 238 ? -0.034 24.328 15.258 1 37.06 238 GLU B N 1
ATOM 3854 C CA . GLU B 1 238 ? -0.067 24.844 16.625 1 37.06 238 GLU B CA 1
ATOM 3855 C C . GLU B 1 238 ? -0.026 26.375 16.641 1 37.06 238 GLU B C 1
ATOM 3857 O O . GLU B 1 238 ? -0.752 27.016 17.391 1 37.06 238 GLU B O 1
ATOM 3862 N N . ASN B 1 239 ? 0.715 26.922 15.75 1 39.81 239 ASN B N 1
ATOM 3863 C CA . ASN B 1 239 ? 0.876 28.375 15.773 1 39.81 239 ASN B CA 1
ATOM 3864 C C . ASN B 1 239 ? -0.279 29.078 15.062 1 39.81 239 ASN B C 1
ATOM 3866 O O . ASN B 1 239 ? -0.543 30.25 15.312 1 39.81 239 ASN B O 1
ATOM 3870 N N . ALA B 1 240 ? -0.917 28.453 14.125 1 39.69 240 ALA B N 1
ATOM 3871 C CA . ALA B 1 240 ? -2.109 29 13.484 1 39.69 240 ALA B CA 1
ATOM 3872 C C . ALA B 1 240 ? -3.262 29.125 14.477 1 39.69 240 ALA B C 1
ATOM 3874 O O . ALA B 1 240 ? -4.004 30.109 14.461 1 39.69 240 ALA B O 1
ATOM 3875 N N . MET B 1 241 ? -3.434 28.172 15.383 1 38.75 241 MET B N 1
ATOM 3876 C CA . MET B 1 241 ? -4.406 28.266 16.469 1 38.75 241 MET B CA 1
ATOM 3877 C C . MET B 1 241 ? -4.062 29.422 17.406 1 38.75 241 MET B C 1
ATOM 3879 O O . MET B 1 241 ? -4.957 30.125 17.875 1 38.75 241 MET B O 1
ATOM 3883 N N . HIS B 1 242 ? -2.855 29.672 17.562 1 39.94 242 HIS B N 1
ATOM 3884 C CA . HIS B 1 242 ? -2.459 30.75 18.438 1 39.94 242 HIS B CA 1
ATOM 3885 C C . HIS B 1 242 ? -2.701 32.125 17.781 1 39.94 242 HIS B C 1
ATOM 3887 O O . HIS B 1 242 ? -3.098 33.062 18.453 1 39.94 242 HIS B O 1
ATOM 3893 N N . GLN B 1 243 ? -2.561 32.188 16.516 1 39.97 243 GLN B N 1
ATOM 3894 C CA . GLN B 1 243 ? -2.771 33.469 15.852 1 39.97 243 GLN B CA 1
ATOM 3895 C C . GLN B 1 243 ? -4.258 33.781 15.727 1 39.97 243 GLN B C 1
ATOM 3897 O O . GLN B 1 243 ? -4.664 34.938 15.859 1 39.97 243 GLN B O 1
ATOM 3902 N N . LEU B 1 244 ? -5.07 32.812 15.461 1 41.06 244 LEU B N 1
ATOM 3903 C CA . LEU B 1 244 ? -6.516 33 15.477 1 41.06 244 LEU B CA 1
ATOM 3904 C C . LEU B 1 244 ? -6.996 33.406 16.859 1 41.06 244 LEU B C 1
ATOM 3906 O O . LEU B 1 244 ? -7.918 34.219 17 1 41.06 244 LEU B O 1
ATOM 3910 N N . GLU B 1 245 ? -6.367 32.844 17.859 1 40.59 245 GLU B N 1
ATOM 3911 C CA . GLU B 1 245 ? -6.699 33.281 19.219 1 40.59 245 GLU B CA 1
ATOM 3912 C C . GLU B 1 245 ? -6.277 34.719 19.453 1 40.59 245 GLU B C 1
ATOM 3914 O O . GLU B 1 245 ? -6.973 35.469 20.156 1 40.59 245 GLU B O 1
ATOM 3919 N N . ASP B 1 246 ? -5.16 35.031 18.812 1 41.53 246 ASP B N 1
ATOM 3920 C CA . ASP B 1 246 ? -4.668 36.406 19.047 1 41.53 246 ASP B CA 1
ATOM 3921 C C . ASP B 1 246 ? -5.477 37.406 18.266 1 41.53 246 ASP B C 1
ATOM 3923 O O . ASP B 1 246 ? -5.473 38.594 18.594 1 41.53 246 ASP B O 1
ATOM 3927 N N . ASP B 1 247 ? -5.992 36.969 17.094 1 40.31 247 ASP B N 1
ATOM 3928 C CA . ASP B 1 247 ? -6.723 37.969 16.297 1 40.31 247 ASP B CA 1
ATOM 3929 C C . ASP B 1 247 ? -8.164 38.094 16.781 1 40.31 247 ASP B C 1
ATOM 3931 O O . ASP B 1 247 ? -9.016 38.625 16.062 1 40.31 247 ASP B O 1
ATOM 3935 N N . GLN B 1 248 ? -8.555 37.219 17.75 1 39 248 GLN B N 1
ATOM 3936 C CA . GLN B 1 248 ? -9.852 37.562 18.312 1 39 248 GLN B CA 1
ATOM 3937 C C . GLN B 1 248 ? -9.852 38.969 18.891 1 39 248 GLN B C 1
ATOM 3939 O O . GLN B 1 248 ? -8.945 39.312 19.656 1 39 248 GLN B O 1
ATOM 3944 N N . PRO B 1 249 ? -10.445 39.875 18.219 1 41.19 249 PRO B N 1
ATOM 3945 C CA . PRO B 1 249 ? -10.516 41.219 18.781 1 41.19 249 PRO B CA 1
ATOM 3946 C C . PRO B 1 249 ? -10.797 41.219 20.281 1 41.19 249 PRO B C 1
ATOM 3948 O O . PRO B 1 249 ? -11.523 40.344 20.781 1 41.19 249 PRO B O 1
ATOM 3951 N N . ILE B 1 250 ? -9.914 41.594 21.125 1 42.78 250 ILE B N 1
ATOM 3952 C CA . ILE B 1 250 ? -10.164 41.906 22.516 1 42.78 250 ILE B CA 1
ATOM 3953 C C . ILE B 1 250 ? -11.484 42.656 22.641 1 42.78 250 ILE B C 1
ATOM 3955 O O . ILE B 1 250 ? -11.625 43.781 22.109 1 42.78 250 ILE B O 1
ATOM 3959 N N . VAL B 1 251 ? -12.586 41.969 22.578 1 43.53 251 VAL B N 1
ATOM 3960 C CA . VAL B 1 251 ? -13.836 42.625 22.922 1 43.53 251 VAL B CA 1
ATOM 3961 C C . VAL B 1 251 ? -13.672 43.375 24.25 1 43.53 251 VAL B C 1
ATOM 3963 O O . VAL B 1 251 ? -13.148 42.844 25.219 1 43.53 251 VAL B O 1
ATOM 3966 N N . PRO B 1 252 ? -13.633 44.625 24.172 1 38.88 252 PRO B N 1
ATOM 3967 C CA . PRO B 1 252 ? -13.57 45.438 25.359 1 38.88 252 PRO B CA 1
ATOM 3968 C C . PRO B 1 252 ? -14.539 45 26.453 1 38.88 252 PRO B C 1
ATOM 3970 O O . PRO B 1 252 ? -15.672 44.594 26.156 1 38.88 252 PRO B O 1
ATOM 3973 N N . GLN B 1 253 ? -14.031 44.344 27.484 1 36.06 253 GLN B N 1
ATOM 3974 C CA . GLN B 1 253 ? -14.789 44.062 28.703 1 36.06 253 GLN B CA 1
ATOM 3975 C C . GLN B 1 253 ? -15.656 45.25 29.094 1 36.06 253 GLN B C 1
ATOM 3977 O O . GLN B 1 253 ? -15.148 46.344 29.328 1 36.06 253 GLN B O 1
ATOM 3982 N N . LEU B 1 254 ? -16.859 45.375 28.562 1 34.56 254 LEU B N 1
ATOM 3983 C CA . LEU B 1 254 ? -17.812 46.312 29.141 1 34.56 254 LEU B CA 1
ATOM 3984 C C . LEU B 1 254 ? -17.875 46.188 30.656 1 34.56 254 LEU B C 1
ATOM 3986 O O . LEU B 1 254 ? -18.047 45.094 31.172 1 34.56 254 LEU B O 1
ATOM 3990 N N . ASP B 1 255 ? -17.141 47 31.375 1 34.84 255 ASP B N 1
ATOM 3991 C CA . ASP B 1 255 ? -17.297 47.281 32.781 1 34.84 255 ASP B CA 1
ATOM 3992 C C . ASP B 1 255 ? -18.781 47.375 33.156 1 34.84 255 ASP B C 1
ATOM 3994 O O . ASP B 1 255 ? -19.484 48.281 32.688 1 34.84 255 ASP B O 1
ATOM 3998 N N . LYS B 1 256 ? -19.562 46.188 33.062 1 29.8 256 LYS B N 1
ATOM 3999 C CA . LYS B 1 256 ? -20.703 46.375 33.969 1 29.8 256 LYS B CA 1
ATOM 4000 C C . LYS B 1 256 ? -20.281 46.219 35.406 1 29.8 256 LYS B C 1
ATOM 4002 O O . LYS B 1 256 ? -19.391 45.438 35.719 1 29.8 256 LYS B O 1
#

InterPro domains:
  IPR020846 Major facilitator superfamily domain [PS50850] (33-256)
  IPR024989 Major facilitator superfamily associated domain [PF12832] (19-202)
  IPR036259 MFS transporter superfamily [G3DSA:1.20.1250.20] (15-219)
  IPR036259 MFS transporter superfamily [SSF103473] (17-219)
  IPR051717 Major facilitator superfamily MFSD6 [PTHR16172] (12-230)

Solvent-accessible surface area (backbone atoms only — not comparable to full-atom values): 25702 Å² total; per-residue (Å²): 116,71,68,59,54,53,53,49,53,52,46,52,48,48,49,50,51,48,52,45,45,53,50,51,56,54,56,47,62,63,40,68,67,50,44,52,52,52,51,48,38,24,52,52,15,26,56,48,20,38,51,75,73,38,42,67,55,39,39,49,51,34,46,35,68,69,65,44,92,52,84,62,77,60,52,60,55,51,51,47,48,45,52,46,34,28,48,60,58,4,27,45,58,25,72,70,42,33,64,58,49,39,70,72,61,31,63,68,54,48,54,36,47,25,30,41,41,42,12,55,51,23,40,53,56,28,66,57,65,58,54,76,65,48,56,74,57,31,42,48,32,16,42,50,44,21,38,38,50,51,46,54,55,52,50,35,49,68,72,26,59,91,90,37,38,47,40,35,46,9,48,51,44,16,41,22,29,24,48,8,21,10,52,16,14,41,51,41,12,50,37,34,62,74,63,29,51,43,53,39,28,35,54,52,8,52,50,28,41,51,49,22,52,51,50,50,50,51,51,54,52,43,52,65,58,38,73,69,74,74,76,74,70,84,64,49,72,70,53,50,56,49,47,56,60,63,65,47,71,80,68,75,80,72,83,120,117,72,65,61,54,52,53,49,52,52,47,52,50,49,49,49,50,48,55,46,45,51,48,52,55,55,55,48,62,64,40,69,68,48,45,52,49,52,52,47,38,24,53,51,14,26,55,47,20,38,51,76,72,37,43,67,56,38,40,50,53,36,44,36,68,69,63,41,93,52,83,62,74,60,51,61,54,51,52,47,51,45,52,47,34,29,47,60,60,4,28,47,57,24,71,70,42,34,64,59,49,39,70,70,60,30,63,69,53,47,52,38,48,25,30,40,41,42,11,54,50,23,40,54,57,28,64,57,65,58,52,75,65,48,57,74,56,30,43,49,32,18,41,49,43,20,40,38,49,51,46,52,56,51,52,35,49,68,72,27,59,90,89,36,38,45,38,35,46,9,47,53,45,16,42,22,28,25,47,8,20,10,52,17,13,40,52,41,11,50,37,33,61,72,60,31,49,43,52,37,29,34,54,52,8,52,51,28,39,51,48,20,51,50,52,51,50,52,51,53,50,43,52,65,58,36,74,69,74,72,74,75,69,83,64,51,73,71,53,51,56,48,47,56,60,64,64,46,70,79,70,75,78,71,84,121

Secondary structure (DSSP, 8-state):
-HHHHHHHHHHHHHHHHHHHHHHHHHHHTTSHHHHHHHHHHHHHHHHHHHHHHHHHHHHHHHHHHHHTTS--THHHHHHHHHHHIIIIIIIHHHHHHHHHHHHHHHHHHHHHHHHHHHHHHHHHHHT-SSGGGHHHHHTTHIIIIIIHHHHHHHHHHHHSPTT-HHHHHHHHHHIIIIIIIHHHHHHHHHHHHHH-HHHHHHHHHHHHHHHHHHHHHHHHHHHHHHTSS-------HHHHHHHHHHTS--------/-HHHHHHHHHHHHHHHHHHHHHHHHHHHTTSHHHHHHHHHHHHHHHHHHHHHHHHHHHHHHHHHHHHTTS--THHHHHHHHHHHIIIIIIIHHHHHHHHHHHHHHHHHHHHHHHHHHHHHHHHHHHT-SSGGGHHHHHTTHIIIIIIHHHHHHHHHHHHSPTT-HHHHHHHHHIIIIIIIIHHHHHHHHHHHHHH-HHHHHHHHHHHHHHHHHHHHHHHHHHHHHHTSS-------HHHHHHHHHHTS--------

Nearest PDB structures (foldseek):
  4oaa-assembly1_B  TM=8.110E-01  e=3.180E-03  Escherichia coli str. K-12 substr. DH10B
  6c9w-assembly1_A  TM=8.056E-01  e=7.416E-03  Escherichia coli K-12
  4zyr-assembly2_B  TM=7.381E-01  e=7.754E-03  Escherichia coli K-12
  6vbg-assembly2_B  TM=7.167E-01  e=1.266E-02  Escherichia coli
  7aar-assembly1_A  TM=5.811E-01  e=7.754E-03  Arabidopsis thaliana

Foldseek 3Di:
DVVVVVVVVVVVVVVCVVVVQVVVVVVLCVDPVVVLLLVLLQLLLLLVLCCVPPLLVQLQVLVCVVVPPDRPPCSVVLVVLLVVCLVPLAAPVLLVCLVVVCVVPNLLVLSLQLLLLLLVLLLVSLPDNNSNVNNVSSSSSNSNPNNVVVSLLVVLQLSRDPPCSVVSNVVSVCSNVVNRSVVSNVVLVVCCVPPNRSVSSNVSSVVSVVVSVVSVVVVVVCCVVCVVPDPVPSQDPVVVVVVVVVPPPPPPPPPD/DVVVVVVVVVVVVVVCVVVVQVVVVVCLCVDPVVVLLLVLLQLLLLLVLCCVPPLLVQLQVLVCVVVPPDRPPCSVVLVVLLVVCLVPLAAPVLLVCLVVVCVVPNLLVLSLQLLLLLLVLLLVSLPDNNSNVNNVSSSSSNSNPRNVVVSLLVVLQLSRDPPCSVVSNVVSVCSNVVNRSVVSNVVLVVCCVPPNRSVSSNVSSVVSVVVSVVSVVVVVVCCVVCVVPDPVPSQDPVVVVVVVVVPPPPPPPPPD